Protein 1VYB (pdb70)

B-factor: mean 37.62, std 6.76, range [19.32, 94.1]

InterPro domains:
  IPR000477 Reverse transcriptase domain [PF00078] (517-773)
  IPR000477 Reverse transcriptase domain [PS50878] (498-773)
  IPR005135 Endonuclease/exonuclease/phosphatase [PF03372] (11-230)
  IPR036691 Endonuclease/exonuclease/phosphatase superfamily [G3DSA:3.60.10.10] (1-238)
  IPR036691 Endonuclease/exonuclease/phosphatase superfamily [SSF56219] (5-237)
  IPR043502 DNA/RNA polymerase superfamily [SSF56672] (358-746)

CATH classification: 3.60.10.10

Secondary structure (DSSP, 8-state):
-----EEEEEEE-S---SHHHHHHHHHHHHHH--SEEEEE-----TTSGGG---TT--EEEEE--SSSS--EEEEE-TT---EEEEEEE-TTSSEEEEEEEETTEEEEEEEEE--SSSHHHHHHHHHHHTTTT--TTEEEEEE-SS-SSGGGBTT-PPPPHHHHHHHHHHHHTTEEEHHHHH-TT----SEEETTTTEEE--EEEEEEGGGGGGEEEEEEE--SSSSS-EEEEEE-/--EEEEEEE-----SHHHHHHHHHHHHHH--SEEEEE-----TT-GGG--BTTB-EEEEE--SSSS--EEEEE-TT--EEEEEEEE-TTSSEEEEEEEETTEEEEEEEEE--SSSHHHHHHHHHHHTTTT--TTEEEEEE-SS-SSGGGBTT-PPPPHHHHHHHHHHHHTTEEEHHHHH-TT----SEEETTTTEEE--EEEEEEGGGGGGEEEEEEE--SS-SB-EEEEEE-

GO terms:
  GO:0003964 RNA-directed DNA polymerase activity (F, IDA)
  GO:0009036 type II site-specific deoxyribonuclease activity (F, IDA)
  GO:0032197 retrotransposition (P, IDA)
  GO:0090304 nucleic acid metabolic process (P, IDA)
  GO:0032197 retrotransposition (P, IMP)

Organism: Homo sapiens (NCBI:txid9606)

Foldseek 3Di:
DDDDWFKEKEEAQQEDPDPVLLVVVLVVCVVVVGQKYKYKQNLAAPVGPVSRDHPQFHDKDKAHEHGSTIIIMMTGGPPWDWDWDDWDHDRHNFKIWTWGDTPPHTAIEIHGDADLPPLLVVVLVVCVVCVVPAALRYKYWYQSNAALALLQKPVSDGGDPSSVVSVVSCVVSQKDFLVCVVPVPDNDFWAADPVVRMGGHRTTIMHHPSQNVQFDDKDWADDDRHRTIMMMTIGD/DKFKEKEEALQEDPDPVLLVVVLVVCVVVVGQKYKYWQNLAAPVGPVVRDRPQFHDKAKAHEHGSTIIMIMTGGPVWDFAWDDWDHDNHRFKIWTWGDTPPHTAIEIEGDADLPPQLVVVLVVCVVCVVVADQRYKYWYQSNAALALLQKPVSDGGDPSSVVSVVSCVVSQKDFLVCVVPVPDNDFWAADPVVGITGHRTTIMHHNNQNVFFDDKDWADDPRHRTTMIMTMGD

Sequence (469 aa):
GSNSHITILTLNINGLNSAIKRHRLASWIKSQDPSVCCIQETHLTCRDTHRLKIKGWRKIYQANGKQKKAGVAILVSDKTDFKPTKIKRDKEGHYIMVKGSIQQEELTILNIYAPNTGAPRFIKQVLSDLQRDLDSHTLIMGDFNTPLSTLDRSTRQKVNKDTQELNSALHQADLIDIYRTLHPKSTEYTFFSAPHHTYSKIDHIVGSKALLSKCKRTEIITNYLSDHSAIKLELRSHITILTLNINGLNSAIKRHRLASWIKSQDPSVCCIQETHLTCRDTHRLKIKGWRKIYQANGKQKKAGVAILVSDKTDFKPTKIKRDKEGHYIMVKGSIQQEELTILNIYAPNTGAPRFIKQVLSDLQRDLDSHTLIMGDFNTPLSTLDRSTRQKVNKDTQELNSALHQADLIDIYRTLHPKSTEYTFFSAPHHTYSKIDHIVGSKALLSKCKRTEIITNYLSDHSAIKLELR

Nearest PDB structures (foldseek):
  7n8k-assembly2_B  TM=1.002E+00  e=7.080E-49  Homo sapiens
  7n94-assembly2_B  TM=9.980E-01  e=3.852E-49  Homo sapiens
  2v0s-assembly1_A  TM=9.994E-01  e=2.732E-47  Homo sapiens
  2v0r-assembly2_B  TM=9.897E-01  e=7.315E-46  Homo sapiens
  8uw3-assembly1_A  TM=9.823E-01  e=1.330E-46  Homo sapiens

Solvent-accessible surface area: 22922 Å² total; per-residue (Å²): 114,133,93,77,54,18,26,0,0,3,2,0,0,66,10,0,55,65,69,90,34,45,122,129,0,10,49,36,0,92,97,45,57,0,17,0,0,0,0,0,29,0,39,0,14,64,222,26,9,104,130,3,142,7,171,34,12,137,80,32,17,30,2,17,10,138,104,133,126,5,0,0,0,0,0,2,5,85,168,17,86,2,81,7,56,40,2,83,72,22,152,132,0,29,36,0,0,1,35,7,31,15,105,178,102,106,9,2,2,0,0,0,17,0,36,121,119,42,2,14,144,54,1,81,103,6,13,68,91,9,135,223,13,19,54,57,65,0,0,1,0,0,2,1,32,7,15,10,37,61,58,2,61,65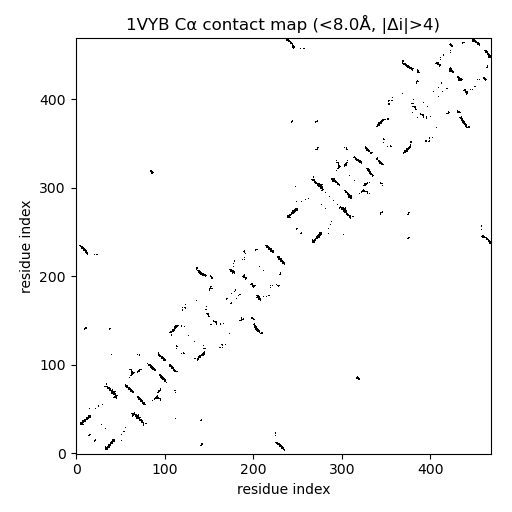,75,190,111,162,17,93,160,45,2,85,84,0,48,71,25,9,131,166,41,79,6,30,22,0,3,33,63,50,67,65,170,14,106,79,103,3,52,79,29,73,117,146,124,35,67,17,2,16,4,0,0,0,0,2,102,63,9,55,92,75,10,97,146,9,84,30,29,112,32,234,24,22,79,13,13,0,0,47,0,41,8,117,101,100,20,24,0,0,2,2,0,0,62,10,0,56,55,47,118,31,44,114,96,0,25,72,35,0,147,95,46,61,0,15,0,0,0,0,0,28,0,36,0,17,57,198,28,20,117,125,7,169,7,190,28,11,144,110,37,21,26,2,15,10,182,108,131,119,4,0,0,0,0,0,2,6,89,172,21,50,7,82,15,58,47,3,64,68,19,187,123,0,34,31,0,1,0,40,5,26,10,122,174,73,100,3,0,0,1,0,1,22,0,36,124,115,22,2,15,136,55,2,75,95,6,12,52,92,5,126,228,15,28,44,70,39,0,0,2,0,0,2,1,34,5,16,10,35,58,39,2,52,67,78,144,98,146,14,87,142,56,0,51,100,0,30,61,19,4,110,155,43,88,2,24,23,0,4,33,57,48,66,83,179,15,82,77,105,2,48,72,34,54,123,154,129,43,80,14,1,13,4,0,0,0,0,2,114,69,4,72,98,42,13,84,161,10,88,29,29,112,31,214,16,24,76,12,14,0,0,46,0,35,3,159

Radius of gyration: 25.35 Å; Cα contacts (8 Å, |Δi|>4): 1118; chains: 2; bounding box: 52×77×52 Å

Structure (mmCIF, N/CA/C/O backbone):
data_1VYB
#
_entry.id   1VYB
#
_cell.length_a   91.044
_cell.length_b   126.477
_cell.length_c   43.004
_cell.angle_alpha   90.00
_cell.angle_beta   90.00
_cell.angle_gamma   90.00
#
_symmetry.space_group_name_H-M   'P 21 21 2'
#
loop_
_entity.id
_entity.type
_entity.pdbx_description
1 polymer 'ORF2 CONTAINS A REVERSE TRANSCRIPTASE DOMAIN'
2 non-polymer 'SULFATE ION'
3 non-polymer 'SULFITE ION'
4 non-polymer GLYCEROL
5 water water
#
loop_
_atom_site.group_PDB
_atom_site.id
_atom_site.type_symbol
_atom_site.label_atom_id
_atom_site.label_alt_id
_atom_site.label_comp_id
_atom_site.label_asym_id
_atom_site.label_entity_id
_atom_site.label_seq_id
_atom_site.pdbx_PDB_ins_code
_atom_site.Cartn_x
_atom_site.Cartn_y
_atom_site.Cartn_z
_atom_site.occupancy
_atom_site.B_iso_or_equiv
_atom_site.auth_seq_id
_atom_site.auth_comp_id
_atom_site.auth_asym_id
_atom_site.auth_atom_id
_atom_site.pdbx_PDB_model_num
ATOM 1 N N . GLY A 1 3 ? -20.226 175.762 34.800 1.00 37.10 3 GLY A N 1
ATOM 2 C CA . GLY A 1 3 ? -19.801 176.684 35.915 1.00 36.30 3 GLY A CA 1
ATOM 3 C C . GLY A 1 3 ? -19.486 178.105 35.465 1.00 35.57 3 GLY A C 1
ATOM 4 O O . GLY A 1 3 ? -19.080 178.314 34.340 1.00 36.03 3 GLY A O 1
ATOM 5 N N . SER A 1 4 ? -19.634 179.081 36.368 1.00 35.23 4 SER A N 1
ATOM 6 C CA . SER A 1 4 ? -19.370 180.498 36.019 1.00 34.31 4 SER A CA 1
ATOM 7 C C . SER A 1 4 ? -17.964 180.680 35.410 1.00 33.82 4 SER A C 1
ATOM 8 O O . SER A 1 4 ? -16.977 180.140 35.918 1.00 32.31 4 SER A O 1
ATOM 11 N N . ASN A 1 5 ? -17.900 181.400 34.294 1.00 33.88 5 ASN A N 1
ATOM 12 C CA . ASN A 1 5 ? -16.631 181.649 33.596 1.00 34.61 5 ASN A CA 1
ATOM 13 C C . ASN A 1 5 ? -16.647 182.940 32.765 1.00 34.57 5 ASN A C 1
ATOM 14 O O . ASN A 1 5 ? -17.685 183.598 32.641 1.00 34.39 5 ASN A O 1
ATOM 19 N N . SER A 1 6 ? -15.491 183.282 32.190 1.00 35.49 6 SER A N 1
ATOM 20 C CA . SER A 1 6 ? -15.329 184.534 31.419 1.00 35.42 6 SER A CA 1
ATOM 21 C C . SER A 1 6 ? -15.205 184.322 29.908 1.00 36.16 6 SER A C 1
ATOM 22 O O . SER A 1 6 ? -14.662 185.159 29.202 1.00 37.00 6 SER A O 1
ATOM 25 N N . HIS A 1 7 ? -15.736 183.222 29.400 1.00 35.57 7 HIS A N 1
ATOM 26 C CA . HIS A 1 7 ? -15.757 182.993 27.966 1.00 35.96 7 HIS A CA 1
ATOM 27 C C . HIS A 1 7 ? -16.668 184.055 27.306 1.00 35.69 7 HIS A C 1
ATOM 28 O O . HIS A 1 7 ? -17.556 184.619 27.966 1.00 36.13 7 HIS A O 1
ATOM 35 N N . ILE A 1 8 ? -16.390 184.361 26.056 1.00 35.85 8 ILE A N 1
ATOM 36 C CA . ILE A 1 8 ? -17.392 185.022 25.196 1.00 35.59 8 ILE A CA 1
ATOM 37 C C . ILE A 1 8 ? -17.954 184.096 24.138 1.00 35.20 8 ILE A C 1
ATOM 38 O O . ILE A 1 8 ? -17.325 183.131 23.724 1.00 34.16 8 ILE A O 1
ATOM 43 N N . THR A 1 9 ? -19.160 184.416 23.675 1.00 35.37 9 THR A N 1
ATOM 44 C CA . THR A 1 9 ? -19.741 183.688 22.556 1.00 36.01 9 THR A CA 1
ATOM 45 C C . THR A 1 9 ? -19.979 184.658 21.416 1.00 35.85 9 THR A C 1
ATOM 46 O O . THR A 1 9 ? -20.528 185.759 21.609 1.00 36.25 9 THR A O 1
ATOM 50 N N . ILE A 1 10 ? -19.542 184.226 20.247 1.00 35.76 10 ILE A N 1
ATOM 51 C CA . ILE A 1 10 ? -19.730 184.953 19.003 1.00 35.87 10 ILE A CA 1
ATOM 52 C C . ILE A 1 10 ? -20.623 184.110 18.090 1.00 35.92 10 ILE A C 1
ATOM 53 O O . ILE A 1 10 ? -20.324 182.943 17.825 1.00 35.22 10 ILE A O 1
ATOM 58 N N . LEU A 1 11 ? -21.696 184.725 17.597 1.00 35.79 11 LEU A N 1
ATOM 59 C CA . LEU A 1 11 ? -22.656 184.061 16.763 1.00 36.31 11 LEU A CA 1
ATOM 60 C C . LEU A 1 11 ? -22.687 184.763 15.394 1.00 37.19 11 LEU A C 1
ATOM 61 O O . LEU A 1 11 ? -22.455 185.967 15.281 1.00 36.91 11 LEU A O 1
ATOM 66 N N . THR A 1 12 ? -22.854 183.984 14.320 1.00 37.21 12 THR A N 1
ATOM 67 C CA . THR A 1 12 ? -23.057 184.505 12.967 1.00 36.50 12 THR A CA 1
ATOM 68 C C . THR A 1 12 ? -24.318 183.916 12.290 1.00 35.69 12 THR A C 1
ATOM 69 O O . THR A 1 12 ? -24.569 182.723 12.368 1.00 33.79 12 THR A O 1
ATOM 73 N N . LEU A 1 13 ? -25.142 184.784 11.686 1.00 33.95 13 LEU A N 1
ATOM 74 C CA . LEU A 1 13 ? -26.379 184.378 11.041 1.00 33.90 13 LEU A CA 1
ATOM 75 C C . LEU A 1 13 ? -26.652 185.294 9.867 1.00 32.48 13 LEU A C 1
ATOM 76 O O . LEU A 1 13 ? -26.683 186.518 10.034 1.00 31.58 13 LEU A O 1
ATOM 81 N N . ASN A 1 14 ? -26.937 184.709 8.708 1.00 33.64 14 ASN A N 1
ATOM 82 C CA . ASN A 1 14 ? -27.525 185.457 7.567 1.00 33.31 14 ASN A CA 1
ATOM 83 C C . ASN A 1 14 ? -29.038 185.464 7.752 1.00 33.74 14 ASN A C 1
ATOM 84 O O . ASN A 1 14 ? -29.610 184.414 7.690 1.00 33.61 14 ASN A O 1
ATOM 89 N N . ILE A 1 15 ? -29.637 186.625 7.987 1.00 33.49 15 ILE A N 1
ATOM 90 C CA . ILE A 1 15 ? -31.020 186.745 8.468 1.00 34.21 15 ILE A CA 1
ATOM 91 C C . ILE A 1 15 ? -32.007 186.868 7.332 1.00 34.40 15 ILE A C 1
ATOM 92 O O . ILE A 1 15 ? -33.237 186.833 7.550 1.00 35.11 15 ILE A O 1
ATOM 97 N N . ASN A 1 16 ? -31.497 187.035 6.126 1.00 34.54 16 ASN A N 1
ATOM 98 C CA . ASN A 1 16 ? -32.385 187.181 4.967 1.00 35.35 16 ASN A CA 1
ATOM 99 C C . ASN A 1 16 ? -33.484 188.282 5.082 1.00 35.56 16 ASN A C 1
ATOM 100 O O . ASN A 1 16 ? -34.641 188.067 4.709 1.00 34.39 16 ASN A O 1
ATOM 105 N N . GLY A 1 17 ? -33.081 189.461 5.561 1.00 34.55 17 GLY A N 1
ATOM 106 C CA . GLY A 1 17 ? -33.841 190.648 5.514 1.00 36.36 17 GLY A CA 1
ATOM 107 C C . GLY A 1 17 ? -34.518 191.039 6.812 1.00 37.07 17 GLY A C 1
ATOM 108 O O . GLY A 1 17 ? -35.010 190.174 7.547 1.00 37.66 17 GLY A O 1
ATOM 109 N N . LEU A 1 18 ? -34.537 192.343 7.076 1.00 37.16 18 LEU A N 1
ATOM 110 C CA . LEU A 1 18 ? -35.060 192.891 8.339 1.00 37.47 18 LEU A CA 1
ATOM 111 C C . LEU A 1 18 ? -35.914 194.096 8.124 1.00 37.72 18 LEU A C 1
ATOM 112 O O . LEU A 1 18 ? -36.109 194.908 9.041 1.00 38.46 18 LEU A O 1
ATOM 117 N N . ASN A 1 19 ? -36.499 194.207 6.941 1.00 38.32 19 ASN A N 1
ATOM 118 C CA . ASN A 1 19 ? -37.373 195.349 6.661 1.00 38.65 19 ASN A CA 1
ATOM 119 C C . ASN A 1 19 ? -38.752 195.280 7.299 1.00 38.87 19 ASN A C 1
ATOM 120 O O . ASN A 1 19 ? -39.314 196.314 7.621 1.00 40.56 19 ASN A O 1
ATOM 125 N N . SER A 1 20 ? -39.279 194.090 7.535 1.00 39.57 20 SER A N 1
ATOM 126 C CA . SER A 1 20 ? -40.575 194.003 8.231 1.00 40.13 20 SER A CA 1
ATOM 127 C C . SER A 1 20 ? -40.352 193.971 9.745 1.00 40.09 20 SER A C 1
ATOM 128 O O . SER A 1 20 ? -39.479 193.278 10.253 1.00 39.62 20 SER A O 1
ATOM 131 N N . ALA A 1 21 ? -41.176 194.737 10.453 1.00 40.43 21 ALA A N 1
ATOM 132 C CA . ALA A 1 21 ? -41.061 194.918 11.905 1.00 39.96 21 ALA A CA 1
ATOM 133 C C . ALA A 1 21 ? -41.050 193.582 12.654 1.00 39.77 21 ALA A C 1
ATOM 134 O O . ALA A 1 21 ? -40.242 193.407 13.604 1.00 37.40 21 ALA A O 1
ATOM 136 N N . ILE A 1 22 ? -41.914 192.651 12.232 1.00 37.68 22 ILE A N 1
ATOM 137 C CA . ILE A 1 22 ? -42.022 191.418 12.985 1.00 38.98 22 ILE A CA 1
ATOM 138 C C . ILE A 1 22 ? -40.729 190.615 12.925 1.00 38.99 22 ILE A C 1
ATOM 139 O O . ILE A 1 22 ? -40.265 190.143 13.963 1.00 39.43 22 ILE A O 1
ATOM 144 N N . LYS A 1 23 ? -40.182 190.491 11.720 1.00 38.17 23 LYS A N 1
ATOM 145 C CA . LYS A 1 23 ? -38.896 189.814 11.501 1.00 38.67 23 LYS A CA 1
ATOM 146 C C . LYS A 1 23 ? -37.863 190.414 12.433 1.00 38.18 23 LYS A C 1
ATOM 147 O O . LYS A 1 23 ? -37.037 189.673 12.977 1.00 37.27 23 LYS A O 1
ATOM 153 N N . ARG A 1 24 ? -37.906 191.735 12.666 1.00 38.78 24 ARG A N 1
ATOM 154 C CA . ARG A 1 24 ? -36.966 192.359 13.652 1.00 39.89 24 ARG A CA 1
ATOM 155 C C . ARG A 1 24 ? -37.216 191.899 15.124 1.00 39.63 24 ARG A C 1
ATOM 156 O O . ARG A 1 24 ? -36.275 191.649 15.880 1.00 40.34 24 ARG A O 1
ATOM 164 N N . HIS A 1 25 ? -38.463 191.746 15.500 1.00 39.88 25 HIS A N 1
ATOM 165 C CA . HIS A 1 25 ? -38.830 191.276 16.849 1.00 38.77 25 HIS A CA 1
ATOM 166 C C . HIS A 1 25 ? -38.501 189.794 17.024 1.00 37.54 25 HIS A C 1
ATOM 167 O O . HIS A 1 25 ? -37.993 189.427 18.072 1.00 36.50 25 HIS A O 1
ATOM 174 N N . ARG A 1 26 ? -38.805 188.971 16.007 1.00 35.28 26 ARG A N 1
ATOM 175 C CA . ARG A 1 26 ? -38.424 187.544 15.972 1.00 34.47 26 ARG A CA 1
ATOM 176 C C . ARG A 1 26 ? -36.897 187.439 16.096 1.00 33.26 26 ARG A C 1
ATOM 177 O O . ARG A 1 26 ? -36.406 186.609 16.822 1.00 33.13 26 ARG A O 1
ATOM 185 N N . LEU A 1 27 ? -36.171 188.318 15.424 1.00 33.82 27 LEU A N 1
ATOM 186 C CA . LEU A 1 27 ? -34.693 188.297 15.556 1.00 34.17 27 LEU A CA 1
ATOM 187 C C . LEU A 1 27 ? -34.300 188.694 16.995 1.00 33.43 27 LEU A C 1
ATOM 188 O O . LEU A 1 27 ? -33.516 188.007 17.632 1.00 34.09 27 LEU A O 1
ATOM 193 N N . ALA A 1 28 ? -34.886 189.780 17.508 1.00 34.62 28 ALA A N 1
ATOM 194 C CA . ALA A 1 28 ? -34.612 190.210 18.888 1.00 34.30 28 ALA A CA 1
ATOM 195 C C . ALA A 1 28 ? -34.895 189.084 19.892 1.00 34.32 28 ALA A C 1
ATOM 196 O O . ALA A 1 28 ? -34.085 188.854 20.802 1.00 34.92 28 ALA A O 1
ATOM 198 N N . SER A 1 29 ? -36.014 188.377 19.717 1.00 34.03 29 SER A N 1
ATOM 199 C CA . SER A 1 29 ? -36.346 187.236 20.565 1.00 33.62 29 SER A CA 1
ATOM 200 C C . SER A 1 29 ? -35.298 186.143 20.487 1.00 33.50 29 SER A C 1
ATOM 201 O O . SER A 1 29 ? -34.913 185.563 21.511 1.00 33.33 29 SER A O 1
ATOM 204 N N . TRP A 1 30 ? -34.868 185.836 19.270 1.00 32.62 30 TRP A N 1
ATOM 205 C CA . TRP A 1 30 ? -33.881 184.762 19.072 1.00 33.73 30 TRP A CA 1
ATOM 206 C C . TRP A 1 30 ? -32.513 185.148 19.641 1.00 34.19 30 TRP A C 1
ATOM 207 O O . TRP A 1 30 ? -31.817 184.331 20.257 1.00 33.58 30 TRP A O 1
ATOM 218 N N . ILE A 1 31 ? -32.118 186.398 19.434 1.00 34.14 31 ILE A N 1
ATOM 219 C CA . ILE A 1 31 ? -30.864 186.866 20.050 1.00 36.14 31 ILE A CA 1
ATOM 220 C C . ILE A 1 31 ? -30.885 186.845 21.559 1.00 36.81 31 ILE A C 1
ATOM 221 O O . ILE A 1 31 ? -29.891 186.377 22.177 1.00 38.22 31 ILE A O 1
ATOM 226 N N . LYS A 1 32 ? -31.991 187.334 22.134 1.00 38.19 32 LYS A N 1
ATOM 227 C CA . LYS A 1 32 ? -32.226 187.301 23.583 1.00 39.20 32 LYS A CA 1
ATOM 228 C C . LYS A 1 32 ? -32.058 185.863 24.112 1.00 39.30 32 LYS A C 1
ATOM 229 O O . LYS A 1 32 ? -31.410 185.646 25.110 1.00 38.89 32 LYS A O 1
ATOM 235 N N . SER A 1 33 ? -32.626 184.887 23.423 1.00 39.86 33 SER A N 1
ATOM 236 C CA . SER A 1 33 ? -32.551 183.509 23.870 1.00 40.16 33 SER A CA 1
ATOM 237 C C . SER A 1 33 ? -31.161 182.891 23.707 1.00 40.35 33 SER A C 1
ATOM 238 O O . SER A 1 33 ? -30.724 182.139 24.586 1.00 40.37 33 SER A O 1
ATOM 241 N N . GLN A 1 34 ? -30.449 183.240 22.628 1.00 39.69 34 GLN A N 1
ATOM 242 C CA . GLN A 1 34 ? -29.079 182.739 22.411 1.00 40.21 34 GLN A CA 1
ATOM 243 C C . GLN A 1 34 ? -28.072 183.418 23.314 1.00 40.45 34 GLN A C 1
ATOM 244 O O . GLN A 1 34 ? -27.049 182.835 23.655 1.00 40.61 34 GLN A O 1
ATOM 250 N N . ASP A 1 35 ? -28.367 184.666 23.652 1.00 40.71 35 ASP A N 1
ATOM 251 C CA . ASP A 1 35 ? -27.521 185.511 24.487 1.00 40.08 35 ASP A CA 1
ATOM 252 C C . ASP A 1 35 ? -26.037 185.553 24.110 1.00 39.49 35 ASP A C 1
ATOM 253 O O . ASP A 1 35 ? -25.176 185.263 24.940 1.00 41.13 35 ASP A O 1
ATOM 258 N N . PRO A 1 36 ? -25.734 185.939 22.885 1.00 38.33 36 PRO A N 1
ATOM 259 C CA . PRO A 1 36 ? -24.338 186.035 22.431 1.00 37.78 36 PRO A CA 1
ATOM 260 C C . PRO A 1 36 ? -23.664 187.303 22.964 1.00 37.87 36 PRO A C 1
ATOM 261 O O . PRO A 1 36 ? -24.326 188.344 23.104 1.00 38.69 36 PRO A O 1
ATOM 265 N N . SER A 1 37 ? -22.387 187.212 23.304 1.00 36.68 37 SER A N 1
ATOM 266 C CA . SER A 1 37 ? -21.608 188.403 23.593 1.00 34.88 37 SER A CA 1
ATOM 267 C C . SER A 1 37 ? -21.584 189.330 22.378 1.00 34.51 37 SER A C 1
ATOM 268 O O . SER A 1 37 ? -21.812 190.537 22.514 1.00 34.48 37 SER A O 1
ATOM 271 N N . VAL A 1 38 ? -21.315 188.736 21.207 1.00 34.48 38 VAL A N 1
ATOM 272 C CA . VAL A 1 38 ? -21.194 189.418 19.920 1.00 34.31 38 VAL A CA 1
ATOM 273 C C . VAL A 1 38 ? -21.990 188.637 18.852 1.00 35.40 38 VAL A C 1
ATOM 274 O O . VAL A 1 38 ? -21.839 187.412 18.692 1.00 34.48 38 VAL A O 1
ATOM 278 N N . CYS A 1 39 ? -22.776 189.369 18.072 1.00 35.90 39 CYS A N 1
ATOM 279 C CA . CYS A 1 39 ? -23.598 188.763 17.042 1.00 35.46 39 CYS A CA 1
ATOM 280 C C . CYS A 1 39 ? -23.292 189.418 15.676 1.00 35.12 39 CYS A C 1
ATOM 281 O O . CYS A 1 39 ? -23.324 190.645 15.595 1.00 34.93 39 CYS A O 1
ATOM 284 N N . CYS A 1 40 ? -22.925 188.618 14.657 1.00 33.55 40 CYS A N 1
ATOM 285 C CA . CYS A 1 40 ? -22.593 189.085 13.310 1.00 33.31 40 CYS A CA 1
ATOM 286 C C . CYS A 1 40 ? -23.765 188.666 12.454 1.00 33.83 40 CYS A C 1
ATOM 287 O O . CYS A 1 40 ? -24.010 187.485 12.303 1.00 35.24 40 CYS A O 1
ATOM 290 N N . ILE A 1 41 ? -24.470 189.627 11.929 1.00 33.28 41 ILE A N 1
ATOM 291 C CA . ILE A 1 41 ? -25.619 189.364 11.063 1.00 32.55 41 ILE A CA 1
ATOM 292 C C . ILE A 1 41 ? -25.349 189.775 9.628 1.00 31.76 41 ILE A C 1
ATOM 293 O O . ILE A 1 41 ? -24.772 190.849 9.372 1.00 31.60 41 ILE A O 1
ATOM 298 N N . GLN A 1 42 ? -25.788 188.952 8.654 1.00 32.03 42 GLN A N 1
ATOM 299 C CA . GLN A 1 42 ? -25.630 189.307 7.262 1.00 33.25 42 GLN A CA 1
ATOM 300 C C . GLN A 1 42 ? -26.981 189.441 6.570 1.00 32.31 42 GLN A C 1
ATOM 301 O O . GLN A 1 42 ? -27.940 188.817 7.025 1.00 32.18 42 GLN A O 1
ATOM 307 N N . GLU A 1 43 ? -27.009 190.207 5.480 1.00 30.94 43 GLU A N 1
ATOM 308 C CA . GLU A 1 43 ? -28.243 190.430 4.660 1.00 32.76 43 GLU A CA 1
ATOM 309 C C . GLU A 1 43 ? -29.354 191.027 5.493 1.00 31.43 43 GLU A C 1
ATOM 310 O O . GLU A 1 43 ? -30.542 190.604 5.486 1.00 29.92 43 GLU A O 1
ATOM 316 N N . THR A 1 44 ? -29.020 192.102 6.173 1.00 30.79 44 THR A N 1
ATOM 317 C CA . THR A 1 44 ? -30.099 192.867 6.793 1.00 30.51 44 THR A CA 1
ATOM 318 C C . THR A 1 44 ? -31.019 193.524 5.758 1.00 30.54 44 THR A C 1
ATOM 319 O O . THR A 1 44 ? -32.156 193.839 6.088 1.00 31.56 44 THR A O 1
ATOM 323 N N . HIS A 1 45 ? -30.498 193.818 4.552 1.00 29.93 45 HIS A N 1
ATOM 324 C CA . HIS A 1 45 ? -31.208 194.543 3.487 1.00 31.86 45 HIS A CA 1
ATOM 325 C C . HIS A 1 45 ? -31.715 195.925 3.895 1.00 32.05 45 HIS A C 1
ATOM 326 O O . HIS A 1 45 ? -32.608 196.488 3.237 1.00 31.34 45 HIS A O 1
ATOM 333 N N . LEU A 1 46 ? -31.089 196.501 4.925 1.00 33.22 46 LEU A N 1
ATOM 334 C CA . LEU A 1 46 ? -31.405 197.841 5.345 1.00 33.64 46 LEU A CA 1
ATOM 335 C C . LEU A 1 46 ? -30.525 198.810 4.561 1.00 34.41 46 LEU A C 1
ATOM 336 O O . LEU A 1 46 ? -29.316 198.568 4.365 1.00 34.81 46 LEU A O 1
ATOM 341 N N . THR A 1 47 ? -31.127 199.899 4.113 1.00 35.22 47 THR A N 1
ATOM 342 C CA . THR A 1 47 ? -30.355 200.943 3.454 1.00 35.91 47 THR A CA 1
ATOM 343 C C . THR A 1 47 ? -29.626 201.775 4.496 1.00 36.85 47 THR A C 1
ATOM 344 O O . THR A 1 47 ? -29.930 201.742 5.694 1.00 35.67 47 THR A O 1
ATOM 348 N N . CYS A 1 48 ? -28.679 202.565 4.014 1.00 38.68 48 CYS A N 1
ATOM 349 C CA . CYS A 1 48 ? -27.954 203.463 4.900 1.00 41.31 48 CYS A CA 1
ATOM 350 C C . CYS A 1 48 ? -28.874 204.523 5.528 1.00 42.14 48 CYS A C 1
ATOM 351 O O . CYS A 1 48 ? -28.531 205.083 6.560 1.00 43.56 48 CYS A O 1
ATOM 354 N N . ARG A 1 49 ? -30.044 204.764 4.930 1.00 42.62 49 ARG A N 1
ATOM 355 C CA . ARG A 1 49 ? -31.079 205.628 5.520 1.00 43.99 49 ARG A CA 1
ATOM 356 C C . ARG A 1 49 ? -31.897 205.003 6.648 1.00 43.96 49 ARG A C 1
ATOM 357 O O . ARG A 1 49 ? -32.524 205.739 7.425 1.00 43.89 49 ARG A O 1
ATOM 365 N N . ASP A 1 50 ? -31.933 203.667 6.692 1.00 43.84 50 ASP A N 1
ATOM 366 C CA . ASP A 1 50 ? -32.846 202.892 7.551 1.00 44.56 50 ASP A CA 1
ATOM 367 C C . ASP A 1 50 ? -32.143 202.091 8.632 1.00 44.86 50 ASP A C 1
ATOM 368 O O . ASP A 1 50 ? -32.735 201.187 9.217 1.00 45.53 50 ASP A O 1
ATOM 373 N N . THR A 1 51 ? -30.893 202.421 8.915 1.00 45.01 51 THR A N 1
ATOM 374 C CA . THR A 1 51 ? -30.132 201.625 9.857 1.00 45.91 51 THR A CA 1
ATOM 375 C C . THR A 1 51 ? -30.690 201.742 11.274 1.00 46.39 51 THR A C 1
ATOM 376 O O . THR A 1 51 ? -30.589 200.789 12.046 1.00 46.10 51 THR A O 1
ATOM 380 N N . HIS A 1 52 ? -31.315 202.879 11.602 1.00 47.00 52 HIS A N 1
ATOM 381 C CA . HIS A 1 52 ? -31.811 203.081 12.951 1.00 47.27 52 HIS A CA 1
ATOM 382 C C . HIS A 1 52 ? -33.007 202.219 13.269 1.00 47.07 52 HIS A C 1
ATOM 383 O O . HIS A 1 52 ? -33.400 202.143 14.414 1.00 46.56 52 HIS A O 1
ATOM 390 N N . ARG A 1 53 ? -33.566 201.545 12.266 1.00 46.85 53 ARG A N 1
ATOM 391 C CA . ARG A 1 53 ? -34.643 200.572 12.500 1.00 47.16 53 ARG A CA 1
ATOM 392 C C . ARG A 1 53 ? -34.167 199.365 13.314 1.00 45.89 53 ARG A C 1
ATOM 393 O O . ARG A 1 53 ? -34.958 198.754 14.026 1.00 45.26 53 ARG A O 1
ATOM 401 N N . LEU A 1 54 ? -32.876 199.043 13.215 1.00 45.26 54 LEU A N 1
ATOM 402 C CA . LEU A 1 54 ? -32.318 197.892 13.916 1.00 45.00 54 LEU A CA 1
ATOM 403 C C . LEU A 1 54 ? -31.985 198.291 15.348 1.00 44.21 54 LEU A C 1
ATOM 404 O O . LEU A 1 54 ? -30.960 198.927 15.602 1.00 43.94 54 LEU A O 1
ATOM 409 N N . LYS A 1 55 ? -32.864 197.925 16.274 1.00 43.21 55 LYS A N 1
ATOM 410 C CA . LYS A 1 55 ? -32.640 198.183 17.687 1.00 43.27 55 LYS A CA 1
ATOM 411 C C . LYS A 1 55 ? -33.083 196.938 18.419 1.00 43.05 55 LYS A C 1
ATOM 412 O O . LYS A 1 55 ? -34.192 196.460 18.185 1.00 43.14 55 LYS A O 1
ATOM 418 N N . ILE A 1 56 ? -32.212 196.402 19.272 1.00 42.39 56 ILE A N 1
ATOM 419 C CA . ILE A 1 56 ? -32.466 195.147 19.974 1.00 41.68 56 ILE A CA 1
ATOM 420 C C . ILE A 1 56 ? -32.145 195.342 21.444 1.00 40.88 56 ILE A C 1
ATOM 421 O O . ILE A 1 56 ? -31.005 195.626 21.808 1.00 39.59 56 ILE A O 1
ATOM 426 N N . LYS A 1 57 ? -33.166 195.192 22.284 1.00 39.90 57 LYS A N 1
ATOM 427 C CA . LYS A 1 57 ? -33.021 195.417 23.715 1.00 39.59 57 LYS A CA 1
ATOM 428 C C . LYS A 1 57 ? -31.960 194.453 24.242 1.00 38.20 57 LYS A C 1
ATOM 429 O O . LYS A 1 57 ? -32.020 193.261 23.958 1.00 37.92 57 LYS A O 1
ATOM 435 N N . GLY A 1 58 ? -30.978 194.987 24.970 1.00 36.88 58 GLY A N 1
ATOM 436 C CA . GLY A 1 58 ? -29.881 194.181 25.504 1.00 36.20 58 GLY A CA 1
ATOM 437 C C . GLY A 1 58 ? -28.637 194.259 24.643 1.00 35.54 58 GLY A C 1
ATOM 438 O O . GLY A 1 58 ? -27.591 193.758 25.023 1.00 34.40 58 GLY A O 1
ATOM 439 N N . TRP A 1 59 ? -28.770 194.879 23.473 1.00 35.31 59 TRP A N 1
ATOM 440 C CA . TRP A 1 59 ? -27.704 194.914 22.436 1.00 34.95 59 TRP A CA 1
ATOM 441 C C . TRP A 1 59 ? -27.616 196.325 21.858 1.00 34.57 59 TRP A C 1
ATOM 442 O O . TRP A 1 59 ? -27.793 196.536 20.682 1.00 35.24 59 TRP A O 1
ATOM 453 N N . ARG A 1 60 ? -27.329 197.289 22.708 1.00 34.93 60 ARG A N 1
ATOM 454 C CA . ARG A 1 60 ? -27.474 198.668 22.300 1.00 36.10 60 ARG A CA 1
ATOM 455 C C . ARG A 1 60 ? -26.327 199.096 21.349 1.00 35.84 60 ARG A C 1
ATOM 456 O O . ARG A 1 60 ? -26.564 199.847 20.405 1.00 35.42 60 ARG A O 1
ATOM 464 N N . LYS A 1 61 ? -25.113 198.565 21.551 1.00 35.22 61 LYS A N 1
ATOM 465 C CA . LYS A 1 61 ? -23.989 198.870 20.663 1.00 35.60 61 LYS A CA 1
ATOM 466 C C . LYS A 1 61 ? -24.101 198.058 19.385 1.00 34.83 61 LYS A C 1
ATOM 467 O O . LYS A 1 61 ? -23.992 196.818 19.392 1.00 33.52 61 LYS A O 1
ATOM 473 N N . ILE A 1 62 ? -24.327 198.759 18.279 1.00 33.91 62 ILE A N 1
ATOM 474 C CA . ILE A 1 62 ? -24.480 198.103 16.972 1.00 33.57 62 ILE A CA 1
ATOM 475 C C . ILE A 1 62 ? -23.670 198.914 15.945 1.00 32.01 62 ILE A C 1
ATOM 476 O O . ILE A 1 62 ? -23.646 200.140 15.995 1.00 31.42 62 ILE A O 1
ATOM 481 N N . TYR A 1 63 ? -22.947 198.212 15.099 1.00 31.17 63 TYR A N 1
ATOM 482 C CA . TYR A 1 63 ? -22.122 198.795 14.034 1.00 32.04 63 TYR A CA 1
ATOM 483 C C . TYR A 1 63 ? -22.622 198.164 12.733 1.00 32.10 63 TYR A C 1
ATOM 484 O O . TYR A 1 63 ? -22.653 196.933 12.619 1.00 32.71 63 TYR A O 1
ATOM 493 N N . GLN A 1 64 ? -22.977 199.000 11.752 1.00 31.65 64 GLN A N 1
ATOM 494 C CA . GLN A 1 64 ? -23.555 198.512 10.510 1.00 31.46 64 GLN A CA 1
ATOM 495 C C . GLN A 1 64 ? -22.809 199.100 9.296 1.00 30.96 64 GLN A C 1
ATOM 496 O O . GLN A 1 64 ? -22.318 200.219 9.318 1.00 30.16 64 GLN A O 1
ATOM 502 N N . ALA A 1 65 ? -22.790 198.328 8.225 1.00 31.85 65 ALA A N 1
ATOM 503 C CA . ALA A 1 65 ? -22.362 198.789 6.908 1.00 31.59 65 ALA A CA 1
ATOM 504 C C . ALA A 1 65 ? -23.491 198.456 5.934 1.00 31.26 65 ALA A C 1
ATOM 505 O O . ALA A 1 65 ? -23.836 197.298 5.789 1.00 30.04 65 ALA A O 1
ATOM 507 N N . ASN A 1 66 ? -23.954 199.470 5.223 1.00 32.32 66 ASN A N 1
ATOM 508 C CA . ASN A 1 66 ? -25.121 199.383 4.348 1.00 33.40 66 ASN A CA 1
ATOM 509 C C . ASN A 1 66 ? -24.896 200.128 3.060 1.00 33.20 66 ASN A C 1
ATOM 510 O O . ASN A 1 66 ? -24.262 201.199 3.050 1.00 32.43 66 ASN A O 1
ATOM 515 N N . GLY A 1 67 ? -25.436 199.591 1.975 1.00 33.71 67 GLY A N 1
ATOM 516 C CA . GLY A 1 67 ? -25.573 200.367 0.728 1.00 34.15 67 GLY A CA 1
ATOM 517 C C . GLY A 1 67 ? -26.825 201.220 0.677 1.00 35.24 67 GLY A C 1
ATOM 518 O O . GLY A 1 67 ? -27.489 201.390 1.693 1.00 35.35 67 GLY A O 1
ATOM 519 N N . LYS A 1 68 ? -27.116 201.770 -0.517 1.00 35.39 68 LYS A N 1
ATOM 520 C CA . LYS A 1 68 ? -28.299 202.598 -0.789 1.00 36.84 68 LYS A CA 1
ATOM 521 C C . LYS A 1 68 ? -29.588 201.823 -1.150 1.00 36.03 68 LYS A C 1
ATOM 522 O O . LYS A 1 68 ? -30.665 202.423 -1.249 1.00 36.24 68 LYS A O 1
ATOM 528 N N . GLN A 1 69 ? -29.465 200.511 -1.323 1.00 36.43 69 GLN A N 1
ATOM 529 C CA . GLN A 1 69 ? -30.575 199.654 -1.718 1.00 37.64 69 GLN A CA 1
ATOM 530 C C . GLN A 1 69 ? -30.885 198.585 -0.667 1.00 36.55 69 GLN A C 1
ATOM 531 O O . GLN A 1 69 ? -30.072 198.307 0.203 1.00 36.80 69 GLN A O 1
ATOM 537 N N . LYS A 1 70 ? -32.074 197.988 -0.774 1.00 36.08 70 LYS A N 1
ATOM 538 C CA . LYS A 1 70 ? -32.570 196.944 0.153 1.00 35.69 70 LYS A CA 1
ATOM 539 C C . LYS A 1 70 ? -31.985 195.588 -0.237 1.00 36.44 70 LYS A C 1
ATOM 540 O O . LYS A 1 70 ? -32.692 194.652 -0.613 1.00 36.14 70 LYS A O 1
ATOM 546 N N . LYS A 1 71 ? -30.686 195.485 0.006 1.00 36.22 71 LYS A N 1
ATOM 547 C CA . LYS A 1 71 ? -29.728 194.599 -0.665 1.00 36.06 71 LYS A CA 1
ATOM 548 C C . LYS A 1 71 ? -28.553 194.524 0.310 1.00 34.77 71 LYS A C 1
ATOM 549 O O . LYS A 1 71 ? -28.242 195.559 0.901 1.00 33.48 71 LYS A O 1
ATOM 555 N N . ALA A 1 72 ? -27.886 193.364 0.435 1.00 32.62 72 ALA A N 1
ATOM 556 C CA . ALA A 1 72 ? -26.734 193.183 1.356 1.00 33.96 72 ALA A CA 1
ATOM 557 C C . ALA A 1 72 ? -27.056 193.769 2.764 1.00 33.68 72 ALA A C 1
ATOM 558 O O . ALA A 1 72 ? -28.222 193.632 3.247 1.00 33.76 72 ALA A O 1
ATOM 560 N N . GLY A 1 73 ? -26.087 194.414 3.433 1.00 32.90 73 GLY A N 1
ATOM 561 C CA . GLY A 1 73 ? -26.368 194.993 4.755 1.00 32.38 73 GLY A CA 1
ATOM 562 C C . GLY A 1 73 ? -25.827 194.001 5.773 1.00 33.52 73 GLY A C 1
ATOM 563 O O . GLY A 1 73 ? -26.260 192.803 5.831 1.00 31.62 73 GLY A O 1
ATOM 564 N N . VAL A 1 74 ? -24.860 194.491 6.563 1.00 31.00 74 VAL A N 1
ATOM 565 C CA . VAL A 1 74 ? -24.259 193.707 7.616 1.00 31.74 74 VAL A CA 1
ATOM 566 C C . VAL A 1 74 ? -24.217 194.488 8.908 1.00 30.85 74 VAL A C 1
ATOM 567 O O . VAL A 1 74 ? -24.230 195.702 8.882 1.00 30.98 74 VAL A O 1
ATOM 571 N N . ALA A 1 75 ? -24.185 193.768 10.034 1.00 30.86 75 ALA A N 1
ATOM 572 C CA . ALA A 1 75 ? -24.250 194.389 11.368 1.00 30.26 75 ALA A CA 1
ATOM 573 C C . ALA A 1 75 ? -23.500 193.531 12.362 1.00 30.64 75 ALA A C 1
ATOM 574 O O . ALA A 1 75 ? -23.517 192.315 12.253 1.00 30.09 75 ALA A O 1
ATOM 576 N N . ILE A 1 76 ? -22.818 194.185 13.311 1.00 30.46 76 ILE A N 1
ATOM 577 C CA . ILE A 1 76 ? -22.175 193.533 14.445 1.00 30.94 76 ILE A CA 1
ATOM 578 C C . ILE A 1 76 ? -22.791 194.166 15.701 1.00 30.96 76 ILE A C 1
ATOM 579 O O . ILE A 1 76 ? -22.766 195.407 15.895 1.00 31.07 76 ILE A O 1
ATOM 584 N N . LEU A 1 77 ? -23.447 193.330 16.481 1.00 32.40 77 LEU A N 1
ATOM 585 C CA . LEU A 1 77 ? -24.105 193.727 17.715 1.00 32.47 77 LEU A CA 1
ATOM 586 C C . LEU A 1 77 ? -23.319 193.187 18.916 1.00 32.57 77 LEU A C 1
ATOM 587 O O . LEU A 1 77 ? -22.917 192.049 18.903 1.00 32.91 77 LEU A O 1
ATOM 592 N N . VAL A 1 78 ? -23.087 194.033 19.906 1.00 32.62 78 VAL A N 1
ATOM 593 C CA . VAL A 1 78 ? -22.386 193.647 21.114 1.00 32.84 78 VAL A CA 1
ATOM 594 C C . VAL A 1 78 ? -23.338 193.787 22.310 1.00 33.43 78 VAL A C 1
ATOM 595 O O . VAL A 1 78 ? -24.071 194.781 22.460 1.00 33.26 78 VAL A O 1
ATOM 599 N N . SER A 1 79 ? -23.335 192.768 23.152 1.00 32.97 79 SER A N 1
ATOM 600 C CA . SER A 1 79 ? -24.260 192.719 24.257 1.00 33.36 79 SER A CA 1
ATOM 601 C C . SER A 1 79 ? -23.932 193.804 25.301 1.00 32.98 79 SER A C 1
ATOM 602 O O . SER A 1 79 ? -22.777 194.169 25.478 1.00 30.43 79 SER A O 1
ATOM 605 N N . ASP A 1 80 ? -24.943 194.329 25.985 1.00 33.32 80 ASP A N 1
ATOM 606 C CA . ASP A 1 80 ? -24.721 195.343 27.025 1.00 34.12 80 ASP A CA 1
ATOM 607 C C . ASP A 1 80 ? -23.852 194.809 28.170 1.00 35.46 80 ASP A C 1
ATOM 608 O O . ASP A 1 80 ? -23.217 195.581 28.895 1.00 35.89 80 ASP A O 1
ATOM 613 N N . LYS A 1 81 ? -23.830 193.491 28.334 1.00 36.73 81 LYS A N 1
ATOM 614 C CA . LYS A 1 81 ? -23.023 192.798 29.359 1.00 38.56 81 LYS A CA 1
ATOM 615 C C . LYS A 1 81 ? -21.551 192.589 28.932 1.00 39.73 81 LYS A C 1
ATOM 616 O O . LYS A 1 81 ? -20.758 192.026 29.692 1.00 40.11 81 LYS A O 1
ATOM 622 N N . THR A 1 82 ? -21.213 193.032 27.727 1.00 40.03 82 THR A N 1
ATOM 623 C CA . THR A 1 82 ? -19.877 192.923 27.164 1.00 41.36 82 THR A CA 1
ATOM 624 C C . THR A 1 82 ? -19.270 194.317 26.951 1.00 42.78 82 THR A C 1
ATOM 625 O O . THR A 1 82 ? -19.860 195.162 26.264 1.00 43.61 82 THR A O 1
ATOM 629 N N . ASP A 1 83 ? -18.086 194.542 27.512 1.00 43.83 83 ASP A N 1
ATOM 630 C CA . ASP A 1 83 ? -17.393 195.826 27.356 1.00 43.89 83 ASP A CA 1
ATOM 631 C C . ASP A 1 83 ? -16.369 195.766 26.237 1.00 44.30 83 ASP A C 1
ATOM 632 O O . ASP A 1 83 ? -15.190 195.598 26.493 1.00 45.86 83 ASP A O 1
ATOM 637 N N . PHE A 1 84 ? -16.818 195.931 25.003 1.00 44.73 84 PHE A N 1
ATOM 638 C CA . PHE A 1 84 ? -15.921 195.929 23.848 1.00 43.97 84 PHE A CA 1
ATOM 639 C C . PHE A 1 84 ? -15.553 197.365 23.468 1.00 43.39 84 PHE A C 1
ATOM 640 O O . PHE A 1 84 ? -16.310 198.044 22.768 1.00 45.06 84 PHE A O 1
ATOM 648 N N . LYS A 1 85 ? -14.410 197.840 23.927 1.00 39.79 85 LYS A N 1
ATOM 649 C CA . LYS A 1 85 ? -13.975 199.179 23.574 1.00 38.64 85 LYS A CA 1
ATOM 650 C C . LYS A 1 85 ? -13.350 199.179 22.169 1.00 36.81 85 LYS A C 1
ATOM 651 O O . LYS A 1 85 ? -12.253 198.632 21.994 1.00 34.31 85 LYS A O 1
ATOM 657 N N . PRO A 1 86 ? -14.012 199.799 21.172 1.00 35.80 86 PRO A N 1
ATOM 658 C CA . PRO A 1 86 ? -13.508 199.784 19.833 1.00 33.91 86 PRO A CA 1
ATOM 659 C C . PRO A 1 86 ? -12.375 200.791 19.672 1.00 31.76 86 PRO A C 1
ATOM 660 O O . PRO A 1 86 ? -12.312 201.808 20.390 1.00 29.20 86 PRO A O 1
ATOM 664 N N . THR A 1 87 ? -11.459 200.465 18.772 1.00 29.85 87 THR A N 1
ATOM 665 C CA . THR A 1 87 ? -10.459 201.372 18.309 1.00 31.67 87 THR A CA 1
ATOM 666 C C . THR A 1 87 ? -10.578 201.677 16.829 1.00 31.10 87 THR A C 1
ATOM 667 O O . THR A 1 87 ? -10.074 202.699 16.387 1.00 30.71 87 THR A O 1
ATOM 671 N N . LYS A 1 88 ? -11.174 200.771 16.069 1.00 32.71 88 LYS A N 1
ATOM 672 C CA . LYS A 1 88 ? -11.338 200.971 14.627 1.00 32.79 88 LYS A CA 1
ATOM 673 C C . LYS A 1 88 ? -12.586 200.244 14.099 1.00 32.74 88 LYS A C 1
ATOM 674 O O . LYS A 1 88 ? -12.818 199.093 14.443 1.00 33.22 88 LYS A O 1
ATOM 680 N N . ILE A 1 89 ? -13.378 200.929 13.278 1.00 32.57 89 ILE A N 1
ATOM 681 C CA . ILE A 1 89 ? -14.541 200.363 12.577 1.00 33.01 89 ILE A CA 1
ATOM 682 C C . ILE A 1 89 ? -14.405 200.742 11.119 1.00 33.51 89 ILE A C 1
ATOM 683 O O . ILE A 1 89 ? -14.312 201.947 10.793 1.00 33.47 89 ILE A O 1
ATOM 688 N N . LYS A 1 90 ? -14.331 199.722 10.258 1.00 32.43 90 LYS A N 1
ATOM 689 C CA . LYS A 1 90 ? -14.198 199.919 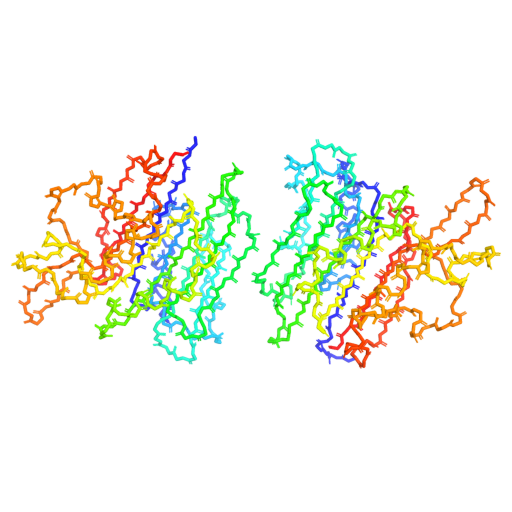8.814 1.00 33.93 90 LYS A CA 1
ATOM 690 C C . LYS A 1 90 ? -15.421 199.309 8.148 1.00 32.30 90 LYS A C 1
ATOM 691 O O . LYS A 1 90 ? -15.637 198.112 8.250 1.00 32.77 90 LYS A O 1
ATOM 697 N N . ARG A 1 91 ? -16.246 200.171 7.562 1.00 32.07 91 ARG A N 1
ATOM 698 C CA . ARG A 1 91 ? -17.488 199.756 6.881 1.00 33.15 91 ARG A CA 1
ATOM 699 C C . ARG A 1 91 ? -17.335 199.746 5.376 1.00 32.75 91 ARG A C 1
ATOM 700 O O . ARG A 1 91 ? -16.877 200.712 4.801 1.00 33.26 91 ARG A O 1
ATOM 708 N N . ASP A 1 92 ? -17.755 198.672 4.729 1.00 31.96 92 ASP A N 1
ATOM 709 C CA . ASP A 1 92 ? -17.822 198.662 3.275 1.00 33.40 92 ASP A CA 1
ATOM 710 C C . ASP A 1 92 ? -18.886 199.652 2.819 1.00 33.55 92 ASP A C 1
ATOM 711 O O . ASP A 1 92 ? -20.017 199.617 3.287 1.00 33.95 92 ASP A O 1
ATOM 716 N N . LYS A 1 93 ? -18.524 200.532 1.899 1.00 34.08 93 LYS A N 1
ATOM 717 C CA . LYS A 1 93 ? -19.495 201.424 1.306 1.00 35.28 93 LYS A CA 1
ATOM 718 C C . LYS A 1 93 ? -20.638 200.682 0.580 1.00 35.28 93 LYS A C 1
ATOM 719 O O . LYS A 1 93 ? -21.732 201.232 0.468 1.00 35.32 93 LYS A O 1
ATOM 725 N N . GLU A 1 94 ? -20.395 199.459 0.110 1.00 34.73 94 GLU A N 1
ATOM 726 C CA . GLU A 1 94 ? -21.451 198.685 -0.607 1.00 36.08 94 GLU A CA 1
ATOM 727 C C . GLU A 1 94 ? -22.218 197.732 0.310 1.00 34.28 94 GLU A C 1
ATOM 728 O O . GLU A 1 94 ? -23.096 196.985 -0.141 1.00 34.16 94 GLU A O 1
ATOM 734 N N . GLY A 1 95 ? -21.894 197.734 1.596 1.00 32.94 95 GLY A N 1
ATOM 735 C CA . GLY A 1 95 ? -22.645 196.929 2.604 1.00 33.23 95 GLY A CA 1
ATOM 736 C C . GLY A 1 95 ? -22.398 195.435 2.633 1.00 32.57 95 GLY A C 1
ATOM 737 O O . GLY A 1 95 ? -23.206 194.677 3.144 1.00 34.04 95 GLY A O 1
ATOM 738 N N . HIS A 1 96 ? -21.218 194.993 2.181 1.00 31.78 96 HIS A N 1
ATOM 739 C CA . HIS A 1 96 ? -20.848 193.590 2.181 1.00 32.26 96 HIS A CA 1
ATOM 740 C C . HIS A 1 96 ? -19.900 193.130 3.292 1.00 32.63 96 HIS A C 1
ATOM 741 O O . HIS A 1 96 ? -19.700 191.921 3.456 1.00 32.35 96 HIS A O 1
ATOM 748 N N . TYR A 1 97 ? -19.271 194.075 4.013 1.00 32.59 97 TYR A N 1
ATOM 749 C CA . TYR A 1 97 ? -18.496 193.702 5.166 1.00 32.49 97 TYR A CA 1
ATOM 750 C C . TYR A 1 97 ? -18.361 194.838 6.135 1.00 31.41 97 TYR A C 1
ATOM 751 O O . TYR A 1 97 ? -18.543 195.997 5.793 1.00 30.57 97 TYR A O 1
ATOM 760 N N . ILE A 1 98 ? -18.055 194.487 7.373 1.00 30.64 98 ILE A N 1
ATOM 761 C CA . ILE A 1 98 ? -17.660 195.460 8.395 1.00 31.11 98 ILE A CA 1
ATOM 762 C C . ILE A 1 98 ? -16.628 194.788 9.308 1.00 30.77 98 ILE A C 1
ATOM 763 O O . ILE A 1 98 ? -16.802 193.641 9.716 1.00 30.56 98 ILE A O 1
ATOM 768 N N . MET A 1 99 ? -15.598 195.538 9.661 1.00 31.45 99 MET A N 1
ATOM 769 C CA . MET A 1 99 ? -14.589 195.104 10.613 1.00 31.96 99 MET A CA 1
ATOM 770 C C . MET A 1 99 ? -14.646 195.988 11.833 1.00 31.13 99 MET A C 1
ATOM 771 O O . MET A 1 99 ? -14.644 197.212 11.722 1.00 31.36 99 MET A O 1
ATOM 776 N N . VAL A 1 100 ? -14.728 195.391 13.008 1.00 32.21 100 VAL A N 1
ATOM 777 C CA . VAL A 1 100 ? -14.462 196.165 14.196 1.00 33.59 100 VAL A CA 1
ATOM 778 C C . VAL A 1 100 ? -13.325 195.579 15.031 1.00 32.57 100 VAL A C 1
ATOM 779 O O . VAL A 1 100 ? -13.241 194.372 15.200 1.00 31.28 100 VAL A O 1
ATOM 783 N N . LYS A 1 101 ? -12.436 196.461 15.465 1.00 32.22 101 LYS A N 1
ATOM 784 C CA . LYS A 1 101 ? -11.255 196.112 16.225 1.00 34.22 101 LYS A CA 1
ATOM 785 C C . LYS A 1 101 ? -11.377 196.810 17.538 1.00 33.40 101 LYS A C 1
ATOM 786 O O . LYS A 1 101 ? -11.877 197.942 17.594 1.00 31.92 101 LYS A O 1
ATOM 792 N N . GLY A 1 102 ? -10.920 196.149 18.604 1.00 33.81 102 GLY A N 1
ATOM 793 C CA . GLY A 1 102 ? -10.976 196.726 19.924 1.00 34.62 102 GLY A CA 1
ATOM 794 C C . GLY A 1 102 ? -10.491 195.701 20.935 1.00 35.78 102 GLY A C 1
ATOM 795 O O . GLY A 1 102 ? -9.738 194.787 20.598 1.00 35.39 102 GLY A O 1
ATOM 796 N N . SER A 1 103 ? -10.938 195.837 22.167 1.00 36.76 103 SER A N 1
ATOM 797 C CA . SER A 1 103 ? -10.535 194.872 23.191 1.00 38.21 103 SER A CA 1
ATOM 798 C C . SER A 1 103 ? -11.685 194.652 24.154 1.00 39.78 103 SER A C 1
ATOM 799 O O . SER A 1 103 ? -12.500 195.549 24.359 1.00 39.31 103 SER A O 1
ATOM 802 N N . ILE A 1 104 ? -11.763 193.423 24.663 1.00 41.90 104 ILE A N 1
ATOM 803 C CA . ILE A 1 104 ? -12.585 193.050 25.816 1.00 43.63 104 ILE A CA 1
ATOM 804 C C . ILE A 1 104 ? -11.631 192.473 26.827 1.00 44.78 104 ILE A C 1
ATOM 805 O O . ILE A 1 104 ? -10.906 191.539 26.511 1.00 45.36 104 ILE A O 1
ATOM 810 N N . GLN A 1 105 ? -11.633 193.015 28.028 1.00 45.98 105 GLN A N 1
ATOM 811 C CA . GLN A 1 105 ? -10.892 192.425 29.159 1.00 47.10 105 GLN A CA 1
ATOM 812 C C . GLN A 1 105 ? -9.398 192.618 28.951 1.00 47.63 105 GLN A C 1
ATOM 813 O O . GLN A 1 105 ? -8.603 191.727 29.267 1.00 48.90 105 GLN A O 1
ATOM 819 N N . GLN A 1 106 ? -9.024 193.775 28.405 1.00 47.38 106 GLN A N 1
ATOM 820 C CA . GLN A 1 106 ? -7.648 194.034 27.979 1.00 47.07 106 GLN A CA 1
ATOM 821 C C . GLN A 1 106 ? -7.156 193.122 26.842 1.00 46.85 106 GLN A C 1
ATOM 822 O O . GLN A 1 106 ? -6.035 193.303 26.367 1.00 47.61 106 GLN A O 1
ATOM 828 N N . GLU A 1 107 ? -7.980 192.169 26.392 1.00 45.50 107 GLU A N 1
ATOM 829 C CA . GLU A 1 107 ? -7.577 191.223 25.338 1.00 44.72 107 GLU A CA 1
ATOM 830 C C . GLU A 1 107 ? -8.093 191.696 23.988 1.00 42.96 107 GLU A C 1
ATOM 831 O O . GLU A 1 107 ? -9.295 191.932 23.804 1.00 42.86 107 GLU A O 1
ATOM 837 N N . GLU A 1 108 ? -7.178 191.810 23.038 1.00 40.70 108 GLU A N 1
ATOM 838 C CA . GLU A 1 108 ? -7.490 192.423 21.760 1.00 40.02 108 GLU A CA 1
ATOM 839 C C . GLU A 1 108 ? -8.254 191.436 20.913 1.00 37.34 108 GLU A C 1
ATOM 840 O O . GLU A 1 108 ? -8.025 190.231 20.978 1.00 34.39 108 GLU A O 1
ATOM 846 N N . LEU A 1 109 ? -9.167 191.951 20.099 1.00 35.73 109 LEU A N 1
ATOM 847 C CA . LEU A 1 109 ? -9.945 191.121 19.234 1.00 35.75 109 LEU A CA 1
ATOM 848 C C . LEU A 1 109 ? -10.331 191.942 17.994 1.00 34.91 109 LEU A C 1
ATOM 849 O O . LEU A 1 109 ? -10.694 193.119 18.127 1.00 33.26 109 LEU A O 1
ATOM 854 N N . THR A 1 110 ? -10.165 191.317 16.824 1.00 33.60 110 THR A N 1
ATOM 855 C CA . THR A 1 110 ? -10.558 191.865 15.525 1.00 34.06 110 THR A CA 1
ATOM 856 C C . THR A 1 110 ? -11.620 190.956 14.965 1.00 34.31 110 THR A C 1
ATOM 857 O O . THR A 1 110 ? -11.413 189.730 14.825 1.00 34.96 110 THR A O 1
ATOM 861 N N . ILE A 1 111 ? -12.779 191.550 14.700 1.00 33.59 111 ILE A N 1
ATOM 862 C CA . ILE A 1 111 ? -13.909 190.817 14.095 1.00 33.65 111 ILE A CA 1
ATOM 863 C C . ILE A 1 111 ? -14.257 191.381 12.727 1.00 33.23 111 ILE A C 1
ATOM 864 O O . ILE A 1 111 ? -14.573 192.560 12.604 1.00 32.82 111 ILE A O 1
ATOM 869 N N . LEU A 1 112 ? -14.213 190.518 11.713 1.00 32.98 112 LEU A N 1
ATOM 870 C CA . LEU A 1 112 ? -14.633 190.852 10.367 1.00 32.76 112 LEU A CA 1
ATOM 871 C C . LEU A 1 112 ? -15.843 190.022 10.004 1.00 33.55 112 LEU A C 1
ATOM 872 O O . LEU A 1 112 ? -15.776 188.807 9.981 1.00 32.78 112 LEU A O 1
ATOM 877 N N . ASN A 1 113 ? -16.925 190.730 9.741 1.00 32.28 113 ASN A N 1
ATOM 878 C CA . ASN A 1 113 ? -18.239 190.179 9.350 1.00 33.39 113 ASN A CA 1
ATOM 879 C C . ASN A 1 113 ? -18.386 190.380 7.861 1.00 34.15 113 ASN A C 1
ATOM 880 O O . ASN A 1 113 ? -18.344 191.520 7.411 1.00 33.47 113 ASN A O 1
ATOM 885 N N . ILE A 1 114 ? -18.508 189.285 7.089 1.00 34.28 114 ILE A N 1
ATOM 886 C CA . ILE A 1 114 ? -18.597 189.353 5.638 1.00 35.10 114 ILE A CA 1
ATOM 887 C C . ILE A 1 114 ? -19.812 188.630 5.041 1.00 34.51 114 ILE A C 1
ATOM 888 O O . ILE A 1 114 ? -20.206 187.572 5.512 1.00 36.70 114 ILE A O 1
ATOM 893 N N . TYR A 1 115 ? -20.376 189.280 4.057 1.00 33.06 115 TYR A N 1
ATOM 894 C CA . TYR A 1 115 ? -21.460 188.772 3.208 1.00 33.69 115 TYR A CA 1
ATOM 895 C C . TYR A 1 115 ? -20.891 188.855 1.756 1.00 34.34 115 TYR A C 1
ATOM 896 O O . TYR A 1 115 ? -20.876 189.918 1.159 1.00 33.44 115 TYR A O 1
ATOM 905 N N . ALA A 1 116 ? -20.417 187.737 1.216 1.00 34.79 116 ALA A N 1
ATOM 906 C CA . ALA A 1 116 ? -19.888 187.685 -0.126 1.00 34.39 116 ALA A CA 1
ATOM 907 C C . ALA A 1 116 ? -21.058 187.568 -1.108 1.00 35.06 116 ALA A C 1
ATOM 908 O O . ALA A 1 116 ? -22.054 186.858 -0.785 1.00 34.70 116 ALA A O 1
ATOM 910 N N . PRO A 1 117 ? -20.914 188.158 -2.307 1.00 35.30 117 PRO A N 1
ATOM 911 C CA . PRO A 1 117 ? -21.944 188.083 -3.315 1.00 35.72 117 PRO A CA 1
ATOM 912 C C . PRO A 1 117 ? -22.109 186.660 -3.795 1.00 36.35 117 PRO A C 1
ATOM 913 O O . PRO A 1 117 ? -21.203 185.855 -3.657 1.00 35.94 117 PRO A O 1
ATOM 917 N N . ASN A 1 118 ? -23.264 186.361 -4.372 1.00 37.35 118 ASN A N 1
ATOM 918 C CA . ASN A 1 118 ? -23.511 185.021 -4.884 1.00 38.42 118 ASN A CA 1
ATOM 919 C C . ASN A 1 118 ?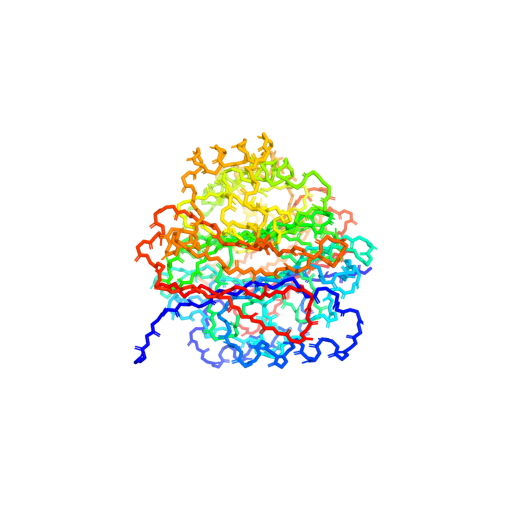 -22.549 184.683 -5.997 1.00 38.63 118 ASN A C 1
ATOM 920 O O . ASN A 1 118 ? -22.179 183.535 -6.143 1.00 41.45 118 ASN A O 1
ATOM 925 N N . THR A 1 119 ? -22.200 185.662 -6.820 1.00 38.05 119 THR A N 1
ATOM 926 C CA . THR A 1 119 ? -21.282 185.482 -7.933 1.00 37.22 119 THR A CA 1
ATOM 927 C C . THR A 1 119 ? -19.898 185.950 -7.563 1.00 36.53 119 THR A C 1
ATOM 928 O O . THR A 1 119 ? -19.756 187.044 -7.069 1.00 36.68 119 THR A O 1
ATOM 932 N N . GLY A 1 120 ? -18.877 185.169 -7.894 1.00 35.46 120 GLY A N 1
ATOM 933 C CA . GLY A 1 120 ? -17.493 185.583 -7.674 1.00 34.79 120 GLY A CA 1
ATOM 934 C C . GLY A 1 120 ? -17.098 185.631 -6.217 1.00 33.85 120 GLY A C 1
ATOM 935 O O . GLY A 1 120 ? -16.211 186.399 -5.854 1.00 33.20 120 GLY A O 1
ATOM 936 N N . ALA A 1 121 ? -17.714 184.800 -5.373 1.00 32.64 121 ALA A N 1
ATOM 937 C CA . ALA A 1 121 ? -17.515 184.929 -3.927 1.00 33.22 121 ALA A CA 1
ATOM 938 C C . ALA A 1 121 ? -16.073 184.679 -3.490 1.00 33.67 121 ALA A C 1
ATOM 939 O O . ALA A 1 121 ? -15.513 185.476 -2.701 1.00 32.41 121 ALA A O 1
ATOM 941 N N . PRO A 1 122 ? -15.449 183.584 -3.928 1.00 34.58 122 PRO A N 1
ATOM 942 C CA . PRO A 1 122 ? -14.112 183.309 -3.398 1.00 35.00 122 PRO A CA 1
ATOM 943 C C . PRO A 1 122 ? -13.127 184.424 -3.794 1.00 35.04 122 PRO A C 1
ATOM 944 O O . PRO A 1 122 ? -12.297 184.837 -2.942 1.00 34.07 122 PRO A O 1
ATOM 948 N N . ARG A 1 123 ? -13.261 184.977 -5.007 1.00 34.73 123 ARG A N 1
ATOM 949 C CA . ARG A 1 123 ? -12.369 186.077 -5.431 1.00 35.26 123 ARG A CA 1
ATOM 950 C C . ARG A 1 123 ? -12.639 187.364 -4.599 1.00 33.95 123 ARG A C 1
ATOM 951 O O . ARG A 1 123 ? -11.722 188.102 -4.183 1.00 32.23 123 ARG A O 1
ATOM 959 N N . PHE A 1 124 ? -13.901 187.595 -4.316 1.00 33.55 124 PHE A N 1
ATOM 960 C CA . PHE A 1 124 ? -14.309 188.720 -3.479 1.00 34.01 124 PHE A CA 1
ATOM 961 C C . PHE A 1 124 ? -13.679 188.674 -2.089 1.00 32.17 124 PHE A C 1
ATOM 962 O O . PHE A 1 124 ? -13.097 189.678 -1.602 1.00 32.43 124 PHE A O 1
ATOM 970 N N . ILE A 1 125 ? -13.804 187.533 -1.444 1.00 32.96 125 ILE A N 1
ATOM 971 C CA . ILE A 1 125 ? -13.261 187.353 -0.099 1.00 33.60 125 ILE A CA 1
ATOM 972 C C . ILE A 1 125 ? -11.736 187.538 -0.093 1.00 33.12 125 ILE A C 1
ATOM 973 O O . ILE A 1 125 ? -11.212 188.227 0.802 1.00 33.72 125 ILE A O 1
ATOM 978 N N . LYS A 1 126 ? -11.030 186.969 -1.077 1.00 33.19 126 LYS A N 1
ATOM 979 C CA . LYS A 1 126 ? -9.571 187.146 -1.155 1.00 33.66 126 LYS A CA 1
ATOM 980 C C . LYS A 1 126 ? -9.207 188.605 -1.262 1.00 32.22 126 LYS A C 1
ATOM 981 O O . LYS A 1 126 ? -8.214 189.071 -0.640 1.00 32.76 126 LYS A O 1
ATOM 987 N N . GLN A 1 127 ? -10.002 189.358 -2.033 1.00 32.97 127 GLN A N 1
ATOM 988 C CA . GLN A 1 127 ? -9.728 190.773 -2.240 1.00 33.74 127 GLN A CA 1
ATOM 989 C C . GLN A 1 127 ? -9.930 191.558 -0.942 1.00 32.77 127 GLN A C 1
ATOM 990 O O . GLN A 1 127 ? -9.146 192.442 -0.658 1.00 32.44 127 GLN A O 1
ATOM 996 N N . VAL A 1 128 ? -10.969 191.220 -0.173 1.00 33.55 128 VAL A N 1
ATOM 997 C CA . VAL A 1 128 ? -11.250 191.878 1.109 1.00 34.74 128 VAL A CA 1
ATOM 998 C C . VAL A 1 128 ? -10.080 191.635 2.088 1.00 34.62 128 VAL A C 1
ATOM 999 O O . VAL A 1 128 ? -9.559 192.577 2.739 1.00 34.51 128 VAL A O 1
ATOM 1003 N N . LEU A 1 129 ? -9.627 190.386 2.157 1.00 34.66 129 LEU A N 1
ATOM 1004 C CA . LEU A 1 129 ? -8.457 190.030 2.976 1.00 35.13 129 LEU A CA 1
ATOM 1005 C C . LEU A 1 129 ? -7.235 190.879 2.621 1.00 34.19 129 LEU A C 1
ATOM 1006 O O . LEU A 1 129 ? -6.504 191.305 3.511 1.00 34.23 129 LEU A O 1
ATOM 1011 N N . SER A 1 130 ? -6.967 191.059 1.331 1.00 34.03 130 SER A N 1
ATOM 1012 C CA . SER A 1 130 ? -5.827 191.851 0.910 1.00 33.85 130 SER A CA 1
ATOM 1013 C C . SER A 1 130 ? -5.983 193.322 1.281 1.00 32.46 130 SER A C 1
ATOM 1014 O O . SER A 1 130 ? -5.079 193.952 1.821 1.00 29.24 130 SER A O 1
ATOM 1017 N N . ASP A 1 131 ? -7.169 193.870 1.005 1.00 32.79 131 ASP A N 1
ATOM 1018 C CA . ASP A 1 131 ? -7.475 195.241 1.366 1.00 33.13 131 ASP A CA 1
ATOM 1019 C C . ASP A 1 131 ? -7.309 195.497 2.862 1.00 32.45 131 ASP A C 1
ATOM 1020 O O . ASP A 1 131 ? -6.828 196.559 3.259 1.00 32.28 131 ASP A O 1
ATOM 1025 N N . LEU A 1 132 ? -7.717 194.528 3.676 1.00 31.85 132 LEU A N 1
ATOM 1026 C CA . LEU A 1 132 ? -7.638 194.640 5.118 1.00 32.22 132 LEU A CA 1
ATOM 1027 C C . LEU A 1 132 ? -6.387 193.975 5.709 1.00 31.82 132 LEU A C 1
ATOM 1028 O O . LEU A 1 132 ? -6.331 193.766 6.904 1.00 32.32 132 LEU A O 1
ATOM 1033 N N . GLN A 1 133 ? -5.331 193.735 4.912 1.00 32.03 133 GLN A N 1
ATOM 1034 C CA . GLN A 1 133 ? -4.214 192.876 5.376 1.00 31.90 133 GLN A CA 1
ATOM 1035 C C . GLN A 1 133 ? -3.517 193.500 6.602 1.00 32.05 133 GLN A C 1
ATOM 1036 O O . GLN A 1 133 ? -3.120 192.798 7.569 1.00 32.41 133 GLN A O 1
ATOM 1042 N N . ARG A 1 134 ? -3.358 194.807 6.576 1.00 31.97 134 ARG A N 1
ATOM 1043 C CA . ARG A 1 134 ? -2.675 195.439 7.682 1.00 34.29 134 ARG A CA 1
ATOM 1044 C C . ARG A 1 134 ? -3.469 195.376 8.985 1.00 34.13 134 ARG A C 1
ATOM 1045 O O . ARG A 1 134 ? -2.877 195.500 10.042 1.00 33.43 134 ARG A O 1
ATOM 1053 N N . ASP A 1 135 ? -4.796 195.190 8.916 1.00 33.54 135 ASP A N 1
ATOM 1054 C CA . ASP A 1 135 ? -5.612 195.167 10.122 1.00 35.40 135 ASP A CA 1
ATOM 1055 C C . ASP A 1 135 ? -5.865 193.777 10.654 1.00 35.87 135 ASP A C 1
ATOM 1056 O O . ASP A 1 135 ? -6.218 193.642 11.825 1.00 36.95 135 ASP A O 1
ATOM 1061 N N . LEU A 1 136 ? -5.739 192.756 9.810 1.00 36.79 136 LEU A N 1
ATOM 1062 C CA . LEU A 1 136 ? -6.026 191.368 10.191 1.00 37.07 136 LEU A CA 1
ATOM 1063 C C . LEU A 1 136 ? -4.804 190.705 10.817 1.00 38.95 136 LEU A C 1
ATOM 1064 O O . LEU A 1 136 ? -3.988 190.088 10.110 1.00 41.34 136 LEU A O 1
ATOM 1069 N N . ASP A 1 137 ? -4.747 190.786 12.146 1.00 36.94 137 ASP A N 1
ATOM 1070 C CA . ASP A 1 137 ? -3.610 190.372 13.002 1.00 36.09 137 ASP A CA 1
ATOM 1071 C C . ASP A 1 137 ? -3.800 188.963 13.615 1.00 34.84 137 ASP A C 1
ATOM 1072 O O . ASP A 1 137 ? -4.627 188.187 13.119 1.00 32.24 137 ASP A O 1
ATOM 1077 N N . SER A 1 138 ? -3.061 188.628 14.677 1.00 32.97 138 SER A N 1
ATOM 1078 C CA . SER A 1 138 ? -3.144 187.270 15.256 1.00 33.72 138 SER A CA 1
ATOM 1079 C C . SER A 1 138 ? -4.327 187.086 16.217 1.00 33.23 138 SER A C 1
ATOM 1080 O O . SER A 1 138 ? -4.450 186.040 16.869 1.00 32.23 138 SER A O 1
ATOM 1083 N N . HIS A 1 139 ? -5.160 188.123 16.312 1.00 32.26 139 HIS A N 1
ATOM 1084 C CA . HIS A 1 139 ? -6.350 188.107 17.151 1.00 33.48 139 HIS A CA 1
ATOM 1085 C C . HIS A 1 139 ? -7.643 188.212 16.337 1.00 33.42 139 HIS A C 1
ATOM 1086 O O . HIS A 1 139 ? -8.588 188.846 16.775 1.00 32.67 139 HIS A O 1
ATOM 1093 N N . THR A 1 140 ? -7.670 187.616 15.146 1.00 33.12 140 THR A N 1
ATOM 1094 C CA . THR A 1 140 ? -8.712 187.833 14.158 1.00 33.45 140 THR A CA 1
ATOM 1095 C C . THR A 1 140 ? -9.763 186.719 14.074 1.00 33.46 140 THR A C 1
ATOM 1096 O O . THR A 1 140 ? -9.453 185.512 14.054 1.00 30.53 140 THR A O 1
ATOM 1100 N N . LEU A 1 141 ? -11.034 187.122 13.991 1.00 33.19 141 LEU A N 1
ATOM 1101 C CA . LEU A 1 141 ? -12.067 186.207 13.597 1.00 34.41 141 LEU A CA 1
ATOM 1102 C C . LEU A 1 141 ? -12.784 186.776 12.374 1.00 35.10 141 LEU A C 1
ATOM 1103 O O . LEU A 1 141 ? -13.118 187.960 12.340 1.00 35.59 141 LEU A O 1
ATOM 1108 N N . ILE A 1 142 ? -13.027 185.927 11.381 1.00 35.12 142 ILE A N 1
ATOM 1109 C CA . ILE A 1 142 ? -13.743 186.305 10.177 1.00 36.38 142 ILE A CA 1
ATOM 1110 C C . ILE A 1 142 ? -14.916 185.385 10.131 1.00 37.80 142 ILE A C 1
ATOM 1111 O O . ILE A 1 142 ? -14.756 184.151 10.148 1.00 37.75 142 ILE A O 1
ATOM 1116 N N . MET A 1 143 ? -16.093 185.976 10.087 1.00 38.97 143 MET A N 1
ATOM 1117 C CA . MET A 1 143 ? -17.260 185.174 10.006 1.00 40.88 143 MET A CA 1
ATOM 1118 C C . MET A 1 143 ? -18.291 185.714 9.080 1.00 37.75 143 MET A C 1
ATOM 1119 O O . MET A 1 143 ? -18.356 186.899 8.802 1.00 36.71 143 MET A O 1
ATOM 1124 N N . GLY A 1 144 ? -19.079 184.818 8.550 1.00 38.36 144 GLY A N 1
ATOM 1125 C CA . GLY A 1 144 ? -20.224 185.239 7.775 1.00 37.50 144 GLY A CA 1
ATOM 1126 C C . GLY A 1 144 ? -20.581 184.231 6.728 1.00 36.28 144 GLY A C 1
ATOM 1127 O O . GLY A 1 144 ? -20.259 183.046 6.856 1.00 35.07 144 GLY A O 1
ATOM 1128 N N . ASP A 1 145 ? -21.222 184.749 5.689 1.00 36.02 145 ASP A N 1
ATOM 1129 C CA . ASP A 1 145 ? -21.788 183.965 4.639 1.00 36.29 145 ASP A CA 1
ATOM 1130 C C . ASP A 1 145 ? -20.847 184.213 3.475 1.00 34.85 145 ASP A C 1
ATOM 1131 O O . ASP A 1 145 ? -20.913 185.250 2.772 1.00 33.23 145 ASP A O 1
ATOM 1136 N N . PHE A 1 146 ? -19.941 183.251 3.338 1.00 34.25 146 PHE A N 1
ATOM 1137 C CA . PHE A 1 146 ? -18.908 183.305 2.275 1.00 34.39 146 PHE A CA 1
ATOM 1138 C C . PHE A 1 146 ? -19.478 182.902 0.928 1.00 33.62 146 PHE A C 1
ATOM 1139 O O . PHE A 1 146 ? -18.841 183.089 -0.093 1.00 33.05 146 PHE A O 1
ATOM 1147 N N . ASN A 1 147 ? -20.679 182.296 0.905 1.00 34.66 147 ASN A N 1
ATOM 1148 C CA . ASN A 1 147 ? -21.286 181.875 -0.347 1.00 35.35 147 ASN A CA 1
ATOM 1149 C C . ASN A 1 147 ? -20.398 180.912 -1.124 1.00 35.74 147 ASN A C 1
ATOM 1150 O O . ASN A 1 147 ? -20.459 180.853 -2.325 1.00 37.36 147 ASN A O 1
ATOM 1155 N N . THR A 1 148 ? -19.551 180.188 -0.390 1.00 36.20 148 THR A N 1
ATOM 1156 C CA . THR A 1 148 ? -18.735 179.148 -0.947 1.00 36.47 148 THR A CA 1
ATOM 1157 C C . THR A 1 148 ? -18.399 178.087 0.115 1.00 36.12 148 THR A C 1
ATOM 1158 O O . THR A 1 148 ? -18.232 178.390 1.275 1.00 35.40 148 THR A O 1
ATOM 1162 N N . PRO A 1 149 ? -18.201 176.855 -0.304 1.00 37.62 149 PRO A N 1
ATOM 1163 C CA . PRO A 1 149 ? -17.571 175.869 0.580 1.00 37.30 149 PRO A CA 1
ATOM 1164 C C . PRO A 1 149 ? -16.078 176.183 0.688 1.00 37.45 149 PRO A C 1
ATOM 1165 O O . PRO A 1 149 ? -15.539 176.923 -0.169 1.00 38.02 149 PRO A O 1
ATOM 1169 N N . LEU A 1 150 ? -15.397 175.680 1.713 1.00 35.25 150 LEU A N 1
ATOM 1170 C CA . LEU A 1 150 ? -13.916 175.779 1.724 1.00 36.15 150 LEU A CA 1
ATOM 1171 C C . LEU A 1 150 ? -13.202 174.450 1.502 1.00 36.05 150 LEU A C 1
ATOM 1172 O O . LEU A 1 150 ? -12.028 174.418 1.131 1.00 36.06 150 LEU A O 1
ATOM 1177 N N . SER A 1 151 ? -13.901 173.350 1.732 1.00 35.63 151 SER A N 1
ATOM 1178 C CA . SER A 1 151 ? -13.355 172.028 1.467 1.00 35.54 151 SER A CA 1
ATOM 1179 C C . SER A 1 151 ? -14.458 171.095 0.917 1.00 35.78 151 SER A C 1
ATOM 1180 O O . SER A 1 151 ? -15.635 171.443 0.976 1.00 34.35 151 SER A O 1
ATOM 1183 N N . THR A 1 152 ? -14.063 169.920 0.452 1.00 34.63 152 THR A N 1
ATOM 1184 C CA . THR A 1 152 ? -15.043 168.957 -0.113 1.00 35.91 152 THR A CA 1
ATOM 1185 C C . THR A 1 152 ? -16.132 168.580 0.872 1.00 35.60 152 THR A C 1
ATOM 1186 O O . THR A 1 152 ? -17.274 168.379 0.464 1.00 35.10 152 THR A O 1
ATOM 1190 N N . LEU A 1 153 ? -15.802 168.493 2.161 1.00 34.59 153 LEU A N 1
ATOM 1191 C CA . LEU A 1 153 ? -16.817 168.086 3.145 1.00 36.01 153 LEU A CA 1
ATOM 1192 C C . LEU A 1 153 ? -17.903 169.122 3.393 1.00 34.72 153 LEU A C 1
ATOM 1193 O O . LEU A 1 153 ? -18.937 168.797 4.003 1.00 34.86 153 LEU A O 1
ATOM 1198 N N . ASP A 1 154 ? -17.688 170.354 2.909 1.00 34.78 154 ASP A N 1
ATOM 1199 C CA . ASP A 1 154 ? -18.699 171.423 2.979 1.00 34.99 154 ASP A CA 1
ATOM 1200 C C . ASP A 1 154 ? -19.846 171.323 1.953 1.00 34.07 154 ASP A C 1
ATOM 1201 O O . ASP A 1 154 ? -20.658 172.224 1.880 1.00 33.59 154 ASP A O 1
ATOM 1206 N N . ARG A 1 155 ? -19.882 170.273 1.153 1.00 33.97 155 ARG A N 1
ATOM 1207 C CA . ARG A 1 155 ? -20.997 170.041 0.228 1.00 34.18 155 ARG A CA 1
ATOM 1208 C C . ARG A 1 155 ? -21.421 168.605 0.203 1.00 32.68 155 ARG A C 1
ATOM 1209 O O . ARG A 1 155 ? -20.586 167.691 0.149 1.00 31.96 155 ARG A O 1
ATOM 1217 N N . SER A 1 156 ? -22.730 168.382 0.164 1.00 31.58 156 SER A N 1
ATOM 1218 C CA . SER A 1 156 ? -23.227 167.024 0.028 1.00 32.05 156 SER A CA 1
ATOM 1219 C C . SER A 1 156 ? -22.797 166.297 -1.254 1.00 31.12 156 SER A C 1
ATOM 1220 O O . SER A 1 156 ? -22.788 165.070 -1.281 1.00 30.33 156 SER A O 1
ATOM 1223 N N . THR A 1 157 ? -22.496 167.042 -2.313 1.00 31.67 157 THR A N 1
ATOM 1224 C CA . THR A 1 157 ? -22.014 166.477 -3.580 1.00 32.78 157 THR A CA 1
ATOM 1225 C C . THR A 1 157 ? -20.602 165.897 -3.500 1.00 32.81 157 THR A C 1
ATOM 1226 O O . THR A 1 157 ? -20.227 165.090 -4.340 1.00 31.27 157 THR A O 1
ATOM 1230 N N . ARG A 1 158 ? -19.857 166.332 -2.494 1.00 33.10 158 ARG A N 1
ATOM 1231 C CA . ARG A 1 158 ? -18.451 165.965 -2.316 1.00 36.85 158 ARG A CA 1
ATOM 1232 C C . ARG A 1 158 ? -17.542 166.414 -3.480 1.00 36.28 158 ARG A C 1
ATOM 1233 O O . ARG A 1 158 ? -16.446 165.898 -3.627 1.00 37.62 158 ARG A O 1
ATOM 1241 N N . GLN A 1 159 ? -18.013 167.367 -4.290 1.00 37.17 159 GLN A N 1
ATOM 1242 C CA . GLN A 1 159 ? -17.276 167.855 -5.446 1.00 38.29 159 GLN A CA 1
ATOM 1243 C C . GLN A 1 159 ? -16.034 168.665 -4.983 1.00 37.82 159 GLN A C 1
ATOM 1244 O O . GLN A 1 159 ? -16.135 169.457 -4.058 1.00 37.51 159 GLN A O 1
ATOM 1250 N N . LYS A 1 160 ? -14.878 168.479 -5.628 1.00 37.94 160 LYS A N 1
ATOM 1251 C CA . LYS A 1 160 ? -13.668 169.214 -5.233 1.00 38.38 160 LYS A CA 1
ATOM 1252 C C . LYS A 1 160 ? -13.907 170.702 -5.385 1.00 37.57 160 LYS A C 1
ATOM 1253 O O . LYS A 1 160 ? -14.712 171.128 -6.225 1.00 36.93 160 LYS A O 1
ATOM 1259 N N . VAL A 1 161 ? -13.234 171.515 -4.567 1.00 36.59 161 VAL A N 1
ATOM 1260 C CA . VAL A 1 161 ? -13.485 172.957 -4.628 1.00 36.18 161 VAL A CA 1
ATOM 1261 C C . VAL A 1 161 ? -12.728 173.549 -5.816 1.00 34.64 161 VAL A C 1
ATOM 1262 O O . VAL A 1 161 ? -11.702 172.985 -6.250 1.00 35.46 161 VAL A O 1
ATOM 1266 N N . ASN A 1 162 ? -13.246 174.642 -6.376 1.00 34.36 162 ASN A N 1
ATOM 1267 C CA . ASN A 1 162 ? -12.718 175.186 -7.647 1.00 34.51 162 ASN A CA 1
ATOM 1268 C C . ASN A 1 162 ? -11.398 175.921 -7.459 1.00 34.31 162 ASN A C 1
ATOM 1269 O O . ASN A 1 162 ? -10.972 176.091 -6.341 1.00 33.17 162 ASN A O 1
ATOM 1274 N N . LYS A 1 163 ? -10.739 176.317 -8.548 1.00 34.42 163 LYS A N 1
ATOM 1275 C CA . LYS A 1 163 ? -9.479 177.076 -8.483 1.00 34.94 163 LYS A CA 1
ATOM 1276 C C . LYS A 1 163 ? -9.524 178.371 -7.665 1.00 34.66 163 LYS A C 1
ATOM 1277 O O . LYS A 1 163 ? -8.596 178.654 -6.923 1.00 33.82 163 LYS A O 1
ATOM 1283 N N . ASP A 1 164 ? -10.595 179.163 -7.789 1.00 34.73 164 ASP A N 1
ATOM 1284 C CA . ASP A 1 164 ? -10.731 180.400 -7.020 1.00 35.94 164 ASP A CA 1
ATOM 1285 C C . ASP A 1 164 ? -10.797 180.056 -5.522 1.00 34.01 164 ASP A C 1
ATOM 1286 O O . ASP A 1 164 ? -10.288 180.803 -4.691 1.00 32.12 164 ASP A O 1
ATOM 1291 N N . THR A 1 165 ? -11.487 178.965 -5.163 1.00 33.38 165 THR A N 1
ATOM 1292 C CA . THR A 1 165 ? -11.538 178.562 -3.750 1.00 33.75 165 THR A CA 1
ATOM 1293 C C . THR A 1 165 ? -10.157 178.095 -3.269 1.00 33.59 165 THR A C 1
ATOM 1294 O O . THR A 1 165 ? -9.735 178.427 -2.160 1.00 33.17 165 THR A O 1
ATOM 1298 N N . GLN A 1 166 ? -9.439 177.359 -4.121 1.00 33.89 166 GLN A N 1
ATOM 1299 C CA . GLN A 1 166 ? -8.059 176.940 -3.815 1.00 34.97 166 GLN A CA 1
ATOM 1300 C C . GLN A 1 166 ? -7.184 178.170 -3.545 1.00 34.43 166 GLN A C 1
ATOM 1301 O O . GLN A 1 166 ? -6.506 178.220 -2.544 1.00 35.77 166 GLN A O 1
ATOM 1307 N N . GLU A 1 167 ? -7.274 179.179 -4.409 1.00 34.14 167 GLU A N 1
ATOM 1308 C CA . GLU A 1 167 ? -6.605 180.481 -4.216 1.00 33.49 167 GLU A CA 1
ATOM 1309 C C . GLU A 1 167 ? -6.987 181.197 -2.921 1.00 32.51 167 GLU A C 1
ATOM 1310 O O . GLU A 1 167 ? -6.141 181.761 -2.214 1.00 30.02 167 GLU A O 1
ATOM 1316 N N . LEU A 1 168 ? -8.266 181.141 -2.570 1.00 31.17 168 LEU A N 1
ATOM 1317 C CA . LEU A 1 168 ? -8.719 181.702 -1.293 1.00 32.19 168 LEU A CA 1
ATOM 1318 C C . LEU A 1 168 ? -8.047 181.002 -0.092 1.00 31.14 168 LEU A C 1
ATOM 1319 O O . LEU A 1 168 ? -7.583 181.639 0.862 1.00 31.58 168 LEU A O 1
ATOM 1324 N N . ASN A 1 169 ? -8.054 179.679 -0.122 1.00 31.34 169 ASN A N 1
ATOM 1325 C CA . ASN A 1 169 ? -7.419 178.924 0.946 1.00 31.40 169 ASN A CA 1
ATOM 1326 C C . ASN A 1 169 ? -5.917 179.230 1.070 1.00 31.84 169 ASN A C 1
ATOM 1327 O O . ASN A 1 169 ? -5.403 179.334 2.170 1.00 32.67 169 ASN A O 1
ATOM 1332 N N . SER A 1 170 ? -5.244 179.362 -0.050 1.00 31.45 170 SER A N 1
ATOM 1333 C CA . SER A 1 170 ? -3.816 179.773 -0.028 1.00 31.75 170 SER A CA 1
ATOM 1334 C C . SER A 1 170 ? -3.628 181.128 0.667 1.00 31.60 170 SER A C 1
ATOM 1335 O O . SER A 1 170 ? -2.668 181.322 1.430 1.00 31.15 170 SER A O 1
ATOM 1338 N N . ALA A 1 171 ? -4.492 182.075 0.330 1.00 30.60 171 ALA A N 1
ATOM 1339 C CA . ALA A 1 171 ? -4.463 183.402 0.916 1.00 31.21 171 ALA A CA 1
ATOM 1340 C C . ALA A 1 171 ? -4.729 183.353 2.422 1.00 30.90 171 ALA A C 1
ATOM 1341 O O . ALA A 1 171 ? -4.069 184.059 3.183 1.00 31.49 171 ALA A O 1
ATOM 1343 N N . LEU A 1 172 ? -5.761 182.620 2.848 1.00 31.93 172 LEU A N 1
ATOM 1344 C CA . LEU A 1 172 ? -5.994 182.382 4.296 1.00 32.26 172 LEU A CA 1
ATOM 1345 C C . LEU A 1 172 ? -4.697 181.874 4.979 1.00 32.79 172 LEU A C 1
ATOM 1346 O O . LEU A 1 172 ? -4.252 182.430 5.968 1.00 31.58 172 LEU A O 1
ATOM 1351 N N . HIS A 1 173 ? -4.032 180.901 4.369 1.00 33.92 173 HIS A N 1
ATOM 1352 C CA . HIS A 1 173 ? -2.856 180.298 4.959 1.00 33.56 173 HIS A CA 1
ATOM 1353 C C . HIS A 1 173 ? -1.692 181.305 5.066 1.00 33.13 173 HIS A C 1
ATOM 1354 O O . HIS A 1 173 ? -0.977 181.326 6.059 1.00 31.45 173 HIS A O 1
ATOM 1361 N N . GLN A 1 174 ? -1.526 182.149 4.046 1.00 33.38 174 GLN A N 1
ATOM 1362 C CA . GLN A 1 174 ? -0.484 183.189 4.015 1.00 32.18 174 GLN A CA 1
ATOM 1363 C C . GLN A 1 174 ? -0.673 184.201 5.166 1.00 32.54 174 GLN A C 1
ATOM 1364 O O . GLN A 1 174 ? 0.318 184.765 5.684 1.00 33.43 174 GLN A O 1
ATOM 1370 N N . ALA A 1 175 ? -1.933 184.436 5.526 1.00 32.66 175 ALA A N 1
ATOM 1371 C CA . ALA A 1 175 ? -2.340 185.324 6.624 1.00 32.29 175 ALA A CA 1
ATOM 1372 C C . ALA A 1 175 ? -2.452 184.610 7.993 1.00 32.80 175 ALA A C 1
ATOM 1373 O O . ALA A 1 175 ? -2.893 185.229 8.954 1.00 32.28 175 ALA A O 1
ATOM 1375 N N . ASP A 1 176 ? -2.017 183.346 8.099 1.00 32.37 176 ASP A N 1
ATOM 1376 C CA . ASP A 1 176 ? -2.073 182.597 9.354 1.00 31.87 176 ASP A CA 1
ATOM 1377 C C . ASP A 1 176 ? -3.491 182.461 9.897 1.00 32.69 176 ASP A C 1
ATOM 1378 O O . ASP A 1 176 ? -3.717 182.534 11.093 1.00 32.63 176 ASP A O 1
ATOM 1383 N N . LEU A 1 177 ? -4.410 182.232 8.968 1.00 30.36 177 LEU A N 1
ATOM 1384 C CA . LEU A 1 177 ? -5.813 182.011 9.279 1.00 31.86 177 LEU A CA 1
ATOM 1385 C C . LEU A 1 177 ? -6.173 180.580 8.959 1.00 33.59 177 LEU A C 1
ATOM 1386 O O . LEU A 1 177 ? -5.642 179.991 7.989 1.00 33.66 177 LEU A O 1
ATOM 1391 N N . ILE A 1 178 ? -7.138 180.027 9.714 1.00 33.65 178 ILE A N 1
ATOM 1392 C CA . ILE A 1 178 ? -7.610 178.652 9.512 1.00 33.69 178 ILE A CA 1
ATOM 1393 C C . ILE A 1 178 ? -9.136 178.602 9.631 1.00 33.89 178 ILE A C 1
ATOM 1394 O O . ILE A 1 178 ? -9.730 179.482 10.258 1.00 32.50 178 ILE A O 1
ATOM 1399 N N . ASP A 1 179 ? -9.750 177.564 9.091 1.00 34.30 179 ASP A N 1
ATOM 1400 C CA . ASP A 1 179 ? -11.189 177.374 9.264 1.00 33.45 179 ASP A CA 1
ATOM 1401 C C . ASP A 1 179 ? -11.354 176.717 10.654 1.00 34.34 179 ASP A C 1
ATOM 1402 O O . ASP A 1 179 ? -10.970 175.558 10.890 1.00 32.90 179 ASP A O 1
ATOM 1407 N N . ILE A 1 180 ? -11.844 177.504 11.620 1.00 35.11 180 ILE A N 1
ATOM 1408 C CA . ILE A 1 180 ? -11.922 177.028 12.988 1.00 34.26 180 ILE A CA 1
ATOM 1409 C C . ILE A 1 180 ? -12.929 175.889 13.071 1.00 33.13 180 ILE A C 1
ATOM 1410 O O . ILE A 1 180 ? -12.690 174.911 13.760 1.00 32.46 180 ILE A O 1
ATOM 1415 N N . TYR A 1 181 ? -14.058 176.000 12.399 1.00 34.20 181 TYR A N 1
ATOM 1416 C CA . TYR A 1 181 ? -15.081 174.931 12.514 1.00 34.02 181 TYR A CA 1
ATOM 1417 C C . TYR A 1 181 ? -14.534 173.573 12.032 1.00 34.71 181 TYR A C 1
ATOM 1418 O O . TYR A 1 181 ? -14.621 172.542 12.737 1.00 34.61 181 TYR A O 1
ATOM 1427 N N . ARG A 1 182 ? -13.950 173.583 10.838 1.00 33.00 182 ARG A N 1
ATOM 1428 C CA . ARG A 1 182 ? -13.337 172.383 10.237 1.00 32.96 182 ARG A CA 1
ATOM 1429 C C . ARG A 1 182 ? -12.145 171.809 11.028 1.00 32.30 182 ARG A C 1
ATOM 1430 O O . ARG A 1 182 ? -11.960 170.588 11.082 1.00 31.59 182 ARG A O 1
ATOM 1438 N N . THR A 1 183 ? -11.382 172.684 11.663 1.00 31.54 183 THR A N 1
ATOM 1439 C CA . THR A 1 183 ? -10.283 172.246 12.525 1.00 30.93 183 THR A CA 1
ATOM 1440 C C . THR A 1 183 ? -10.776 171.495 13.792 1.00 30.82 183 THR A C 1
ATOM 1441 O O . THR A 1 183 ? -10.169 170.522 14.241 1.00 31.41 183 THR A O 1
ATOM 1445 N N . LEU A 1 184 ? -11.838 172.006 14.407 1.00 31.34 184 LEU A N 1
ATOM 1446 C CA . LEU A 1 184 ? -12.452 171.390 15.565 1.00 32.79 184 LEU A CA 1
ATOM 1447 C C . LEU A 1 184 ? -13.273 170.177 15.214 1.00 33.39 184 LEU A C 1
ATOM 1448 O O . LEU A 1 184 ? -13.438 169.286 16.050 1.00 34.03 184 LEU A O 1
ATOM 1453 N N . HIS A 1 185 ? -13.837 170.167 14.008 1.00 33.17 185 HIS A N 1
ATOM 1454 C CA . HIS A 1 185 ? -14.718 169.080 13.527 1.00 33.46 185 HIS A CA 1
ATOM 1455 C C . HIS A 1 185 ? -14.304 168.597 12.132 1.00 33.10 185 HIS A C 1
ATOM 1456 O O . HIS A 1 185 ? -15.030 168.808 11.159 1.00 31.65 185 HIS A O 1
ATOM 1463 N N . PRO A 1 186 ? -13.141 167.976 12.007 1.00 34.22 186 PRO A N 1
ATOM 1464 C CA . PRO A 1 186 ? -12.628 167.623 10.681 1.00 35.11 186 PRO A CA 1
ATOM 1465 C C . PRO A 1 186 ? -13.488 166.703 9.846 1.00 35.89 186 PRO A C 1
ATOM 1466 O O . PRO A 1 186 ? -13.429 166.797 8.625 1.00 38.16 186 PRO A O 1
ATOM 1470 N N . LYS A 1 187 ? -14.288 165.852 10.478 1.00 34.47 187 LYS A N 1
ATOM 1471 C CA . LYS A 1 187 ? -15.109 164.845 9.789 1.00 35.53 187 LYS A CA 1
ATOM 1472 C C . LYS A 1 187 ? -16.609 165.243 9.653 1.00 34.74 187 LYS A C 1
ATOM 1473 O O . LYS A 1 187 ? -17.414 164.480 9.111 1.00 33.91 187 LYS A O 1
ATOM 1479 N N . SER A 1 188 ? -16.916 166.457 10.062 1.00 34.00 188 SER A N 1
ATOM 1480 C CA . SER A 1 188 ? -18.277 167.013 10.034 1.00 34.32 188 SER A CA 1
ATOM 1481 C C . SER A 1 188 ? -18.899 167.026 8.647 1.00 33.90 188 SER A C 1
ATOM 1482 O O . SER A 1 188 ? -18.266 167.424 7.657 1.00 34.96 188 SER A O 1
ATOM 1485 N N . THR A 1 189 ? -20.135 166.569 8.591 1.00 33.24 189 THR A N 1
ATOM 1486 C CA . THR A 1 189 ? -20.968 166.683 7.407 1.00 33.21 189 THR A CA 1
ATOM 1487 C C . THR A 1 189 ? -22.272 167.416 7.701 1.00 33.73 189 THR A C 1
ATOM 1488 O O . THR A 1 189 ? -23.348 167.020 7.230 1.00 33.69 189 THR A O 1
ATOM 1492 N N . GLU A 1 190 ? -22.167 168.475 8.487 1.00 33.41 190 GLU A N 1
ATOM 1493 C CA . GLU A 1 190 ? -23.283 169.355 8.758 1.00 34.58 190 GLU A CA 1
ATOM 1494 C C . GLU A 1 190 ? -23.368 170.404 7.665 1.00 34.81 190 GLU A C 1
ATOM 1495 O O . GLU A 1 190 ? -22.377 170.654 6.921 1.00 35.42 190 GLU A O 1
ATOM 1501 N N . TYR A 1 191 ? -24.483 171.097 7.620 1.00 32.92 191 TYR A N 1
ATOM 1502 C CA . TYR A 1 191 ? -24.670 172.104 6.564 1.00 33.10 191 TYR A CA 1
ATOM 1503 C C . TYR A 1 191 ? -25.368 173.324 7.137 1.00 31.56 191 TYR A 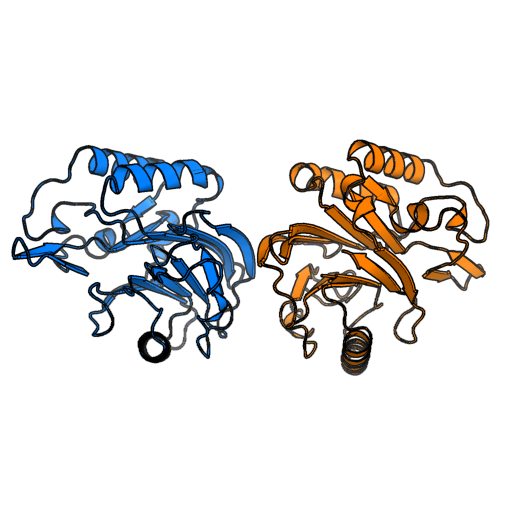C 1
ATOM 1504 O O . TYR A 1 191 ? -25.975 173.225 8.187 1.00 31.42 191 TYR A O 1
ATOM 1513 N N . THR A 1 192 ? -25.301 174.449 6.435 1.00 31.39 192 THR A N 1
ATOM 1514 C CA . THR A 1 192 ? -26.024 175.646 6.826 1.00 33.20 192 THR A CA 1
ATOM 1515 C C . THR A 1 192 ? -27.013 176.143 5.786 1.00 32.83 192 THR A C 1
ATOM 1516 O O . THR A 1 192 ? -27.801 177.037 6.072 1.00 34.15 192 THR A O 1
ATOM 1520 N N . PHE A 1 193 ? -27.055 175.522 4.614 1.00 32.82 193 PHE A N 1
ATOM 1521 C CA . PHE A 1 193 ? -27.884 176.042 3.528 1.00 32.06 193 PHE A CA 1
ATOM 1522 C C . PHE A 1 193 ? -28.345 174.888 2.659 1.00 32.83 193 PHE A C 1
ATOM 1523 O O . PHE A 1 193 ? -27.612 173.965 2.414 1.00 30.61 193 PHE A O 1
ATOM 1531 N N . PHE A 1 194 ? -29.611 174.925 2.241 1.00 32.54 194 PHE A N 1
ATOM 1532 C CA . PHE A 1 194 ? -30.156 173.927 1.316 1.00 33.58 194 PHE A CA 1
ATOM 1533 C C . PHE A 1 194 ? -30.534 174.587 0.013 1.00 34.58 194 PHE A C 1
ATOM 1534 O O . PHE A 1 194 ? -31.272 175.608 -0.002 1.00 34.16 194 PHE A O 1
ATOM 1542 N N . SER A 1 195 ? -30.058 173.993 -1.076 1.00 35.07 195 SER A N 1
ATOM 1543 C CA . SER A 1 195 ? -30.360 174.454 -2.426 1.00 36.17 195 SER A CA 1
ATOM 1544 C C . SER A 1 195 ? -31.442 173.590 -3.069 1.00 36.10 195 SER A C 1
ATOM 1545 O O . SER A 1 195 ? -31.162 172.459 -3.486 1.00 33.84 195 SER A O 1
ATOM 1548 N N . ALA A 1 196 ? -32.682 174.093 -3.149 1.00 36.34 196 ALA A N 1
ATOM 1549 C CA . ALA A 1 196 ? -33.756 173.285 -3.686 1.00 37.20 196 ALA A CA 1
ATOM 1550 C C . ALA A 1 196 ? -33.659 172.919 -5.176 1.00 37.62 196 ALA A C 1
ATOM 1551 O O . ALA A 1 196 ? -34.161 171.840 -5.564 1.00 37.01 196 ALA A O 1
ATOM 1553 N N . PRO A 1 197 ? -33.106 173.801 -6.026 1.00 37.27 197 PRO A N 1
ATOM 1554 C CA . PRO A 1 197 ? -32.933 173.457 -7.446 1.00 37.46 197 PRO A CA 1
ATOM 1555 C C . PRO A 1 197 ? -32.169 172.156 -7.731 1.00 36.37 197 PRO A C 1
ATOM 1556 O O . PRO A 1 197 ? -32.498 171.448 -8.690 1.00 35.47 197 PRO A O 1
ATOM 1560 N N . HIS A 1 198 ? -31.175 171.837 -6.913 1.00 35.99 198 HIS A N 1
ATOM 1561 C CA . HIS A 1 198 ? -30.432 170.600 -7.116 1.00 36.61 198 HIS A CA 1
ATOM 1562 C C . HIS A 1 198 ? -30.649 169.578 -5.996 1.00 36.81 198 HIS A C 1
ATOM 1563 O O . HIS A 1 198 ? -30.102 168.484 -6.055 1.00 36.78 198 HIS A O 1
ATOM 1570 N N . HIS A 1 199 ? -31.473 169.904 -4.998 1.00 37.07 199 HIS A N 1
ATOM 1571 C CA . HIS A 1 199 ? -31.568 169.091 -3.777 1.00 36.68 199 HIS A CA 1
ATOM 1572 C C . HIS A 1 199 ? -30.176 168.795 -3.178 1.00 36.65 199 HIS A C 1
ATOM 1573 O O . HIS A 1 199 ? -29.824 167.645 -2.861 1.00 37.76 199 HIS A O 1
ATOM 1580 N N . THR A 1 200 ? -29.419 169.833 -3.000 1.00 36.02 200 THR A N 1
ATOM 1581 C CA . THR A 1 200 ? -28.116 169.673 -2.364 1.00 36.22 200 THR A CA 1
ATOM 1582 C C . THR A 1 200 ? -27.949 170.541 -1.125 1.00 35.15 200 THR A C 1
ATOM 1583 O O . THR A 1 200 ? -28.675 171.514 -0.911 1.00 36.08 200 THR A O 1
ATOM 1587 N N . TYR A 1 201 ? -26.968 170.183 -0.305 1.00 34.19 201 TYR A N 1
ATOM 1588 C CA . TYR A 1 201 ? -26.771 170.801 0.986 1.00 34.35 201 TYR A CA 1
ATOM 1589 C C . TYR A 1 201 ? -25.338 171.238 1.074 1.00 33.82 201 TYR A C 1
ATOM 1590 O O . TYR A 1 201 ? -24.439 170.556 0.550 1.00 32.97 201 TYR A O 1
ATOM 1599 N N . SER A 1 202 ? -25.149 172.406 1.671 1.00 33.94 202 SER A N 1
ATOM 1600 C CA . SER A 1 202 ? -23.798 172.968 1.827 1.00 33.65 202 SER A CA 1
ATOM 1601 C C . SER A 1 202 ? -23.589 173.816 3.069 1.00 33.62 202 SER A C 1
ATOM 1602 O O . SER A 1 202 ? -24.529 174.407 3.629 1.00 32.56 202 SER A O 1
ATOM 1605 N N . LYS A 1 203 ? -22.304 173.876 3.468 1.00 33.15 203 LYS A N 1
ATOM 1606 C CA . LYS A 1 203 ? -21.858 174.725 4.541 1.00 33.53 203 LYS A CA 1
ATOM 1607 C C . LYS A 1 203 ? -21.148 175.874 3.827 1.00 33.67 203 LYS A C 1
ATOM 1608 O O . LYS A 1 203 ? -19.991 175.736 3.420 1.00 33.05 203 LYS A O 1
ATOM 1614 N N . ILE A 1 204 ? -21.870 176.964 3.668 1.00 34.16 204 ILE A N 1
ATOM 1615 C CA . ILE A 1 204 ? -21.383 178.182 3.047 1.00 34.52 204 ILE A CA 1
ATOM 1616 C C . ILE A 1 204 ? -21.217 179.325 4.058 1.00 34.90 204 ILE A C 1
ATOM 1617 O O . ILE A 1 204 ? -20.700 180.376 3.708 1.00 37.41 204 ILE A O 1
ATOM 1622 N N . ASP A 1 205 ? -21.607 179.087 5.307 1.00 34.56 205 ASP A N 1
ATOM 1623 C CA . ASP A 1 205 ? -21.376 180.009 6.423 1.00 34.07 205 ASP A CA 1
ATOM 1624 C C . ASP A 1 205 ? -20.187 179.484 7.204 1.00 33.44 205 ASP A C 1
ATOM 1625 O O . ASP A 1 205 ? -20.073 178.270 7.381 1.00 33.63 205 ASP A O 1
ATOM 1630 N N . HIS A 1 206 ? -19.296 180.378 7.598 1.00 33.50 206 HIS A N 1
ATOM 1631 C CA . HIS A 1 206 ? -17.986 179.968 8.136 1.00 33.17 206 HIS A CA 1
ATOM 1632 C C . HIS A 1 206 ? -17.567 180.805 9.311 1.00 33.40 206 HIS A C 1
ATOM 1633 O O . HIS A 1 206 ? -17.999 181.931 9.474 1.00 34.04 206 HIS A O 1
ATOM 1640 N N . ILE A 1 207 ? -16.704 180.202 10.119 1.00 33.53 207 ILE A N 1
ATOM 1641 C CA . ILE A 1 207 ? -15.914 180.897 11.080 1.00 35.79 207 ILE A CA 1
ATOM 1642 C C . ILE A 1 207 ? -14.428 180.552 10.847 1.00 34.74 207 ILE A C 1
ATOM 1643 O O . ILE A 1 207 ? -13.963 179.396 11.021 1.00 35.29 207 ILE A O 1
ATOM 1648 N N . VAL A 1 208 ? -13.688 181.585 10.475 1.00 35.30 208 VAL A N 1
ATOM 1649 C CA . VAL A 1 208 ? -12.289 181.507 10.172 1.00 34.64 208 VAL A CA 1
ATOM 1650 C C . VAL A 1 208 ? -11.570 182.387 11.177 1.00 34.77 208 VAL A C 1
ATOM 1651 O O . VAL A 1 208 ? -12.145 183.364 11.601 1.00 37.46 208 VAL A O 1
ATOM 1655 N N . GLY A 1 209 ? -10.366 182.026 11.586 1.00 34.11 209 GLY A N 1
ATOM 1656 C CA . GLY A 1 209 ? -9.596 182.874 12.531 1.00 32.85 209 GLY A CA 1
ATOM 1657 C C . GLY A 1 209 ? -8.120 182.616 12.581 1.00 32.85 209 GLY A C 1
ATOM 1658 O O . GLY A 1 209 ? -7.631 181.622 12.030 1.00 32.10 209 GLY A O 1
ATOM 1659 N N . SER A 1 210 ? -7.440 183.459 13.345 1.00 31.12 210 SER A N 1
ATOM 1660 C CA . SER A 1 210 ? -6.008 183.364 13.514 1.00 31.44 210 SER A CA 1
ATOM 1661 C C . SER A 1 210 ? -5.717 182.021 14.121 1.00 32.06 210 SER A C 1
ATOM 1662 O O . SER A 1 210 ? -6.435 181.581 15.038 1.00 30.88 210 SER A O 1
ATOM 1665 N N . LYS A 1 211 ? -4.675 181.364 13.616 1.00 32.31 211 LYS A N 1
ATOM 1666 C CA . LYS A 1 211 ? -4.221 180.109 14.177 1.00 33.74 211 LYS A CA 1
ATOM 1667 C C . LYS A 1 211 ? -3.818 180.300 15.641 1.00 33.60 211 LYS A C 1
ATOM 1668 O O . LYS A 1 211 ? -4.001 179.383 16.459 1.00 33.79 211 LYS A O 1
ATOM 1674 N N . ALA A 1 212 ? -3.294 181.491 15.970 1.00 33.32 212 ALA A N 1
ATOM 1675 C CA . ALA A 1 212 ? -2.945 181.821 17.346 1.00 34.50 212 ALA A CA 1
ATOM 1676 C C . ALA A 1 212 ? -4.150 181.800 18.310 1.00 34.33 212 ALA A C 1
ATOM 1677 O O . ALA A 1 212 ? -3.946 181.575 19.494 1.00 36.70 212 ALA A O 1
ATOM 1679 N N . LEU A 1 213 ? -5.385 181.962 17.825 1.00 34.21 213 LEU A N 1
ATOM 1680 C CA . LEU A 1 213 ? -6.561 181.827 18.679 1.00 34.85 213 LEU A CA 1
ATOM 1681 C C . LEU A 1 213 ? -7.105 180.416 18.791 1.00 35.22 213 LEU A C 1
ATOM 1682 O O . LEU A 1 213 ? -7.987 180.190 19.603 1.00 35.41 213 LEU A O 1
ATOM 1687 N N . LEU A 1 214 ? -6.551 179.457 18.045 1.00 36.00 214 LEU A N 1
ATOM 1688 C CA . LEU A 1 214 ? -7.010 178.060 18.126 1.00 36.75 214 LEU A CA 1
ATOM 1689 C C . LEU A 1 214 ? -7.163 177.500 19.547 1.00 36.72 214 LEU A C 1
ATOM 1690 O O . LEU A 1 214 ? -8.217 176.981 19.886 1.00 38.18 214 LEU A O 1
ATOM 1695 N N . SER A 1 215 ? -6.132 177.592 20.368 1.00 36.16 215 SER A N 1
ATOM 1696 C CA . SER A 1 215 ? -6.201 177.035 21.703 1.00 36.85 215 SER A CA 1
ATOM 1697 C C . SER A 1 215 ? -7.274 177.677 22.601 1.00 36.80 215 SER A C 1
ATOM 1698 O O . SER A 1 215 ? -7.543 177.125 23.664 1.00 37.16 215 SER A O 1
ATOM 1701 N N . LYS A 1 216 ? -7.801 178.840 22.219 1.00 36.21 216 LYS A N 1
ATOM 1702 C CA . LYS A 1 216 ? -8.921 179.518 22.925 1.00 37.07 216 LYS A CA 1
ATOM 1703 C C . LYS A 1 216 ? -10.306 179.133 22.458 1.00 37.13 216 LYS A C 1
ATOM 1704 O O . LYS A 1 216 ? -11.287 179.552 23.074 1.00 36.41 216 LYS A O 1
ATOM 1710 N N . CYS A 1 217 ? -10.382 178.368 21.374 1.00 35.89 217 CYS A N 1
ATOM 1711 C CA . CYS A 1 217 ? -11.656 177.981 20.784 1.00 37.81 217 CYS A CA 1
ATOM 1712 C C . CYS A 1 217 ? -12.180 176.719 21.481 1.00 38.88 217 CYS A C 1
ATOM 1713 O O . CYS A 1 217 ? -11.776 175.603 21.149 1.00 40.40 217 CYS A O 1
ATOM 1716 N N . LYS A 1 218 ? -13.053 176.923 22.461 1.00 38.45 218 LYS A N 1
ATOM 1717 C CA . LYS A 1 218 ? -13.625 175.857 23.262 1.00 38.36 218 LYS A CA 1
ATOM 1718 C C . LYS A 1 218 ? -14.647 174.987 22.501 1.00 38.68 218 LYS A C 1
ATOM 1719 O O . LYS A 1 218 ? -14.581 173.762 22.550 1.00 38.72 218 LYS A O 1
ATOM 1725 N N . ARG A 1 219 ? -15.620 175.619 21.859 1.00 37.59 219 ARG A N 1
ATOM 1726 C CA . ARG A 1 219 ? -16.730 174.883 21.251 1.00 38.65 219 ARG A CA 1
ATOM 1727 C C . ARG A 1 219 ? -17.291 175.684 20.109 1.00 37.08 219 ARG A C 1
ATOM 1728 O O . ARG A 1 219 ? -17.274 176.897 20.151 1.00 36.56 219 ARG A O 1
ATOM 1736 N N . THR A 1 220 ? -17.778 175.005 19.077 1.00 36.34 220 THR A N 1
ATOM 1737 C CA . THR A 1 220 ? -18.414 175.665 17.961 1.00 36.50 220 THR A CA 1
ATOM 1738 C C . THR A 1 220 ? -19.512 174.746 17.442 1.00 36.80 220 THR A C 1
ATOM 1739 O O . THR A 1 220 ? -19.355 173.529 17.475 1.00 37.57 220 THR A O 1
ATOM 1743 N N . GLU A 1 221 ? -20.661 175.322 17.063 1.00 36.19 221 GLU A N 1
ATOM 1744 C CA . GLU A 1 221 ? -21.845 174.517 16.717 1.00 34.65 221 GLU A CA 1
ATOM 1745 C C . GLU A 1 221 ? -22.714 175.264 15.745 1.00 32.93 221 GLU A C 1
ATOM 1746 O O . GLU A 1 221 ? -22.656 176.467 15.664 1.00 32.02 221 GLU A O 1
ATOM 1752 N N . ILE A 1 222 ? -23.524 174.504 15.021 1.00 31.96 222 ILE A N 1
ATOM 1753 C CA . ILE A 1 222 ? -24.474 175.036 14.055 1.00 32.26 222 ILE A CA 1
ATOM 1754 C C . ILE A 1 222 ? -25.849 174.992 14.698 1.00 30.48 222 ILE A C 1
ATOM 1755 O O . ILE A 1 222 ? -26.185 174.019 15.377 1.00 29.57 222 ILE A O 1
ATOM 1760 N N . ILE A 1 223 ? -26.625 176.067 14.498 1.00 30.88 223 ILE A N 1
ATOM 1761 C CA . ILE A 1 223 ? -27.993 176.231 15.100 1.00 31.09 223 ILE A CA 1
ATOM 1762 C C . ILE A 1 223 ? -29.031 176.455 13.997 1.00 30.84 223 ILE A C 1
ATOM 1763 O O . ILE A 1 223 ? -29.035 177.509 13.308 1.00 31.13 223 ILE A O 1
ATOM 1768 N N . THR A 1 224 ? -29.863 175.456 13.811 1.00 30.27 224 THR A N 1
ATOM 1769 C CA . THR A 1 224 ? -31.008 175.553 12.882 1.00 30.70 224 THR A CA 1
ATOM 1770 C C . THR A 1 224 ? -32.014 176.501 13.504 1.00 30.30 224 THR A C 1
ATOM 1771 O O . THR A 1 224 ? -32.023 176.698 14.723 1.00 30.28 224 THR A O 1
ATOM 1775 N N . ASN A 1 225 ? -32.850 177.098 12.640 1.00 30.52 225 ASN A N 1
ATOM 1776 C CA . ASN A 1 225 ? -33.752 178.149 13.083 1.00 31.60 225 ASN A CA 1
ATOM 1777 C C . ASN A 1 225 ? -34.905 178.346 12.075 1.00 32.41 225 ASN A C 1
ATOM 1778 O O . ASN A 1 225 ? -34.867 177.827 10.956 1.00 31.40 225 ASN A O 1
ATOM 1783 N N . TYR A 1 226 ? -35.936 179.054 12.540 1.00 33.08 226 TYR A N 1
ATOM 1784 C CA . TYR A 1 226 ? -37.109 179.361 11.774 1.00 33.41 226 TYR A CA 1
ATOM 1785 C C . TYR A 1 226 ? -37.050 180.782 11.165 1.00 34.31 226 TYR A C 1
ATOM 1786 O O . TYR A 1 226 ? -37.931 181.185 10.412 1.00 33.14 226 TYR A O 1
ATOM 1795 N N . LEU A 1 227 ? -36.008 181.522 11.472 1.00 34.44 227 LEU A N 1
ATOM 1796 C CA . LEU A 1 227 ? -35.865 182.907 11.034 1.00 35.82 227 LEU A CA 1
ATOM 1797 C C . LEU A 1 227 ? -35.525 183.093 9.580 1.00 36.11 227 LEU A C 1
ATOM 1798 O O . LEU A 1 227 ? -36.055 183.986 8.939 1.00 37.19 227 LEU A O 1
ATOM 1803 N N . SER A 1 228 ? -34.643 182.251 9.080 1.00 35.88 228 SER A N 1
ATOM 1804 C CA . SER A 1 228 ? -33.922 182.503 7.880 1.00 36.96 228 SER A CA 1
ATOM 1805 C C . SER A 1 228 ? -33.734 181.218 7.084 1.00 36.25 228 SER A C 1
ATOM 1806 O O . SER A 1 228 ? -34.001 180.131 7.583 1.00 37.79 228 SER A O 1
ATOM 1809 N N . ASP A 1 229 ? -33.219 181.362 5.866 1.00 35.74 229 ASP A N 1
ATOM 1810 C CA . ASP A 1 229 ? -32.855 180.236 5.017 1.00 36.58 229 ASP A CA 1
ATOM 1811 C C . ASP A 1 229 ? -31.401 179.767 5.305 1.00 35.60 229 ASP A C 1
ATOM 1812 O O . ASP A 1 229 ? -30.900 178.910 4.612 1.00 35.75 229 ASP A O 1
ATOM 1817 N N . HIS A 1 230 ? -30.751 180.345 6.307 1.00 34.06 230 HIS A N 1
ATOM 1818 C CA . HIS A 1 230 ? -29.416 179.865 6.717 1.00 33.89 230 HIS A CA 1
ATOM 1819 C C . HIS A 1 230 ? -29.452 179.495 8.195 1.00 33.40 230 HIS A C 1
ATOM 1820 O O . HIS A 1 230 ? -30.056 180.216 9.031 1.00 30.48 230 HIS A O 1
ATOM 1827 N N . SER A 1 231 ? -28.652 178.477 8.539 1.00 32.06 231 SER A N 1
ATOM 1828 C CA . SER A 1 231 ? -28.422 178.154 9.895 1.00 32.83 231 SER A CA 1
ATOM 1829 C C . SER A 1 231 ? -27.308 179.046 10.446 1.00 30.84 231 SER A C 1
ATOM 1830 O O . SER A 1 231 ? -26.439 179.524 9.657 1.00 32.31 231 SER A O 1
ATOM 1833 N N . ALA A 1 232 ? -27.339 179.262 11.762 1.00 30.95 232 ALA A N 1
ATOM 1834 C CA . ALA A 1 232 ? -26.331 180.100 12.462 1.00 31.67 232 ALA A CA 1
ATOM 1835 C C . ALA A 1 232 ? -25.165 179.224 12.832 1.00 32.42 232 ALA A C 1
ATOM 1836 O O . ALA A 1 232 ? -25.310 178.016 12.925 1.00 32.29 232 ALA A O 1
ATOM 1838 N N . ILE A 1 233 ? -24.020 179.853 13.108 1.00 32.19 233 ILE A N 1
ATOM 1839 C CA . ILE A 1 233 ? -22.923 179.177 13.793 1.00 33.21 233 ILE A CA 1
ATOM 1840 C C . ILE A 1 233 ? -22.489 180.014 14.992 1.00 33.58 233 ILE A C 1
ATOM 1841 O O . ILE A 1 233 ? -22.519 181.252 14.933 1.00 33.02 233 ILE A O 1
ATOM 1846 N N . LYS A 1 234 ? -22.059 179.311 16.053 1.00 34.76 234 LYS A N 1
ATOM 1847 C CA . LYS A 1 234 ? -21.728 179.879 17.349 1.00 34.46 234 LYS A CA 1
ATOM 1848 C C . LYS A 1 234 ? -20.332 179.367 17.738 1.00 35.24 234 LYS A C 1
ATOM 1849 O O . LYS A 1 234 ? -20.006 178.189 17.554 1.00 33.97 234 LYS A O 1
ATOM 1855 N N . LEU A 1 235 ? -19.503 180.262 18.220 1.00 34.26 235 LEU A N 1
ATOM 1856 C CA . LEU A 1 235 ? -18.180 179.916 18.696 1.00 34.24 235 LEU A CA 1
ATOM 1857 C C . LEU A 1 235 ? -18.066 180.419 20.146 1.00 34.37 235 LEU A C 1
ATOM 1858 O O . LEU A 1 235 ? -18.478 181.539 20.441 1.00 33.18 235 LEU A O 1
ATOM 1863 N N . GLU A 1 236 ? -17.601 179.547 21.037 1.00 32.47 236 GLU A N 1
ATOM 1864 C CA . GLU A 1 236 ? -17.355 179.885 22.407 1.00 34.49 236 GLU A CA 1
ATOM 1865 C C . GLU A 1 236 ? -15.838 180.056 22.509 1.00 34.24 236 GLU A C 1
ATOM 1866 O O . GLU A 1 236 ? -15.090 179.118 22.208 1.00 33.26 236 GLU A O 1
ATOM 1872 N N . LEU A 1 237 ? -15.426 181.255 22.937 1.00 35.99 237 LEU A N 1
ATOM 1873 C CA . LEU A 1 237 ? -14.015 181.665 22.972 1.00 36.92 237 LEU A CA 1
ATOM 1874 C C . LEU A 1 237 ? -13.529 182.025 24.395 1.00 37.51 237 LEU A C 1
ATOM 1875 O O . LEU A 1 237 ? -14.157 182.811 25.104 1.00 35.76 237 LEU A O 1
ATOM 1880 N N . ARG A 1 238 ? -12.436 181.394 24.814 1.00 38.43 238 ARG A N 1
ATOM 1881 C CA . ARG A 1 238 ? -11.830 181.679 26.115 1.00 40.57 238 ARG A CA 1
ATOM 1882 C C . ARG A 1 238 ? -11.234 183.087 26.027 1.00 41.39 238 ARG A C 1
ATOM 1883 O O . ARG A 1 238 ? -10.477 183.406 25.130 1.00 42.17 238 ARG A O 1
ATOM 1892 N N . SER B 1 6 ? -28.250 222.513 8.900 1.00 44.95 6 SER B N 1
ATOM 1893 C CA . SER B 1 6 ? -28.229 221.858 10.235 1.00 44.82 6 SER B CA 1
ATOM 1894 C C . SER B 1 6 ? -26.989 222.341 10.970 1.00 44.91 6 SER B C 1
ATOM 1895 O O . SER B 1 6 ? -26.154 223.041 10.384 1.00 45.14 6 SER B O 1
ATOM 1898 N N . HIS B 1 7 ? -26.907 222.019 12.254 1.00 44.61 7 HIS B N 1
ATOM 1899 C CA . HIS B 1 7 ? -25.904 222.617 13.139 1.00 44.27 7 HIS B CA 1
ATOM 1900 C C . HIS B 1 7 ? -25.549 221.636 14.196 1.00 43.74 7 HIS B C 1
ATOM 1901 O O . HIS B 1 7 ? -26.411 220.909 14.705 1.00 44.72 7 HIS B O 1
ATOM 1908 N N . ILE B 1 8 ? -24.276 221.611 14.523 1.00 40.43 8 ILE B N 1
ATOM 1909 C CA . ILE B 1 8 ? -23.838 220.923 15.704 1.00 39.27 8 ILE B CA 1
ATOM 1910 C C . ILE B 1 8 ? -23.071 221.892 16.557 1.00 36.76 8 ILE B C 1
ATOM 1911 O O . ILE B 1 8 ? -22.574 222.911 16.064 1.00 38.40 8 ILE B O 1
ATOM 1916 N N . THR B 1 9 ? -22.995 221.600 17.829 1.00 35.17 9 THR B N 1
ATOM 1917 C CA . THR B 1 9 ? -22.227 222.416 18.734 1.00 34.43 9 THR B CA 1
ATOM 1918 C C . THR B 1 9 ? -21.239 221.521 19.408 1.00 35.74 9 THR B C 1
ATOM 1919 O O . THR B 1 9 ? -21.536 220.354 19.726 1.00 34.37 9 THR B O 1
ATOM 1923 N N . ILE B 1 10 ? -20.034 222.050 19.541 1.00 35.58 10 ILE B N 1
ATOM 1924 C CA . ILE B 1 10 ? -18.947 221.326 20.179 1.00 36.99 10 ILE B CA 1
ATOM 1925 C C . ILE B 1 10 ? -18.418 222.231 21.297 1.00 36.95 10 ILE B C 1
ATOM 1926 O O . ILE B 1 10 ? -18.226 223.440 21.083 1.00 35.75 10 ILE B O 1
ATOM 1931 N N . LEU B 1 11 ? -18.228 221.655 22.481 1.00 36.58 11 LEU B N 1
ATOM 1932 C CA . LEU B 1 11 ? -17.867 222.432 23.683 1.00 36.97 11 LEU B CA 1
ATOM 1933 C C . LEU B 1 11 ? -16.605 221.783 24.286 1.00 37.58 11 LEU B C 1
ATOM 1934 O O . LEU B 1 11 ? -16.437 220.563 24.226 1.00 38.16 11 LEU B O 1
ATOM 1939 N N . THR B 1 12 ? -15.724 222.599 24.854 1.00 37.22 12 THR B N 1
ATOM 1940 C CA . THR B 1 12 ? -14.576 222.079 25.561 1.00 36.57 12 THR B CA 1
ATOM 1941 C C . THR B 1 12 ? -14.528 222.723 26.929 1.00 34.83 12 THR B C 1
ATOM 1942 O O . THR B 1 12 ? -14.804 223.900 27.051 1.00 33.83 12 THR B O 1
ATOM 1946 N N . LEU B 1 13 ? -14.170 221.928 27.936 1.00 34.64 13 LEU B N 1
ATOM 1947 C CA . LEU B 1 13 ? -14.036 222.392 29.296 1.00 33.93 13 LEU B CA 1
ATOM 1948 C C . LEU B 1 13 ? -13.045 221.521 30.075 1.00 32.43 13 LEU B C 1
ATOM 1949 O O . LEU B 1 13 ? -13.196 220.317 30.134 1.00 31.66 13 LEU B O 1
ATOM 1954 N N . ASN B 1 14 ? -12.094 222.175 30.715 1.00 32.22 14 ASN B N 1
ATOM 1955 C CA . ASN B 1 14 ? -11.298 221.529 31.740 1.00 32.95 14 ASN B CA 1
ATOM 1956 C C . ASN B 1 14 ? -12.134 221.570 33.031 1.00 32.54 14 ASN B C 1
ATOM 1957 O O . ASN B 1 14 ? -12.336 222.631 33.612 1.00 34.05 14 ASN B O 1
ATOM 1962 N N . ILE B 1 15 ? -12.600 220.412 33.482 1.00 33.04 15 ILE B N 1
ATOM 1963 C CA . ILE B 1 15 ? -13.534 220.298 34.659 1.00 34.30 15 ILE B CA 1
ATOM 1964 C C . ILE B 1 15 ? -12.829 220.282 36.036 1.00 34.81 15 ILE B C 1
ATOM 1965 O O . ILE B 1 15 ? -13.468 220.390 37.096 1.00 34.16 15 ILE B O 1
ATOM 1970 N N . ASN B 1 16 ? -11.512 220.151 36.012 1.00 35.48 16 ASN B N 1
ATOM 1971 C CA . ASN B 1 16 ? -10.720 220.072 37.228 1.00 36.36 16 ASN B CA 1
ATOM 1972 C C . ASN B 1 16 ? -11.190 218.980 38.217 1.00 36.01 16 ASN B C 1
ATOM 1973 O O . ASN B 1 16 ? -11.444 219.261 39.385 1.00 36.38 16 ASN B O 1
ATOM 1978 N N . GLY B 1 17 ? -11.320 217.751 37.745 1.00 35.14 17 GLY B N 1
ATOM 1979 C CA . GLY B 1 17 ? -11.611 216.614 38.608 1.00 36.21 17 GLY B CA 1
ATOM 1980 C C . GLY B 1 17 ? -13.081 216.212 38.683 1.00 36.54 17 GLY B C 1
ATOM 1981 O O . GLY B 1 17 ? -13.978 217.058 38.898 1.00 37.95 17 GLY B O 1
ATOM 1982 N N . LEU B 1 18 ? -13.311 214.909 38.558 1.00 36.80 18 LEU B N 1
ATOM 1983 C CA . LEU B 1 18 ? -14.654 214.312 38.661 1.00 36.90 18 LEU B CA 1
ATOM 1984 C C . LEU B 1 18 ? -14.747 213.127 39.612 1.00 36.87 18 LEU B C 1
ATOM 1985 O O . LEU B 1 18 ? -15.682 212.352 39.508 1.00 36.44 18 LEU B O 1
ATOM 1990 N N . ASN B 1 19 ? -13.804 212.964 40.553 1.00 37.36 19 ASN B N 1
ATOM 1991 C CA . ASN B 1 19 ? -13.938 211.874 41.538 1.00 37.48 19 ASN B CA 1
ATOM 1992 C C . ASN B 1 19 ? -15.026 212.125 42.600 1.00 37.79 19 ASN B C 1
ATOM 1993 O O . ASN B 1 19 ? -15.374 211.231 43.355 1.00 39.94 19 ASN B O 1
ATOM 1998 N N . SER B 1 20 ? -15.540 213.338 42.658 1.00 37.73 20 SER B N 1
ATOM 1999 C CA . SER B 1 20 ? -16.659 213.693 43.538 1.00 37.51 20 SER B CA 1
ATOM 2000 C C . SER B 1 20 ? -18.002 213.372 42.876 1.00 37.13 20 SER B C 1
ATOM 2001 O O . SER B 1 20 ? -18.274 213.853 41.785 1.00 37.21 20 SER B O 1
ATOM 2004 N N . ALA B 1 21 ? -18.858 212.619 43.560 1.00 37.07 21 ALA B N 1
ATOM 2005 C CA . ALA B 1 21 ? -20.238 212.327 43.069 1.00 36.66 21 ALA B CA 1
ATOM 2006 C C . ALA B 1 21 ? -21.058 213.586 42.806 1.00 36.24 21 ALA B C 1
ATOM 2007 O O . ALA B 1 21 ? -21.745 213.691 41.786 1.00 35.19 21 ALA B O 1
ATOM 2009 N N . ILE B 1 22 ? -20.944 214.547 43.712 1.00 36.50 22 ILE B N 1
ATOM 2010 C CA . ILE B 1 22 ? -21.697 215.792 43.637 1.00 36.63 22 ILE B CA 1
ATOM 2011 C C . ILE B 1 22 ? -21.273 216.599 42.422 1.00 36.79 22 ILE B C 1
ATOM 2012 O O . ILE B 1 22 ? -22.106 217.164 41.719 1.00 35.97 22 ILE B O 1
ATOM 2017 N N . LYS B 1 23 ? -19.973 216.647 42.187 1.00 36.37 23 LYS B N 1
ATOM 2018 C CA . LYS B 1 23 ? -19.459 217.338 41.030 1.00 36.26 23 LYS B CA 1
ATOM 2019 C C . LYS B 1 23 ? -19.909 216.701 39.716 1.00 35.27 23 LYS B C 1
ATOM 2020 O O . LYS B 1 23 ? -20.192 217.404 38.748 1.00 35.09 23 LYS B O 1
ATOM 2026 N N . ARG B 1 24 ? -19.978 215.370 39.691 1.00 34.79 24 ARG B N 1
ATOM 2027 C CA . ARG B 1 24 ? -20.448 214.651 38.506 1.00 34.62 24 ARG B CA 1
ATOM 2028 C C . ARG B 1 24 ? -21.883 215.059 38.205 1.00 33.67 24 ARG B C 1
ATOM 2029 O O . ARG B 1 24 ? -22.218 215.313 37.053 1.00 32.83 24 ARG B O 1
ATOM 2037 N N . HIS B 1 25 ? -22.685 215.171 39.256 1.00 34.05 25 HIS B N 1
ATOM 2038 C CA . HIS B 1 25 ? -24.082 215.587 39.153 1.00 34.58 25 HIS B CA 1
ATOM 2039 C C . HIS B 1 25 ? -24.174 217.033 38.649 1.00 34.16 25 HIS B C 1
ATOM 2040 O O . HIS B 1 25 ? -25.000 217.346 37.788 1.00 33.11 25 HIS B O 1
ATOM 2047 N N . ARG B 1 26 ? -23.299 217.910 39.139 1.00 33.48 26 ARG B N 1
ATOM 2048 C CA . ARG B 1 26 ? -23.296 219.313 38.664 1.00 34.89 26 ARG B CA 1
ATOM 2049 C C . ARG B 1 26 ? -22.921 219.428 37.191 1.00 33.66 26 ARG B C 1
ATOM 2050 O O . ARG B 1 26 ? -23.558 220.196 36.437 1.00 32.90 26 ARG B O 1
ATOM 2058 N N . LEU B 1 27 ? -21.883 218.684 36.799 1.00 34.02 27 LEU B N 1
ATOM 2059 C CA . LEU B 1 27 ? -21.473 218.611 35.391 1.00 33.94 27 LEU B CA 1
ATOM 2060 C C . LEU B 1 27 ? -22.634 218.120 34.511 1.00 33.85 27 LEU B C 1
ATOM 2061 O O . LEU B 1 27 ? -22.895 218.664 33.417 1.00 31.32 27 LEU B O 1
ATOM 2066 N N . ALA B 1 28 ? -23.334 217.102 35.008 1.00 33.16 28 ALA B N 1
ATOM 2067 C CA . ALA B 1 28 ? -24.436 216.532 34.256 1.00 33.15 28 ALA B CA 1
ATOM 2068 C C . ALA B 1 28 ? -25.521 217.575 34.014 1.00 33.15 28 ALA B C 1
ATOM 2069 O O . ALA B 1 28 ? -25.995 217.699 32.882 1.00 31.51 28 ALA B O 1
ATOM 2071 N N . SER B 1 29 ? -25.884 218.364 35.037 1.00 33.08 29 SER B N 1
ATOM 2072 C CA . SER B 1 29 ? -26.849 219.447 34.836 1.00 33.04 29 SER B CA 1
ATOM 2073 C C . SER B 1 29 ? -26.359 220.513 33.904 1.00 32.29 29 SER B C 1
ATOM 2074 O O . SER B 1 29 ? -27.137 221.052 33.134 1.00 32.78 29 SER B O 1
ATOM 2077 N N . TRP B 1 30 ? -25.065 220.841 33.969 1.00 32.61 30 TRP B N 1
ATOM 2078 C CA . TRP B 1 30 ? -24.515 221.909 33.159 1.00 32.92 30 TRP B CA 1
ATOM 2079 C C . TRP B 1 30 ? -24.516 221.515 31.695 1.00 32.57 30 TRP B C 1
ATOM 2080 O O . TRP B 1 30 ? -24.883 222.311 30.840 1.00 31.01 30 TRP B O 1
ATOM 2091 N N . ILE B 1 31 ? -24.047 220.291 31.416 1.00 33.63 31 ILE B N 1
ATOM 2092 C CA . ILE B 1 31 ? -24.077 219.740 30.050 1.00 33.49 31 ILE B CA 1
ATOM 2093 C C . ILE B 1 31 ? -25.507 219.750 29.502 1.00 33.33 31 ILE B C 1
ATOM 2094 O O . ILE B 1 31 ? -25.720 220.249 28.423 1.00 33.61 31 ILE B O 1
ATOM 2099 N N . LYS B 1 32 ? -26.476 219.306 30.286 1.00 34.33 32 LYS B N 1
ATOM 2100 C CA . LYS B 1 32 ? -27.885 219.302 29.864 1.00 35.62 32 LYS B CA 1
ATOM 2101 C C . LYS B 1 32 ? -28.349 220.687 29.443 1.00 35.86 32 LYS B C 1
ATOM 2102 O O . LYS B 1 32 ? -29.000 220.840 28.406 1.00 35.59 32 LYS B O 1
ATOM 2108 N N . SER B 1 33 ? -28.013 221.688 30.259 1.00 36.14 33 SER B N 1
ATOM 2109 C CA . SER B 1 33 ? -28.346 223.076 29.984 1.00 36.86 33 SER B CA 1
ATOM 2110 C C . SER B 1 33 ? -27.666 223.607 28.760 1.00 36.85 33 SER B C 1
ATOM 2111 O O . SER B 1 33 ? -28.279 224.339 27.991 1.00 37.53 33 SER B O 1
ATOM 2114 N N . GLN B 1 34 ? -26.384 223.292 28.579 1.00 36.43 34 GLN B N 1
ATOM 2115 C CA . GLN B 1 34 ? -25.672 223.724 27.383 1.00 36.81 34 GLN B CA 1
ATOM 2116 C C . GLN B 1 34 ? -26.082 222.971 26.105 1.00 36.88 34 GLN B C 1
ATOM 2117 O O . GLN B 1 34 ? -25.990 223.509 25.003 1.00 36.82 34 GLN B O 1
ATOM 2123 N N . ASP B 1 35 ? -26.539 221.749 26.298 1.00 37.42 35 ASP B N 1
ATOM 2124 C CA . ASP B 1 35 ? -26.965 220.831 25.247 1.00 37.27 35 ASP B CA 1
ATOM 2125 C C . ASP B 1 35 ? -26.026 220.694 24.037 1.00 36.64 35 ASP B C 1
ATOM 2126 O O . ASP B 1 35 ? -26.463 220.810 22.904 1.00 37.73 35 ASP B O 1
ATOM 2131 N N . PRO B 1 36 ? -24.751 220.453 24.253 1.00 35.93 36 PRO B N 1
ATOM 2132 C CA . PRO B 1 36 ? -23.817 220.325 23.139 1.00 35.69 36 PRO B CA 1
ATOM 2133 C C . PRO B 1 36 ? -24.003 219.001 22.395 1.00 35.37 36 PRO B C 1
ATOM 2134 O O . PRO B 1 36 ? -24.360 217.995 23.016 1.00 34.15 36 PRO B O 1
ATOM 2138 N N . SER B 1 37 ? -23.752 219.013 21.086 1.00 33.18 37 SER B N 1
ATOM 2139 C CA . SER B 1 37 ? -23.753 217.774 20.289 1.00 33.04 37 SER B CA 1
ATOM 2140 C C . SER B 1 37 ? -22.615 216.909 20.723 1.00 31.42 37 SER B C 1
ATOM 2141 O O . SER B 1 37 ? -22.758 215.706 20.777 1.00 29.43 37 SER B O 1
ATOM 2144 N N . VAL B 1 38 ? -21.443 217.534 20.900 1.00 33.18 38 VAL B N 1
ATOM 2145 C CA . VAL B 1 38 ? -20.216 216.864 21.324 1.00 33.42 38 VAL B CA 1
ATOM 2146 C C . VAL B 1 38 ? -19.569 217.720 22.426 1.00 33.46 38 VAL B C 1
ATOM 2147 O O . VAL B 1 38 ? -19.453 218.934 22.276 1.00 32.79 38 VAL B O 1
ATOM 2151 N N . CYS B 1 39 ? -19.115 217.079 23.495 1.00 34.42 39 CYS B N 1
ATOM 2152 C CA . CYS B 1 39 ? -18.495 217.762 24.622 1.00 34.56 39 CYS B CA 1
ATOM 2153 C C . CYS B 1 39 ? -17.117 217.144 24.889 1.00 34.94 39 CYS B C 1
ATOM 2154 O O . CYS B 1 39 ? -17.022 215.929 25.050 1.00 33.81 39 CYS B O 1
ATOM 2157 N N . CYS B 1 40 ? -16.065 217.965 24.896 1.00 34.51 40 CYS B N 1
ATOM 2158 C CA . CYS B 1 40 ? -14.742 217.523 25.256 1.00 34.96 40 CYS B CA 1
ATOM 2159 C C . CYS B 1 40 ? -14.368 218.003 26.648 1.00 34.60 40 CYS B C 1
ATOM 2160 O O . CYS B 1 40 ? -14.396 219.220 26.927 1.00 33.65 40 CYS B O 1
ATOM 2163 N N . ILE B 1 41 ? -14.029 217.057 27.530 1.00 33.39 41 ILE B N 1
ATOM 2164 C CA . ILE B 1 41 ? -13.684 217.378 28.899 1.00 33.42 41 ILE B CA 1
ATOM 2165 C C . ILE B 1 41 ? -12.211 217.008 29.160 1.00 32.54 41 ILE B C 1
ATOM 2166 O O . ILE B 1 41 ? -11.735 215.963 28.716 1.00 30.91 41 ILE B O 1
ATOM 2171 N N . GLN B 1 42 ? -11.483 217.865 29.868 1.00 31.97 42 GLN B N 1
ATOM 2172 C CA . GLN B 1 42 ? -10.139 217.544 30.312 1.00 32.49 42 GLN B CA 1
ATOM 2173 C C . GLN B 1 42 ? -10.063 217.560 31.823 1.00 32.42 42 GLN B C 1
ATOM 2174 O O . GLN B 1 42 ? -10.877 218.251 32.529 1.00 32.07 42 GLN B O 1
ATOM 2180 N N . GLU B 1 43 ? -9.043 216.842 32.318 1.00 32.77 43 GLU B N 1
ATOM 2181 C CA . GLU B 1 43 ? -8.791 216.654 33.736 1.00 33.24 43 GLU B CA 1
ATOM 2182 C C . GLU B 1 43 ? -10.003 216.099 34.475 1.00 33.80 43 GLU B C 1
ATOM 2183 O O . GLU B 1 43 ? -10.430 216.646 35.485 1.00 33.26 43 GLU B O 1
ATOM 2189 N N . THR B 1 44 ? -10.524 214.994 33.971 1.00 32.85 44 THR B N 1
ATOM 2190 C CA . THR B 1 44 ? -11.480 214.189 34.746 1.00 33.72 44 THR B CA 1
ATOM 2191 C C . THR B 1 44 ? -10.860 213.621 36.026 1.00 33.47 44 THR B C 1
ATOM 2192 O O . THR B 1 44 ? -11.562 213.380 37.003 1.00 32.88 44 THR B O 1
ATOM 2196 N N . HIS B 1 45 ? -9.545 213.394 35.992 1.00 32.78 45 HIS B N 1
ATOM 2197 C CA . HIS B 1 45 ? -8.804 212.748 37.073 1.00 33.87 45 HIS B CA 1
ATOM 2198 C C . HIS B 1 45 ? -9.269 211.318 37.399 1.00 34.11 45 HIS B C 1
ATOM 2199 O O . HIS B 1 45 ? -8.923 210.765 38.442 1.00 34.83 45 HIS B O 1
ATOM 2206 N N . LEU B 1 46 ? -9.992 210.698 36.474 1.00 34.16 46 LEU B N 1
ATOM 2207 C CA . LEU B 1 46 ? -10.457 209.330 36.651 1.00 35.10 46 LEU B CA 1
ATOM 2208 C C . LEU B 1 46 ? -9.361 208.366 36.198 1.00 34.98 46 LEU B C 1
ATOM 2209 O O . LEU B 1 46 ? -8.732 208.564 35.147 1.00 34.46 46 LEU B O 1
ATOM 2214 N N . THR B 1 47 ? -9.119 207.321 36.984 1.00 35.98 47 THR B N 1
ATOM 2215 C CA . THR B 1 47 ? -8.179 206.263 36.588 1.00 36.14 47 THR B CA 1
ATOM 2216 C C . THR B 1 47 ? -8.766 205.348 35.507 1.00 36.44 47 THR B C 1
ATOM 2217 O O . THR B 1 47 ? -10.000 205.316 35.267 1.00 36.00 47 THR B O 1
ATOM 2221 N N . CYS B 1 48 ? -7.890 204.598 34.855 1.00 35.78 48 CYS B N 1
ATOM 2222 C CA . CYS B 1 48 ? -8.330 203.633 33.869 1.00 38.53 48 CYS B CA 1
ATOM 2223 C C . CYS B 1 48 ? -9.255 202.575 34.485 1.00 39.19 48 CYS B C 1
ATOM 2224 O O . CYS B 1 48 ? -9.982 201.939 33.749 1.00 41.09 48 CYS B O 1
ATOM 2227 N N . ARG B 1 49 ? -9.243 202.413 35.811 1.00 39.31 49 ARG B N 1
ATOM 2228 C CA . ARG B 1 49 ? -10.155 201.513 36.521 1.00 39.83 49 ARG B CA 1
ATOM 2229 C C . ARG B 1 49 ? -11.490 202.166 36.936 1.00 40.89 49 ARG B C 1
ATOM 2230 O O . ARG B 1 49 ? -12.341 201.466 37.494 1.00 40.58 49 ARG B O 1
ATOM 2238 N N . ASP B 1 50 ? -11.664 203.475 36.714 1.00 41.22 50 ASP B N 1
ATOM 2239 C CA . ASP B 1 50 ? -12.826 204.207 37.241 1.00 42.52 50 ASP B CA 1
ATOM 2240 C C . ASP B 1 50 ? -13.610 204.910 36.145 1.00 43.21 50 ASP B C 1
ATOM 2241 O O . ASP B 1 50 ? -14.338 205.878 36.412 1.00 43.52 50 ASP B O 1
ATOM 2246 N N . THR B 1 51 ? -13.500 204.411 34.919 1.00 43.58 51 THR B N 1
ATOM 2247 C CA . THR B 1 51 ? -14.060 205.152 33.779 1.00 44.71 51 THR B CA 1
ATOM 2248 C C . THR B 1 51 ? -15.573 205.061 33.759 1.00 45.09 51 THR B C 1
ATOM 2249 O O . THR B 1 51 ? -16.227 206.072 33.454 1.00 44.53 51 THR B O 1
ATOM 2253 N N . HIS B 1 52 ? -16.080 203.885 34.158 1.00 44.79 52 HIS B N 1
ATOM 2254 C CA . HIS B 1 52 ? -17.515 203.592 34.305 1.00 44.91 52 HIS B CA 1
ATOM 2255 C C . HIS B 1 52 ? -18.269 204.574 35.199 1.00 44.07 52 HIS B C 1
ATOM 2256 O O . HIS B 1 52 ? -19.506 204.611 35.184 1.00 43.11 52 HIS B O 1
ATOM 2263 N N . ARG B 1 53 ? -17.537 205.353 35.990 1.00 43.09 53 ARG B N 1
ATOM 2264 C CA . ARG B 1 53 ? -18.162 206.278 36.927 1.00 43.42 53 ARG B CA 1
ATOM 2265 C C . ARG B 1 53 ? -18.738 207.468 36.202 1.00 42.70 53 ARG B C 1
ATOM 2266 O O . ARG B 1 53 ? -19.714 208.026 36.659 1.00 42.26 53 ARG B O 1
ATOM 2274 N N . LEU B 1 54 ? -18.145 207.855 35.067 1.00 42.53 54 LEU B N 1
ATOM 2275 C CA . LEU B 1 54 ? -18.663 208.981 34.295 1.00 42.72 54 LEU B CA 1
ATOM 2276 C C . LEU B 1 54 ? -19.877 208.578 33.441 1.00 41.97 54 LEU B C 1
ATOM 2277 O O . LEU B 1 54 ? -19.698 207.984 32.397 1.00 41.50 54 LEU B O 1
ATOM 2282 N N . LYS B 1 55 ? -21.079 208.911 33.924 1.00 41.56 55 LYS B N 1
ATOM 2283 C CA . LYS B 1 55 ? -22.358 208.657 33.264 1.00 41.97 55 LYS B CA 1
ATOM 2284 C C . LYS B 1 55 ? -23.246 209.905 33.336 1.00 40.86 55 LYS B C 1
ATOM 2285 O O . LYS B 1 55 ? -23.731 210.281 34.416 1.00 41.25 55 LYS B O 1
ATOM 2291 N N . ILE B 1 56 ? -23.482 210.508 32.182 1.00 39.27 56 ILE B N 1
ATOM 2292 C CA . ILE B 1 56 ? -24.269 211.718 32.077 1.00 38.71 56 ILE B CA 1
ATOM 2293 C C . ILE B 1 56 ? -25.520 211.395 31.274 1.00 37.44 56 ILE B C 1
ATOM 2294 O O . ILE B 1 56 ? -25.440 211.009 30.104 1.00 35.64 56 ILE B O 1
ATOM 2299 N N . LYS B 1 57 ? -26.671 211.530 31.925 1.00 37.40 57 LYS B N 1
ATOM 2300 C CA . LYS B 1 57 ? -27.948 211.310 31.293 1.00 36.85 57 LYS B CA 1
ATOM 2301 C C . LYS B 1 57 ? -28.150 212.212 30.070 1.00 34.97 57 LYS B C 1
ATOM 2302 O O . LYS B 1 57 ? -28.032 213.443 30.169 1.00 32.69 57 LYS B O 1
ATOM 2308 N N . GLY B 1 58 ? -28.477 211.575 28.942 1.00 34.70 58 GLY B N 1
ATOM 2309 C CA . GLY B 1 58 ? -28.590 212.222 27.634 1.00 34.65 58 GLY B CA 1
ATOM 2310 C C . GLY B 1 58 ? -27.316 212.179 26.765 1.00 34.86 58 GLY B C 1
ATOM 2311 O O . GLY B 1 58 ? -27.356 212.589 25.607 1.00 34.32 58 GLY B O 1
ATOM 2312 N N . TRP B 1 59 ? -26.196 211.732 27.348 1.00 34.01 59 TRP B N 1
ATOM 2313 C CA . TRP B 1 59 ? -24.872 211.631 26.696 1.00 34.63 59 TRP B CA 1
ATOM 2314 C C . TRP B 1 59 ? -24.317 210.239 26.967 1.00 34.81 59 TRP B C 1
ATOM 2315 O O . TRP B 1 59 ? -23.283 210.070 27.655 1.00 34.78 59 TRP B O 1
ATOM 2326 N N . ARG B 1 60 ? -24.996 209.249 26.386 1.00 34.28 60 ARG B N 1
ATOM 2327 C CA . ARG B 1 60 ? -24.645 207.854 26.609 1.00 35.56 60 ARG B CA 1
ATOM 2328 C C . ARG B 1 60 ? -23.283 207.458 26.012 1.00 35.66 60 ARG B C 1
ATOM 2329 O O . ARG B 1 60 ? -22.506 206.760 26.681 1.00 36.39 60 ARG B O 1
ATOM 2337 N N . LYS B 1 61 ? -22.948 207.924 24.808 1.00 34.62 61 LYS B N 1
ATOM 2338 C CA . LYS B 1 61 ? -21.686 207.500 24.166 1.00 35.79 61 LYS B CA 1
ATOM 2339 C C . LYS B 1 61 ? -20.558 208.370 24.653 1.00 34.07 61 LYS B C 1
ATOM 2340 O O . LYS B 1 61 ? -20.524 209.565 24.384 1.00 34.58 61 LYS B O 1
ATOM 2346 N N . ILE B 1 62 ? -19.624 207.760 25.365 1.00 33.73 62 ILE B N 1
ATOM 2347 C CA . ILE B 1 62 ? -18.534 208.518 25.936 1.00 33.77 62 ILE B CA 1
ATOM 2348 C C . ILE B 1 62 ? -17.272 207.738 25.583 1.00 33.39 62 ILE B C 1
ATOM 2349 O O . ILE B 1 62 ? -17.320 206.509 25.564 1.00 34.86 62 ILE B O 1
ATOM 2354 N N . TYR B 1 63 ? -16.219 208.437 25.201 1.00 32.76 63 TYR B N 1
ATOM 2355 C CA . TYR B 1 63 ? -14.934 207.809 24.822 1.00 32.51 63 TYR B CA 1
ATOM 2356 C C . TYR B 1 63 ? -13.869 208.418 25.749 1.00 31.97 63 TYR B C 1
ATOM 2357 O O . TYR B 1 63 ? -13.774 209.635 25.802 1.00 33.36 63 TYR B O 1
ATOM 2366 N N . GLN B 1 64 ? -13.125 207.600 26.479 1.00 31.41 64 GLN B N 1
ATOM 2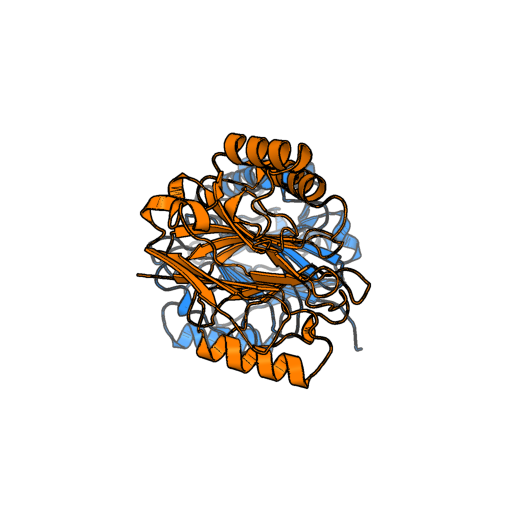367 C CA . GLN B 1 64 ? -12.172 208.135 27.482 1.00 32.28 64 GLN B CA 1
ATOM 2368 C C . GLN B 1 64 ? -10.720 207.647 27.287 1.00 31.23 64 GLN B C 1
ATOM 2369 O O . GLN B 1 64 ? -10.507 206.561 26.776 1.00 30.38 64 GLN B O 1
ATOM 2375 N N . ALA B 1 65 ? -9.749 208.474 27.687 1.00 30.33 65 ALA B N 1
ATOM 2376 C CA . ALA B 1 65 ? -8.351 208.075 27.833 1.00 31.92 65 ALA B CA 1
ATOM 2377 C C . ALA B 1 65 ? -7.881 208.480 29.219 1.00 31.88 65 ALA B C 1
ATOM 2378 O O . ALA B 1 65 ? -7.934 209.642 29.587 1.00 31.32 65 ALA B O 1
ATOM 2380 N N . ASN B 1 66 ? -7.444 207.491 29.988 1.00 34.57 66 ASN B N 1
ATOM 2381 C CA . ASN B 1 66 ? -7.056 207.672 31.365 1.00 34.67 66 ASN B CA 1
ATOM 2382 C C . ASN B 1 66 ? -5.791 206.921 31.690 1.00 35.10 66 ASN B C 1
ATOM 2383 O O . ASN B 1 66 ? -5.537 205.803 31.191 1.00 35.42 66 ASN B O 1
ATOM 2388 N N . GLY B 1 67 ? -4.985 207.543 32.546 1.00 36.19 67 GLY B N 1
ATOM 2389 C CA . GLY B 1 67 ? -3.846 206.886 33.146 1.00 36.40 67 GLY B CA 1
ATOM 2390 C C . GLY B 1 67 ? -4.247 206.079 34.378 1.00 36.65 67 GLY B C 1
ATOM 2391 O O . GLY B 1 67 ? -5.441 205.862 34.661 1.00 36.06 67 GLY B O 1
ATOM 2392 N N . LYS B 1 68 ? -3.244 205.638 35.120 1.00 36.56 68 LYS B N 1
ATOM 2393 C CA . LYS B 1 68 ? -3.474 204.757 36.253 1.00 37.20 68 LYS B CA 1
ATOM 2394 C C . LYS B 1 68 ? -3.638 205.545 37.526 1.00 37.13 68 LYS B C 1
ATOM 2395 O O . LYS B 1 68 ? -3.947 204.966 38.552 1.00 36.41 68 LYS B O 1
ATOM 2401 N N . GLN B 1 69 ? -3.401 206.854 37.459 1.00 37.50 69 GLN B N 1
ATOM 2402 C CA . GLN B 1 69 ? -3.455 207.715 38.626 1.00 38.02 69 GLN B CA 1
ATOM 2403 C C . GLN B 1 69 ? -4.583 208.729 38.507 1.00 37.79 69 GLN B C 1
ATOM 2404 O O . GLN B 1 69 ? -5.133 208.934 37.415 1.00 37.61 69 GLN B O 1
ATOM 2410 N N . LYS B 1 70 ? -4.919 209.367 39.636 1.00 37.22 70 LYS B N 1
ATOM 2411 C CA . LYS B 1 70 ? -6.026 210.317 39.668 1.00 37.43 70 LYS B CA 1
ATOM 2412 C C . LYS B 1 70 ? -5.565 211.718 39.231 1.00 36.70 70 LYS B C 1
ATOM 2413 O O . LYS B 1 70 ? -5.529 212.664 40.021 1.00 37.80 70 LYS B O 1
ATOM 2419 N N . LYS B 1 71 ? -5.189 211.812 37.965 1.00 35.42 71 LYS B N 1
ATOM 2420 C CA . LYS B 1 71 ? -4.648 213.019 37.334 1.00 34.95 71 LYS B CA 1
ATOM 2421 C C . LYS B 1 71 ? -4.812 212.837 35.848 1.00 33.43 71 LYS B C 1
ATOM 2422 O O . LYS B 1 71 ? -4.975 211.718 35.381 1.00 30.84 71 LYS B O 1
ATOM 2428 N N . ALA B 1 72 ? -4.708 213.935 35.112 1.00 31.81 72 ALA B N 1
ATOM 2429 C CA . ALA B 1 72 ? -4.986 213.955 33.684 1.00 32.19 72 ALA B CA 1
ATOM 2430 C C . ALA B 1 72 ? -6.377 213.371 33.486 1.00 31.49 72 ALA B C 1
ATOM 2431 O O . ALA B 1 72 ? -7.258 213.631 34.312 1.00 32.35 72 ALA B O 1
ATOM 2433 N N . GLY B 1 73 ? -6.597 212.584 32.437 1.00 31.31 73 GLY B N 1
ATOM 2434 C CA . GLY B 1 73 ? -7.956 212.099 32.127 1.00 31.11 73 GLY B CA 1
ATOM 2435 C C . GLY B 1 73 ? -8.697 212.977 31.145 1.00 32.04 73 GLY B C 1
ATOM 2436 O O . GLY B 1 73 ? -8.964 214.144 31.426 1.00 33.67 73 GLY B O 1
ATOM 2437 N N . VAL B 1 74 ? -9.071 212.425 29.992 1.00 30.51 74 VAL B N 1
ATOM 2438 C CA . VAL B 1 74 ? -9.867 213.173 29.013 1.00 31.30 74 VAL B CA 1
ATOM 2439 C C . VAL B 1 74 ? -11.077 212.329 28.586 1.00 30.14 74 VAL B C 1
ATOM 2440 O O . VAL B 1 74 ? -11.044 211.108 28.681 1.00 31.31 74 VAL B O 1
ATOM 2444 N N . ALA B 1 75 ? -12.134 212.992 28.090 1.00 30.68 75 ALA B N 1
ATOM 2445 C CA . ALA B 1 75 ? -13.371 212.339 27.647 1.00 30.48 75 ALA B CA 1
ATOM 2446 C C . ALA B 1 75 ? -14.040 213.130 26.538 1.00 29.14 75 ALA B C 1
ATOM 2447 O O . ALA B 1 75 ? -13.983 214.365 26.547 1.00 30.98 75 ALA B O 1
ATOM 2449 N N . ILE B 1 76 ? -14.627 212.421 25.575 1.00 30.56 76 ILE B N 1
ATOM 2450 C CA . ILE B 1 76 ? -15.413 213.035 24.520 1.00 31.31 76 ILE B CA 1
ATOM 2451 C C . ILE B 1 76 ? -16.788 212.381 24.652 1.00 32.51 76 ILE B C 1
ATOM 2452 O O . ILE B 1 76 ? -16.896 211.161 24.617 1.00 32.27 76 ILE B O 1
ATOM 2457 N N . LEU B 1 77 ? -17.794 213.209 24.959 1.00 30.24 77 LEU B N 1
ATOM 2458 C CA . LEU B 1 77 ? -19.167 212.795 25.121 1.00 32.03 77 LEU B CA 1
ATOM 2459 C C . LEU B 1 77 ? -20.022 213.237 23.929 1.00 31.24 77 LEU B C 1
ATOM 2460 O O . LEU B 1 77 ? -19.861 214.333 23.426 1.00 32.82 77 LEU B O 1
ATOM 2465 N N . VAL B 1 78 ? -20.929 212.385 23.484 1.00 31.09 78 VAL B N 1
ATOM 2466 C CA . VAL B 1 78 ? -21.787 212.681 22.348 1.00 31.21 78 VAL B CA 1
ATOM 2467 C C . VAL B 1 78 ? -23.261 212.626 22.797 1.00 31.25 78 VAL B C 1
ATOM 2468 O O . VAL B 1 78 ? -23.663 211.687 23.484 1.00 31.08 78 VAL B O 1
ATOM 2472 N N . SER B 1 79 ? -24.048 213.630 22.402 1.00 31.20 79 SER B N 1
ATOM 2473 C CA . SER B 1 79 ? -25.488 213.699 22.710 1.00 31.68 79 SER B CA 1
ATOM 2474 C C . SER B 1 79 ? -26.168 212.480 22.139 1.00 31.56 79 SER B C 1
ATOM 2475 O O . SER B 1 79 ? -25.839 212.027 21.032 1.00 31.72 79 SER B O 1
ATOM 2478 N N . ASP B 1 80 ? -27.126 211.954 22.889 1.00 31.25 80 ASP B N 1
ATOM 2479 C CA . ASP B 1 80 ? -28.087 210.987 22.329 1.00 32.44 80 ASP B CA 1
ATOM 2480 C C . ASP B 1 80 ? -28.896 211.476 21.109 1.00 32.22 80 ASP B C 1
ATOM 2481 O O . ASP B 1 80 ? -29.369 210.663 20.357 1.00 30.32 80 ASP B O 1
ATOM 2486 N N . LYS B 1 81 ? -29.039 212.784 20.928 1.00 33.58 81 LYS B N 1
ATOM 2487 C CA . LYS B 1 81 ? -29.695 213.363 19.748 1.00 34.20 81 LYS B CA 1
ATOM 2488 C C . LYS B 1 81 ? -28.759 213.470 18.532 1.00 35.18 81 LYS B C 1
ATOM 2489 O O . LYS B 1 81 ? -29.180 213.885 17.462 1.00 35.98 81 LYS B O 1
ATOM 2495 N N . THR B 1 82 ? -27.489 213.118 18.711 1.00 35.26 82 THR B N 1
ATOM 2496 C CA . THR B 1 82 ? -26.476 213.185 17.659 1.00 35.81 82 THR B CA 1
ATOM 2497 C C . THR B 1 82 ? -25.990 211.779 17.300 1.00 36.95 82 THR B C 1
ATOM 2498 O O . THR B 1 82 ? -25.626 210.998 18.166 1.00 38.13 82 THR B O 1
ATOM 2502 N N . ASP B 1 83 ? -25.912 211.476 16.023 1.00 37.93 83 ASP B N 1
ATOM 2503 C CA . ASP B 1 83 ? -25.289 210.219 15.600 1.00 38.63 83 ASP B CA 1
ATOM 2504 C C . ASP B 1 83 ? -23.890 210.483 15.036 1.00 38.73 83 ASP B C 1
ATOM 2505 O O . ASP B 1 83 ? -23.785 210.797 13.867 1.00 38.90 83 ASP B O 1
ATOM 2510 N N . PHE B 1 84 ? -22.855 210.371 15.865 1.00 39.30 84 PHE B N 1
ATOM 2511 C CA . PHE B 1 84 ? -21.449 210.533 15.459 1.00 39.58 84 PHE B CA 1
ATOM 2512 C C . PHE B 1 84 ? -20.852 209.145 15.184 1.00 40.00 84 PHE B C 1
ATOM 2513 O O . PHE B 1 84 ? -20.263 208.537 16.110 1.00 42.70 84 PHE B O 1
ATOM 2521 N N . LYS B 1 85 ? -20.999 208.647 13.958 1.00 38.20 85 LYS B N 1
ATOM 2522 C CA . LYS B 1 85 ? -20.587 207.261 13.605 1.00 37.11 85 LYS B CA 1
ATOM 2523 C C . LYS B 1 85 ? -19.041 207.150 13.583 1.00 35.36 85 LYS B C 1
ATOM 2524 O O . LYS B 1 85 ? -18.405 207.713 12.709 1.00 33.34 85 LYS B O 1
ATOM 2530 N N . PRO B 1 86 ? -18.434 206.439 14.547 1.00 34.42 86 PRO B N 1
ATOM 2531 C CA . PRO B 1 86 ? -16.971 206.425 14.704 1.00 32.96 86 PRO B CA 1
ATOM 2532 C C . PRO B 1 86 ? -16.315 205.498 13.687 1.00 30.77 86 PRO B C 1
ATOM 2533 O O . PRO B 1 86 ? -16.912 204.490 13.271 1.00 28.68 86 PRO B O 1
ATOM 2537 N N . THR B 1 87 ? -15.141 205.893 13.238 1.00 29.78 87 THR B N 1
ATOM 2538 C CA . THR B 1 87 ? -14.283 205.045 12.420 1.00 29.52 87 THR B CA 1
ATOM 2539 C C . THR B 1 87 ? -12.989 204.703 13.169 1.00 29.10 87 THR B C 1
ATOM 2540 O O . THR B 1 87 ? -12.371 203.709 12.886 1.00 27.68 87 THR B O 1
ATOM 2544 N N . LYS B 1 88 ? -12.563 205.547 14.082 1.00 30.47 88 LYS B N 1
ATOM 2545 C CA . LYS B 1 88 ? -11.267 205.342 14.726 1.00 31.59 88 LYS B CA 1
ATOM 2546 C C . LYS B 1 88 ? -11.236 206.088 16.075 1.00 31.37 88 LYS B C 1
ATOM 2547 O O . LYS B 1 88 ? -11.648 207.235 16.162 1.00 31.06 88 LYS B O 1
ATOM 2553 N N . ILE B 1 89 ? -10.780 205.401 17.126 1.00 30.72 89 ILE B N 1
ATOM 2554 C CA . ILE B 1 89 ? -10.657 206.013 18.431 1.00 32.36 89 ILE B CA 1
ATOM 2555 C C . ILE B 1 89 ? -9.247 205.724 18.895 1.00 31.80 89 ILE B C 1
ATOM 2556 O O . ILE B 1 89 ? -8.881 204.564 18.932 1.00 31.53 89 ILE B O 1
ATOM 2561 N N . LYS B 1 90 ? -8.477 206.764 19.204 1.00 33.18 90 LYS B N 1
ATOM 2562 C CA . LYS B 1 90 ? -7.084 206.609 19.619 1.00 33.64 90 LYS B CA 1
ATOM 2563 C C . LYS B 1 90 ? -6.902 207.243 21.010 1.00 32.31 90 LYS B C 1
ATOM 2564 O O . LYS B 1 90 ? -7.064 208.436 21.156 1.00 32.20 90 LYS B O 1
ATOM 2570 N N . ARG B 1 91 ? -6.634 206.421 22.010 1.00 31.55 91 ARG B N 1
ATOM 2571 C CA . ARG B 1 91 ? -6.501 206.861 23.393 1.00 32.24 91 ARG B CA 1
ATOM 2572 C C . ARG B 1 91 ? -5.035 206.924 23.843 1.00 32.45 91 ARG B C 1
ATOM 2573 O O . ARG B 1 91 ? -4.299 205.950 23.702 1.00 31.24 91 ARG B O 1
ATOM 2581 N N . ASP B 1 92 ? -4.636 208.044 24.445 1.00 32.98 92 ASP B N 1
ATOM 2582 C CA . ASP B 1 92 ? -3.362 208.132 25.168 1.00 32.90 92 ASP B CA 1
ATOM 2583 C C . ASP B 1 92 ? -3.361 207.202 26.397 1.00 33.12 92 ASP B C 1
ATOM 2584 O O . ASP B 1 92 ? -4.193 207.361 27.304 1.00 32.44 92 ASP B O 1
ATOM 2589 N N . LYS B 1 93 ? -2.407 206.281 26.449 1.00 34.55 93 LYS B N 1
ATOM 2590 C CA . LYS B 1 93 ? -2.193 205.457 27.640 1.00 35.10 93 LYS B CA 1
ATOM 2591 C C . LYS B 1 93 ? -1.955 206.311 28.914 1.00 34.10 93 LYS B C 1
ATOM 2592 O O . LYS B 1 93 ? -2.273 205.869 30.010 1.00 34.36 93 LYS B O 1
ATOM 2598 N N . GLU B 1 94 ? -1.398 207.510 28.762 1.00 33.22 94 GLU B N 1
ATOM 2599 C CA . GLU B 1 94 ? -1.140 208.414 29.880 1.00 33.64 94 GLU B CA 1
ATOM 2600 C C . GLU B 1 94 ? -2.281 209.387 30.205 1.00 32.63 94 GLU B C 1
ATOM 2601 O O . GLU B 1 94 ? -2.165 210.166 31.144 1.00 33.25 94 GLU B O 1
ATOM 2607 N N . GLY B 1 95 ? -3.359 209.349 29.416 1.00 30.58 95 GLY B N 1
ATOM 2608 C CA . GLY B 1 95 ? -4.577 210.122 29.679 1.00 31.60 95 GLY B CA 1
ATOM 2609 C C . GLY B 1 95 ? -4.539 211.601 29.377 1.00 30.74 95 GLY B C 1
ATOM 2610 O O . GLY B 1 95 ? -5.330 212.360 29.934 1.00 32.27 95 GLY B O 1
ATOM 2611 N N . HIS B 1 96 ? -3.631 212.032 28.493 1.00 30.16 96 HIS B N 1
ATOM 2612 C CA . HIS B 1 96 ? -3.557 213.444 28.096 1.00 29.74 96 HIS B CA 1
ATOM 2613 C C . HIS B 1 96 ? -4.260 213.753 26.765 1.00 29.96 96 HIS B C 1
ATOM 2614 O O . HIS B 1 96 ? -4.415 214.920 26.443 1.00 30.59 96 HIS B O 1
ATOM 2621 N N . TYR B 1 97 ? -4.628 212.748 25.970 1.00 30.38 97 TYR B N 1
ATOM 2622 C CA . TYR B 1 97 ? -5.378 213.035 24.768 1.00 31.28 97 TYR B CA 1
ATOM 2623 C C . TYR B 1 97 ? -6.269 211.866 24.306 1.00 30.83 97 TYR B C 1
ATOM 2624 O O . TYR B 1 97 ? -6.070 210.704 24.653 1.00 31.04 97 TYR B O 1
ATOM 2633 N N . ILE B 1 98 ? -7.235 212.218 23.486 1.00 30.92 98 ILE B N 1
ATOM 2634 C CA . ILE B 1 98 ? -8.033 211.222 22.823 1.00 32.22 98 ILE B CA 1
ATOM 2635 C C . ILE B 1 98 ? -8.516 211.788 21.495 1.00 32.81 98 ILE B C 1
ATOM 2636 O O . ILE B 1 98 ? -8.913 212.939 21.420 1.00 31.58 98 ILE B O 1
ATOM 2641 N N . MET B 1 99 ? -8.463 210.953 20.453 1.00 33.25 99 MET B N 1
ATOM 2642 C CA . MET B 1 99 ? -8.931 211.327 19.124 1.00 33.43 99 MET B CA 1
ATOM 2643 C C . MET B 1 99 ? -10.062 210.397 18.743 1.00 33.02 99 MET B C 1
ATOM 2644 O O . MET B 1 99 ? -9.911 209.181 18.854 1.00 30.87 99 MET B O 1
ATOM 2649 N N . VAL B 1 100 ? -11.189 210.971 18.289 1.00 32.54 100 VAL B N 1
ATOM 2650 C CA . VAL B 1 100 ? -12.295 210.238 17.715 1.00 33.13 100 VAL B CA 1
ATOM 2651 C C . VAL B 1 100 ? -12.552 210.781 16.327 1.00 32.98 100 VAL B C 1
ATOM 2652 O O . VAL B 1 100 ? -12.813 211.987 16.168 1.00 30.85 100 VAL B O 1
ATOM 2656 N N . LYS B 1 101 ? -12.448 209.893 15.337 1.00 32.76 101 LYS B N 1
ATOM 2657 C CA . LYS B 1 101 ? -12.757 210.170 13.928 1.00 33.24 101 LYS B CA 1
ATOM 2658 C C . LYS B 1 101 ? -14.074 209.525 13.586 1.00 32.77 101 LYS B C 1
ATOM 2659 O O . LYS B 1 101 ? -14.361 208.401 13.993 1.00 31.16 101 LYS B O 1
ATOM 2665 N N . GLY B 1 102 ? -14.873 210.244 12.841 1.00 32.15 102 GLY B N 1
ATOM 2666 C CA . GLY B 1 102 ? -16.172 209.730 12.494 1.00 33.72 102 GLY B CA 1
ATOM 2667 C C . GLY B 1 102 ? -16.878 210.667 11.551 1.00 33.82 102 GLY B C 1
ATOM 2668 O O . GLY B 1 102 ? -16.248 211.531 10.950 1.00 34.62 102 GLY B O 1
ATOM 2669 N N . SER B 1 103 ? -18.175 210.506 11.454 1.00 33.30 103 SER B N 1
ATOM 2670 C CA . SER B 1 103 ? -19.019 211.435 10.712 1.00 35.46 103 SER B CA 1
ATOM 2671 C C . SER B 1 103 ? -20.342 211.702 11.425 1.00 36.25 103 SER B C 1
ATOM 2672 O O . SER B 1 103 ? -20.816 210.862 12.200 1.00 36.01 103 SER B O 1
ATOM 2675 N N . ILE B 1 104 ? -20.905 212.882 11.153 1.00 37.66 104 ILE B N 1
ATOM 2676 C CA . ILE B 1 104 ? -22.233 213.302 11.627 1.00 37.97 104 ILE B CA 1
ATOM 2677 C C . ILE B 1 104 ? -23.004 213.747 10.405 1.00 38.67 104 ILE B C 1
ATOM 2678 O O . ILE B 1 104 ? -22.624 214.737 9.769 1.00 38.69 104 ILE B O 1
ATOM 2683 N N . GLN B 1 105 ? -24.064 213.029 10.080 1.00 39.33 105 GLN B N 1
ATOM 2684 C CA . GLN B 1 105 ? -24.875 213.339 8.906 1.00 40.71 105 GLN B CA 1
ATOM 2685 C C . GLN B 1 105 ? -23.977 213.404 7.661 1.00 40.83 105 GLN B C 1
ATOM 2686 O O . GLN B 1 105 ? -24.025 214.369 6.876 1.00 41.33 105 GLN B O 1
ATOM 2692 N N . GLN B 1 106 ? -23.151 212.372 7.509 1.00 40.37 106 GLN B N 1
ATOM 2693 C CA . GLN B 1 106 ? -22.238 212.223 6.395 1.00 40.33 106 GLN B CA 1
ATOM 2694 C C . GLN B 1 106 ? -21.082 213.229 6.358 1.00 40.09 106 GLN B C 1
ATOM 2695 O O . GLN B 1 106 ? -20.208 213.097 5.502 1.00 40.88 106 GLN B O 1
ATOM 2701 N N . GLU B 1 107 ? -21.060 214.232 7.228 1.00 39.64 107 GLU B N 1
ATOM 2702 C CA . GLU B 1 107 ? -19.912 215.136 7.271 1.00 39.76 107 GLU B CA 1
ATOM 2703 C C . GLU B 1 107 ? -18.819 214.548 8.175 1.00 39.08 107 GLU B C 1
ATOM 2704 O O . GLU B 1 107 ? -19.054 214.358 9.371 1.00 37.74 107 GLU B O 1
ATOM 2710 N N . GLU B 1 108 ? -17.636 214.320 7.612 1.00 37.85 108 GLU B N 1
ATOM 2711 C CA . GLU B 1 108 ? -16.544 213.728 8.360 1.00 38.23 108 GLU B CA 1
ATOM 2712 C C . GLU B 1 108 ? -15.930 214.746 9.305 1.00 36.98 108 GLU B C 1
ATOM 2713 O O . GLU B 1 108 ? -15.740 215.922 8.956 1.00 35.74 108 GLU B O 1
ATOM 2719 N N . LEU B 1 109 ? -15.619 214.285 10.512 1.00 35.73 109 LEU B N 1
ATOM 2720 C CA . LEU B 1 109 ? -15.033 215.121 11.540 1.00 36.85 109 LEU B CA 1
ATOM 2721 C C . LEU B 1 109 ? -14.018 214.296 12.327 1.00 35.51 109 LEU B C 1
ATOM 2722 O O . LEU B 1 109 ? -14.278 213.146 12.683 1.00 34.88 109 LEU B O 1
ATOM 2727 N N . THR B 1 110 ? -12.877 214.915 12.585 1.00 35.02 110 THR B N 1
ATOM 2728 C CA . THR B 1 110 ? -11.808 214.332 13.384 1.00 35.30 110 THR B CA 1
ATOM 2729 C C . THR B 1 110 ? -11.607 215.241 14.596 1.00 35.53 110 THR B C 1
ATOM 2730 O O . THR B 1 110 ? -11.257 216.416 14.430 1.00 35.60 110 THR B O 1
ATOM 2734 N N . ILE B 1 111 ? -11.852 214.730 15.809 1.00 34.09 111 ILE B N 1
ATOM 2735 C CA . ILE B 1 111 ? -11.769 215.550 17.011 1.00 34.00 111 ILE B CA 1
ATOM 2736 C C . ILE B 1 111 ? -10.677 215.030 17.914 1.00 33.80 111 ILE B C 1
ATOM 2737 O O . ILE B 1 111 ? -10.715 213.862 18.314 1.00 32.72 111 ILE B O 1
ATOM 2742 N N . LEU B 1 112 ? -9.678 215.882 18.165 1.00 33.20 112 LEU B N 1
ATOM 2743 C CA . LEU B 1 112 ? -8.596 215.580 19.078 1.00 34.30 112 LEU B CA 1
ATOM 2744 C C . LEU B 1 112 ? -8.773 216.434 20.343 1.00 35.01 112 LEU B C 1
ATOM 2745 O O . LEU B 1 112 ? -8.757 217.664 20.268 1.00 34.37 112 LEU B O 1
ATOM 2750 N N . ASN B 1 113 ? -9.016 215.764 21.479 1.00 34.07 113 ASN B N 1
ATOM 2751 C CA . ASN B 1 113 ? -9.174 216.384 22.767 1.00 33.66 113 ASN B CA 1
ATOM 2752 C C . ASN B 1 113 ? -7.891 216.261 23.533 1.00 32.99 113 ASN B C 1
ATOM 2753 O O . ASN B 1 113 ? -7.408 215.140 23.781 1.00 32.03 113 ASN B O 1
ATOM 2758 N N . ILE B 1 114 ? -7.297 217.390 23.879 1.00 33.95 114 ILE B N 1
ATOM 2759 C CA . ILE B 1 114 ? -5.968 217.382 24.504 1.00 34.53 114 ILE B CA 1
ATOM 2760 C C . ILE B 1 114 ? -5.884 218.173 25.827 1.00 33.48 114 ILE B C 1
ATOM 2761 O O . ILE B 1 114 ? -6.508 219.192 26.000 1.00 32.85 114 ILE B O 1
ATOM 2766 N N . TYR B 1 115 ? -5.155 217.606 26.767 1.00 33.21 115 TYR B N 1
ATOM 2767 C CA . TYR B 1 115 ? -4.787 218.259 28.001 1.00 33.78 115 TYR B CA 1
ATOM 2768 C C . TYR B 1 115 ? -3.249 218.216 28.053 1.00 33.11 115 TYR B C 1
ATOM 2769 O O . TYR B 1 115 ? -2.653 217.139 28.253 1.00 34.73 115 TYR B O 1
ATOM 2778 N N . ALA B 1 116 ? -2.604 219.364 27.840 1.00 33.23 116 ALA B N 1
ATOM 2779 C CA . ALA B 1 116 ? -1.124 219.485 27.930 1.00 33.52 116 ALA B CA 1
ATOM 2780 C C . ALA B 1 116 ? -0.673 219.733 29.351 1.00 33.66 116 ALA B C 1
ATOM 2781 O O . ALA B 1 116 ? -1.358 220.441 30.091 1.00 32.06 116 ALA B O 1
ATOM 2783 N N . PRO B 1 117 ? 0.510 219.242 29.735 1.00 33.54 117 PRO B N 1
ATOM 2784 C CA . PRO B 1 117 ? 0.999 219.440 31.090 1.00 35.36 117 PRO B CA 1
ATOM 2785 C C . PRO B 1 117 ? 1.364 220.890 31.333 1.00 36.29 117 PRO B C 1
ATOM 2786 O O . PRO B 1 117 ? 1.612 221.623 30.377 1.00 36.65 117 PRO B O 1
ATOM 2790 N N . ASN B 1 118 ? 1.452 221.276 32.607 1.00 37.73 118 ASN B N 1
ATOM 27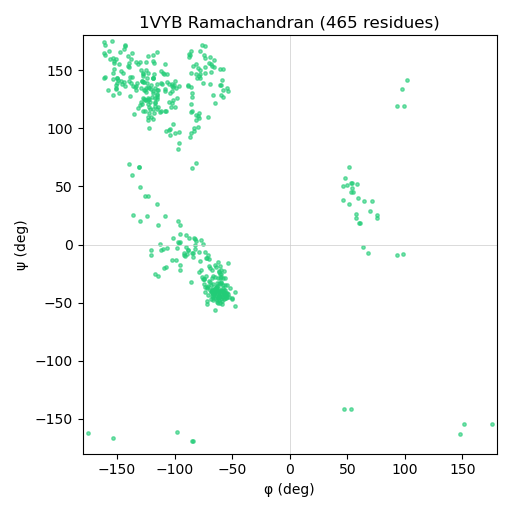91 C CA . ASN B 1 118 ? 1.787 222.639 33.001 1.00 38.11 118 ASN B CA 1
ATOM 2792 C C . ASN B 1 118 ? 3.175 223.028 32.494 1.00 38.81 118 ASN B C 1
ATOM 2793 O O . ASN B 1 118 ? 3.374 224.132 32.036 1.00 40.46 118 ASN B O 1
ATOM 2798 N N . THR B 1 119 ? 4.115 222.101 32.553 1.00 37.64 119 THR B N 1
ATOM 2799 C CA . THR B 1 119 ? 5.473 222.343 32.122 1.00 37.01 119 THR B CA 1
ATOM 2800 C C . THR B 1 119 ? 5.761 221.750 30.740 1.00 36.12 119 THR B C 1
ATOM 2801 O O . THR B 1 119 ? 5.365 220.617 30.456 1.00 34.96 119 THR B O 1
ATOM 2805 N N . GLY B 1 120 ? 6.451 222.521 29.896 1.00 35.21 120 GLY B N 1
ATOM 2806 C CA . GLY B 1 120 ? 6.789 222.087 28.540 1.00 35.45 120 GLY B CA 1
ATOM 2807 C C . GLY B 1 120 ? 5.582 221.886 27.643 1.00 35.58 120 GLY B C 1
ATOM 2808 O O . GLY B 1 120 ? 5.571 220.964 26.831 1.00 35.69 120 GLY B O 1
ATOM 2809 N N . ALA B 1 121 ? 4.569 222.747 27.772 1.00 35.69 121 ALA B N 1
ATOM 2810 C CA . ALA B 1 121 ? 3.276 222.541 27.086 1.00 36.39 121 ALA B CA 1
ATOM 2811 C C . ALA B 1 121 ? 3.343 222.607 25.549 1.00 36.83 121 ALA B C 1
ATOM 2812 O O . ALA B 1 121 ? 2.851 221.690 24.872 1.00 37.38 121 ALA B O 1
ATOM 2814 N N . PRO B 1 122 ? 3.847 223.710 24.989 1.00 36.61 122 PRO B N 1
ATOM 2815 C CA . PRO B 1 122 ? 3.945 223.834 23.520 1.00 37.29 122 PRO B CA 1
ATOM 2816 C C . PRO B 1 122 ? 4.729 222.705 22.883 1.00 37.17 122 PRO B C 1
ATOM 2817 O O . PRO B 1 122 ? 4.329 222.213 21.829 1.00 35.99 122 PRO B O 1
ATOM 2821 N N . ARG B 1 123 ? 5.808 222.277 23.538 1.00 37.97 123 ARG B N 1
ATOM 2822 C CA . ARG B 1 123 ? 6.622 221.159 23.092 1.00 38.47 123 ARG B CA 1
ATOM 2823 C C . ARG B 1 123 ? 5.827 219.846 23.146 1.00 37.75 123 ARG B C 1
ATOM 2824 O O . ARG B 1 123 ? 5.905 219.025 22.239 1.00 36.82 123 ARG B O 1
ATOM 2832 N N . PHE B 1 124 ? 5.049 219.654 24.201 1.00 37.07 124 PHE B N 1
ATOM 2833 C CA . PHE B 1 124 ? 4.217 218.437 24.336 1.00 37.38 124 PHE B CA 1
ATOM 2834 C C . PHE B 1 124 ? 3.209 218.352 23.189 1.00 36.91 124 PHE B C 1
ATOM 2835 O O . PHE B 1 124 ? 3.002 217.290 22.605 1.00 35.18 124 PHE B O 1
ATOM 2843 N N . ILE B 1 125 ? 2.593 219.487 22.891 1.00 37.41 125 ILE B N 1
ATOM 2844 C CA . ILE B 1 125 ? 1.521 219.543 21.913 1.00 37.87 125 ILE B CA 1
ATOM 2845 C C . ILE B 1 125 ? 2.108 219.243 20.542 1.00 38.90 125 ILE B C 1
ATOM 2846 O O . ILE B 1 125 ? 1.551 218.443 19.767 1.00 39.41 125 ILE B O 1
ATOM 2851 N N . LYS B 1 126 ? 3.252 219.860 20.255 1.00 39.70 126 LYS B N 1
ATOM 2852 C CA . LYS B 1 126 ? 3.939 219.637 19.002 1.00 39.55 126 LYS B CA 1
ATOM 2853 C C . LYS B 1 126 ? 4.263 218.168 18.813 1.00 39.73 126 LYS B C 1
ATOM 2854 O O . LYS B 1 126 ? 4.216 217.655 17.693 1.00 41.49 126 LYS B O 1
ATOM 2860 N N . GLN B 1 127 ? 4.621 217.487 19.898 1.00 39.25 127 GLN B N 1
ATOM 2861 C CA . GLN B 1 127 ? 4.955 216.071 19.815 1.00 38.05 127 GLN B CA 1
ATOM 2862 C C . GLN B 1 127 ? 3.698 215.223 19.570 1.00 36.11 127 GLN B C 1
ATOM 2863 O O . GLN B 1 127 ? 3.767 214.220 18.883 1.00 35.45 127 GLN B O 1
ATOM 2869 N N . VAL B 1 128 ? 2.582 215.586 20.166 1.00 36.93 128 VAL B N 1
ATOM 2870 C CA . VAL B 1 128 ? 1.353 214.844 19.920 1.00 36.46 128 VAL B CA 1
ATOM 2871 C C . VAL B 1 128 ? 0.929 215.037 18.450 1.00 36.86 128 VAL B C 1
ATOM 2872 O O . VAL B 1 128 ? 0.539 214.070 17.790 1.00 35.95 128 VAL B O 1
ATOM 2876 N N . LEU B 1 129 ? 1.025 216.267 17.935 1.00 36.57 129 LEU B N 1
ATOM 2877 C CA . LEU B 1 129 ? 0.702 216.532 16.528 1.00 37.43 129 LEU B CA 1
ATOM 2878 C C . LEU B 1 129 ? 1.556 215.695 15.573 1.00 37.73 129 LEU B C 1
ATOM 2879 O O . LEU B 1 129 ? 1.073 215.164 14.566 1.00 37.01 129 LEU B O 1
ATOM 2884 N N . SER B 1 130 ? 2.844 215.605 15.889 1.00 37.17 130 SER B N 1
ATOM 2885 C CA . SER B 1 130 ? 3.727 214.762 15.163 1.00 37.80 130 SER B CA 1
ATOM 2886 C C . SER B 1 130 ? 3.371 213.272 15.215 1.00 37.14 130 SER B C 1
ATOM 2887 O O . SER B 1 130 ? 3.441 212.577 14.197 1.00 38.15 130 SER B O 1
ATOM 2890 N N . ASP B 1 131 ? 3.051 212.776 16.403 1.00 36.89 131 ASP B N 1
ATOM 2891 C CA . ASP B 1 131 ? 2.716 211.371 16.574 1.00 36.82 131 ASP B CA 1
ATOM 2892 C C . ASP B 1 131 ? 1.446 210.980 15.827 1.00 36.59 131 ASP B C 1
ATOM 2893 O O . ASP B 1 131 ? 1.332 209.861 15.331 1.00 35.20 131 ASP B O 1
ATOM 2898 N N . LEU B 1 132 ? 0.476 211.888 15.804 1.00 36.77 132 LEU B N 1
ATOM 2899 C CA . LEU B 1 132 ? -0.772 211.663 15.145 1.00 37.30 132 LEU B CA 1
ATOM 2900 C C . LEU B 1 132 ? -0.854 212.211 13.734 1.00 38.39 132 LEU B C 1
ATOM 2901 O O . LEU B 1 132 ? -1.952 212.216 13.148 1.00 38.16 132 LEU B O 1
ATOM 2906 N N . GLN B 1 133 ? 0.275 212.666 13.192 1.00 38.23 133 GLN B N 1
ATOM 2907 C CA . GLN B 1 133 ? 0.309 213.381 11.910 1.00 39.19 133 GLN B CA 1
ATOM 2908 C C . GLN B 1 133 ? -0.491 212.685 10.784 1.00 39.00 133 GLN B C 1
ATOM 2909 O O . GLN B 1 133 ? -1.172 213.359 10.010 1.00 38.13 133 GLN B O 1
ATOM 2915 N N . ARG B 1 134 ? -0.407 211.360 10.707 1.00 38.92 134 ARG B N 1
ATOM 2916 C CA . ARG B 1 134 ? -1.096 210.589 9.664 1.00 40.46 134 ARG B CA 1
ATOM 2917 C C . ARG B 1 134 ? -2.631 210.548 9.823 1.00 40.13 134 ARG B C 1
ATOM 2918 O O . ARG B 1 134 ? -3.349 210.242 8.874 1.00 40.18 134 ARG B O 1
ATOM 2926 N N . ASP B 1 135 ? -3.120 210.847 11.012 1.00 39.91 135 ASP B N 1
ATOM 2927 C CA . ASP B 1 135 ? -4.574 210.854 11.294 1.00 40.44 135 ASP B CA 1
ATOM 2928 C C . ASP B 1 135 ? -5.242 212.208 11.186 1.00 39.56 135 ASP B C 1
ATOM 2929 O O . ASP B 1 135 ? -6.470 212.292 11.108 1.00 40.92 135 ASP B O 1
ATOM 2934 N N . LEU B 1 136 ? -4.463 213.272 11.211 1.00 39.28 136 LEU B N 1
ATOM 2935 C CA . LEU B 1 136 ? -5.005 214.604 11.010 1.00 38.64 136 LEU B CA 1
ATOM 2936 C C . LEU B 1 136 ? -5.362 214.810 9.529 1.00 38.14 136 LEU B C 1
ATOM 2937 O O . LEU B 1 136 ? -4.761 214.206 8.615 1.00 37.22 136 LEU B O 1
ATOM 2942 N N . ASP B 1 137 ? -6.329 215.686 9.273 1.00 36.88 137 ASP B N 1
ATOM 2943 C CA . ASP B 1 137 ? -6.820 215.888 7.909 1.00 36.17 137 ASP B CA 1
ATOM 2944 C C . ASP B 1 137 ? -7.385 217.285 7.743 1.00 35.32 137 ASP B C 1
ATOM 2945 O O . ASP B 1 137 ? -7.147 218.150 8.604 1.00 33.80 137 ASP B O 1
ATOM 2950 N N . SER B 1 138 ? -8.122 217.512 6.649 1.00 34.48 138 SER B N 1
ATOM 2951 C CA . SER B 1 138 ? -8.803 218.801 6.409 1.00 34.59 138 SER B CA 1
ATOM 2952 C C . SER B 1 138 ? -10.146 219.007 7.134 1.00 34.46 138 SER B C 1
ATOM 2953 O O . SER B 1 138 ? -10.785 220.039 6.933 1.00 33.64 138 SER B O 1
ATOM 2956 N N . HIS B 1 139 ? -10.556 218.049 7.966 1.00 33.14 139 HIS B N 1
ATOM 2957 C CA . HIS B 1 139 ? -11.773 218.211 8.782 1.00 33.65 139 HIS B CA 1
ATOM 2958 C C . HIS B 1 139 ? -11.472 217.881 10.252 1.00 32.84 139 HIS B C 1
ATOM 2959 O O . HIS B 1 139 ? -12.212 217.178 10.939 1.00 32.93 139 HIS B O 1
ATOM 2966 N N . THR B 1 140 ? -10.402 218.497 10.740 1.00 32.09 140 THR B N 1
ATOM 2967 C CA . THR B 1 140 ? -9.822 218.261 12.053 1.00 32.82 140 THR B CA 1
ATOM 2968 C C . THR B 1 140 ? -10.086 219.442 12.987 1.00 32.54 140 THR B C 1
ATOM 2969 O O . THR B 1 140 ? -10.012 220.589 12.551 1.00 31.83 140 THR B O 1
ATOM 2973 N N . LEU B 1 141 ? -10.545 219.126 14.199 1.00 32.34 141 LEU B N 1
ATOM 2974 C CA . LEU B 1 141 ? -10.616 220.025 15.348 1.00 34.27 141 LEU B CA 1
ATOM 2975 C C . LEU B 1 141 ? -9.729 219.544 16.508 1.00 35.76 141 LEU B C 1
ATOM 2976 O O . LEU B 1 141 ? -9.853 218.400 16.963 1.00 36.50 141 LEU B O 1
ATOM 2981 N N . ILE B 1 142 ? -8.854 220.420 16.986 1.00 35.82 142 ILE B N 1
ATOM 2982 C CA . ILE B 1 142 ? -8.055 220.174 18.153 1.00 36.64 142 ILE B CA 1
ATOM 2983 C C . ILE B 1 142 ? -8.528 221.145 19.234 1.00 37.98 142 ILE B C 1
ATOM 2984 O O . ILE B 1 142 ? -8.404 222.356 19.084 1.00 37.52 142 ILE B O 1
ATOM 2989 N N . MET B 1 143 ? -9.101 220.576 20.297 1.00 37.82 143 MET B N 1
ATOM 2990 C CA . MET B 1 143 ? -9.638 221.310 21.416 1.00 39.86 143 MET B CA 1
ATOM 2991 C C . MET B 1 143 ? -9.136 220.869 22.763 1.00 38.00 143 MET B C 1
ATOM 2992 O O . MET B 1 143 ? -8.908 219.673 22.974 1.00 36.79 143 MET B O 1
ATOM 2997 N N . GLY B 1 144 ? -9.026 221.815 23.696 1.00 37.91 144 GLY B N 1
ATOM 2998 C CA . GLY B 1 144 ? -8.622 221.494 25.055 1.00 37.08 144 GLY B CA 1
ATOM 2999 C C . GLY B 1 144 ? -7.826 222.577 25.738 1.00 36.15 144 GLY B C 1
ATOM 3000 O O . GLY B 1 144 ? -7.808 223.736 25.312 1.00 35.14 144 GLY B O 1
ATOM 3001 N N . ASP B 1 145 ? -7.174 222.157 26.806 1.00 36.00 145 ASP B N 1
ATOM 3002 C CA . ASP B 1 145 ? -6.421 223.017 27.642 1.00 34.64 145 ASP B CA 1
ATOM 3003 C C . ASP B 1 145 ? -4.982 222.820 27.202 1.00 35.59 145 ASP B C 1
ATOM 3004 O O . ASP B 1 145 ? -4.321 221.843 27.583 1.00 34.10 145 ASP B O 1
ATOM 3009 N N . PHE B 1 146 ? -4.544 223.724 26.334 1.00 35.16 146 PHE B N 1
ATOM 3010 C CA . PHE B 1 146 ? -3.132 223.733 25.840 1.00 34.99 146 PHE B CA 1
ATOM 3011 C C . PHE B 1 146 ? -2.108 224.181 26.871 1.00 34.89 146 PHE B C 1
ATOM 3012 O O . PHE B 1 146 ? -0.914 224.031 26.634 1.00 33.85 146 PHE B O 1
ATOM 3020 N N . ASN B 1 147 ? -2.562 224.735 27.998 1.00 35.06 147 ASN B N 1
ATOM 3021 C CA . ASN B 1 147 ? -1.666 225.312 28.995 1.00 34.88 147 ASN B CA 1
ATOM 3022 C C . ASN B 1 147 ? -0.663 226.310 28.439 1.00 34.49 147 ASN B C 1
ATOM 3023 O O . ASN B 1 147 ? 0.448 226.429 28.948 1.00 34.12 147 ASN B O 1
ATOM 3028 N N . THR B 1 148 ? -1.069 227.069 27.433 1.00 33.32 148 THR B N 1
ATOM 3029 C CA . THR B 1 148 ? -0.212 228.070 26.791 1.00 33.85 148 THR B CA 1
ATOM 3030 C C . THR B 1 148 ? -1.112 229.043 26.030 1.00 33.14 148 THR B C 1
ATOM 3031 O O . THR B 1 148 ? -2.125 228.636 25.448 1.00 32.11 148 THR B O 1
ATOM 3035 N N . PRO B 1 149 ? -0.736 230.305 26.030 1.00 32.96 149 PRO B N 1
ATOM 3036 C CA . PRO B 1 149 ? -1.277 231.252 25.060 1.00 33.14 149 PRO B CA 1
ATOM 3037 C C . PRO B 1 149 ? -0.733 230.850 23.667 1.00 33.45 149 PRO B C 1
ATOM 3038 O O . PRO B 1 149 ? 0.356 230.242 23.572 1.00 36.07 149 PRO B O 1
ATOM 3042 N N . LEU B 1 150 ? -1.433 231.202 22.602 1.00 32.46 150 LEU B N 1
ATOM 3043 C CA . LEU B 1 150 ? -0.962 231.032 21.234 1.00 32.75 150 LEU B CA 1
ATOM 3044 C C . LEU B 1 150 ? -0.583 232.356 20.601 1.00 32.95 150 LEU B C 1
ATOM 3045 O O . LEU B 1 150 ? 0.158 232.418 19.643 1.00 32.45 150 LEU B O 1
ATOM 3050 N N . SER B 1 151 ? -1.068 233.447 21.159 1.00 33.13 151 SER B N 1
ATOM 3051 C CA . SER B 1 151 ? -0.783 234.756 20.602 1.00 33.94 151 SER B CA 1
ATOM 3052 C C . SER B 1 151 ? -0.723 235.775 21.732 1.00 33.79 151 SER B C 1
ATOM 3053 O O . SER B 1 151 ? -1.154 235.501 22.840 1.00 33.14 151 SER B O 1
ATOM 3056 N N . THR B 1 152 ? -0.182 236.949 21.420 1.00 33.20 152 THR B N 1
ATOM 3057 C CA . THR B 1 152 ? -0.003 237.996 22.403 1.00 33.19 152 THR B CA 1
ATOM 3058 C C . THR B 1 152 ? -1.312 238.386 23.099 1.00 32.50 152 THR B C 1
ATOM 3059 O O . THR B 1 152 ? -1.282 238.619 24.273 1.00 30.82 152 THR B O 1
ATOM 3063 N N . LEU B 1 153 ? -2.460 238.361 22.406 1.00 32.37 153 LEU B N 1
ATOM 3064 C CA . LEU B 1 153 ? -3.686 238.811 23.041 1.00 32.89 153 LEU B CA 1
ATOM 3065 C C . LEU B 1 153 ? -4.289 237.747 23.979 1.00 32.46 153 LEU B C 1
ATOM 3066 O O . LEU B 1 153 ? -5.261 238.046 24.687 1.00 32.45 153 LEU B O 1
ATOM 3071 N N . ASP B 1 154 ? -3.721 236.543 23.995 1.00 31.38 154 ASP B N 1
ATOM 3072 C CA . ASP B 1 154 ? -4.089 235.493 24.969 1.00 32.80 154 ASP B CA 1
ATOM 3073 C C . ASP B 1 154 ? -3.547 235.699 26.418 1.00 33.55 154 ASP B C 1
ATOM 3074 O O . ASP B 1 154 ? -3.763 234.861 27.294 1.00 33.08 154 ASP B O 1
ATOM 3079 N N . ARG B 1 155 ? -2.823 236.779 26.665 1.00 34.63 155 ARG B N 1
ATOM 3080 C CA . ARG B 1 155 ? -2.400 237.092 28.005 1.00 36.17 155 ARG B CA 1
ATOM 3081 C C . ARG B 1 155 ? -2.651 238.548 28.343 1.00 36.29 155 ARG B C 1
ATOM 3082 O O . ARG B 1 155 ? -2.415 239.436 27.512 1.00 34.05 155 ARG B O 1
ATOM 3090 N N . SER B 1 156 ? -3.178 238.766 29.558 1.00 37.44 156 SER B N 1
ATOM 3091 C CA . SER B 1 156 ? -3.415 240.105 30.091 1.00 40.03 156 SER B CA 1
ATOM 3092 C C . SER B 1 156 ? -2.131 240.934 30.146 1.00 41.22 156 SER B C 1
ATOM 3093 O O . SER B 1 156 ? -2.165 242.161 30.051 1.00 42.36 156 SER B O 1
ATOM 3096 N N . THR B 1 157 ? -0.999 240.263 30.299 1.00 43.22 157 THR B N 1
ATOM 3097 C CA . THR B 1 157 ? 0.272 240.943 30.314 1.00 44.28 157 THR B CA 1
ATOM 3098 C C . THR B 1 157 ? 0.673 241.415 28.921 1.00 45.41 157 THR B C 1
ATOM 3099 O O . THR B 1 157 ? 1.696 242.073 28.782 1.00 45.16 157 THR B O 1
ATOM 3103 N N . ARG B 1 158 ? -0.088 241.051 27.893 1.00 46.81 158 ARG B N 1
ATOM 3104 C CA . ARG B 1 158 ? 0.268 241.377 26.498 1.00 47.83 158 ARG B CA 1
ATOM 3105 C C . ARG B 1 158 ? 1.737 241.077 26.179 1.00 47.71 158 ARG B C 1
ATOM 3106 O O . ARG B 1 158 ? 2.425 241.821 25.472 1.00 48.27 158 ARG B O 1
ATOM 3114 N N . GLN B 1 159 ? 2.191 239.975 26.744 1.00 48.13 159 GLN B N 1
ATOM 3115 C CA . GLN B 1 159 ? 3.557 239.501 26.638 1.00 48.04 159 GLN B CA 1
ATOM 3116 C C . GLN B 1 159 ? 3.682 238.696 25.333 1.00 47.52 159 GLN B C 1
ATOM 3117 O O . GLN B 1 159 ? 2.848 237.830 25.024 1.00 47.24 159 GLN B O 1
ATOM 3123 N N . LYS B 1 160 ? 4.706 239.006 24.548 1.00 46.96 160 LYS B N 1
ATOM 3124 C CA . LYS B 1 160 ? 4.956 238.260 23.327 1.00 46.15 160 LYS B CA 1
ATOM 3125 C C . LYS B 1 160 ? 5.146 236.794 23.662 1.00 45.24 160 LYS B C 1
ATOM 3126 O O . LYS B 1 160 ? 5.615 236.446 24.747 1.00 45.26 160 LYS B O 1
ATOM 3132 N N . VAL B 1 161 ? 4.796 235.939 22.712 1.00 43.36 161 VAL B N 1
ATOM 3133 C CA . VAL B 1 161 ? 4.808 234.505 22.917 1.00 41.56 161 VAL B CA 1
ATOM 3134 C C . VAL B 1 161 ? 6.268 233.919 22.768 1.00 39.24 161 VAL B C 1
ATOM 3135 O O . VAL B 1 161 ? 7.064 234.394 21.953 1.00 37.32 161 VAL B O 1
ATOM 3139 N N . ASN B 1 162 ? 6.601 232.923 23.590 1.00 37.16 162 ASN B N 1
ATOM 3140 C CA . ASN B 1 162 ? 8.004 232.385 23.671 1.00 38.10 162 ASN B CA 1
ATOM 3141 C C . ASN B 1 162 ? 8.409 231.535 22.463 1.00 35.98 162 ASN B C 1
ATOM 3142 O O . ASN B 1 162 ? 7.570 231.163 21.639 1.00 33.65 162 ASN B O 1
ATOM 3147 N N . LYS B 1 163 ? 9.695 231.179 22.382 1.00 35.24 163 LYS B N 1
ATOM 3148 C CA . LYS B 1 163 ? 10.204 230.494 21.194 1.00 35.00 163 LYS B CA 1
ATOM 3149 C C . LYS B 1 163 ? 9.548 229.128 20.918 1.00 34.96 163 LYS B C 1
ATOM 3150 O O . LYS B 1 163 ? 9.222 228.779 19.767 1.00 33.72 163 LYS B O 1
ATOM 3156 N N . ASP B 1 164 ? 9.284 228.384 21.987 1.00 34.78 164 ASP B N 1
ATOM 3157 C CA . ASP B 1 164 ? 8.589 227.111 21.879 1.00 34.86 164 ASP B CA 1
ATOM 3158 C C . ASP B 1 164 ? 7.153 227.224 21.499 1.00 33.55 164 ASP B C 1
ATOM 3159 O O . ASP B 1 164 ? 6.586 226.319 20.875 1.00 35.53 164 ASP B O 1
ATOM 3164 N N . THR B 1 165 ? 6.514 228.299 21.917 1.00 32.31 165 THR B N 1
ATOM 3165 C CA . THR B 1 165 ? 5.178 228.560 21.390 1.00 31.02 165 THR B CA 1
ATOM 3166 C C . THR B 1 165 ? 5.236 228.959 19.889 1.00 30.88 165 THR B C 1
ATOM 3167 O O . THR B 1 165 ? 4.388 228.515 19.068 1.00 29.90 165 THR B O 1
ATOM 3171 N N . GLN B 1 166 ? 6.231 229.755 19.505 1.00 30.29 166 GLN B N 1
ATOM 3172 C CA . GLN B 1 166 ? 6.391 230.097 18.088 1.00 31.56 166 GLN B CA 1
ATOM 3173 C C . GLN B 1 166 ? 6.557 228.823 17.256 1.00 31.75 166 GLN B C 1
ATOM 3174 O O . GLN B 1 166 ? 5.914 228.674 16.199 1.00 32.91 166 GLN B O 1
ATOM 3180 N N . GLU B 1 167 ? 7.329 227.865 17.763 1.00 31.89 167 GLU B N 1
ATOM 3181 C CA . GLU B 1 167 ? 7.567 226.599 17.041 1.00 31.97 167 GLU B CA 1
ATOM 3182 C C . GLU B 1 167 ? 6.294 225.755 16.904 1.00 31.85 167 GLU B C 1
ATOM 3183 O O . GLU B 1 167 ? 6.036 225.139 15.870 1.00 30.78 167 GLU B O 1
ATOM 3189 N N . LEU B 1 168 ? 5.503 225.719 17.966 1.00 31.80 168 LEU B N 1
ATOM 3190 C CA . LEU B 1 168 ? 4.188 225.097 17.913 1.00 31.86 168 LEU B CA 1
ATOM 3191 C C . LEU B 1 168 ? 3.304 225.777 16.825 1.00 31.48 168 LEU B C 1
ATOM 3192 O O . LEU B 1 168 ? 2.719 225.111 16.000 1.00 32.04 168 LEU B O 1
ATOM 3197 N N . ASN B 1 169 ? 3.237 227.099 16.821 1.00 31.13 169 ASN B N 1
ATOM 3198 C CA . ASN B 1 169 ? 2.432 227.819 15.806 1.00 31.19 169 ASN B CA 1
ATOM 3199 C C . ASN B 1 169 ? 2.895 227.507 14.387 1.00 31.33 169 ASN B C 1
ATOM 3200 O O . ASN B 1 169 ? 2.077 227.320 13.489 1.00 30.07 169 ASN B O 1
ATOM 3205 N N . SER B 1 170 ? 4.211 227.428 14.197 1.00 30.55 170 SER B N 1
ATOM 3206 C CA . SER B 1 170 ? 4.778 226.973 12.930 1.00 31.71 170 SER B CA 1
ATOM 3207 C C . SER B 1 170 ? 4.293 225.608 12.516 1.00 32.38 170 SER B C 1
ATOM 3208 O O . SER B 1 170 ? 3.947 225.394 11.361 1.00 33.02 170 SER B O 1
ATOM 3211 N N . ALA B 1 171 ? 4.244 224.678 13.459 1.00 33.07 171 ALA B N 1
ATOM 3212 C CA . ALA B 1 171 ? 3.809 223.325 13.144 1.00 32.84 171 ALA B CA 1
ATOM 3213 C C . ALA B 1 171 ? 2.288 223.256 12.843 1.00 32.39 171 ALA B C 1
ATOM 3214 O O . ALA B 1 171 ? 1.856 222.460 12.019 1.00 31.61 171 ALA B O 1
ATOM 3216 N N . LEU B 1 172 ? 1.491 224.055 13.543 1.00 32.43 172 LEU B N 1
ATOM 3217 C CA . LEU B 1 172 ? 0.077 224.169 13.223 1.00 33.79 172 LEU B CA 1
ATOM 3218 C C . LEU B 1 172 ? -0.131 224.643 11.781 1.00 34.31 172 LEU B C 1
ATOM 3219 O O . LEU B 1 172 ? -0.945 224.078 11.035 1.00 34.32 172 LEU B O 1
ATOM 3224 N N . HIS B 1 173 ? 0.627 225.644 11.377 1.00 33.59 173 HIS B N 1
ATOM 3225 C CA . HIS B 1 173 ? 0.469 226.186 10.047 1.00 35.08 173 HIS B CA 1
ATOM 3226 C C . HIS B 1 173 ? 0.912 225.206 8.967 1.00 34.79 173 HIS B C 1
ATOM 3227 O O . HIS B 1 173 ? 0.288 225.133 7.914 1.00 33.65 173 HIS B O 1
ATOM 3234 N N . GLN B 1 174 ? 1.952 224.415 9.248 1.00 35.16 174 GLN B N 1
ATOM 3235 C CA . GLN B 1 174 ? 2.396 223.366 8.322 1.00 35.77 174 GLN B CA 1
ATOM 3236 C C . GLN B 1 174 ? 1.298 222.330 8.047 1.00 34.61 174 GLN B C 1
ATOM 3237 O O . GLN B 1 174 ? 1.250 221.764 6.965 1.00 34.85 174 GLN B O 1
ATOM 3243 N N . ALA B 1 175 ? 0.456 222.055 9.035 1.00 34.45 175 ALA B N 1
ATOM 3244 C CA . ALA B 1 175 ? -0.666 221.126 8.876 1.00 34.00 175 ALA B CA 1
ATOM 3245 C C . ALA B 1 175 ? -1.967 221.825 8.532 1.00 33.92 175 ALA B C 1
ATOM 3246 O O . ALA B 1 175 ? -3.057 221.229 8.716 1.00 33.61 175 ALA B O 1
ATOM 3248 N N . ASP B 1 176 ? -1.878 223.070 8.079 1.00 33.12 176 ASP B N 1
ATOM 3249 C CA . ASP B 1 176 ? -3.030 223.835 7.640 1.00 34.10 176 ASP B CA 1
ATOM 3250 C C . ASP B 1 176 ? -4.104 223.892 8.754 1.00 33.43 176 ASP B C 1
ATOM 3251 O O . ASP B 1 176 ? -5.291 223.680 8.507 1.00 34.23 176 ASP B O 1
ATOM 3256 N N . LEU B 1 177 ? -3.643 224.166 9.972 1.00 33.10 177 LEU B N 1
ATOM 3257 C CA . LEU B 1 177 ? -4.473 224.374 11.139 1.00 32.95 177 LEU B CA 1
ATOM 3258 C C . LEU B 1 177 ? -4.414 225.848 11.530 1.00 33.07 177 LEU B C 1
ATOM 3259 O O . LEU B 1 177 ? -3.400 226.513 11.304 1.00 34.04 177 LEU B O 1
ATOM 3264 N N . ILE B 1 178 ? -5.517 226.359 12.075 1.00 31.90 178 ILE B N 1
ATOM 3265 C CA . ILE B 1 178 ? -5.654 227.729 12.548 1.00 32.25 178 ILE B CA 1
ATOM 3266 C C . ILE B 1 178 ? -6.313 227.738 13.919 1.00 32.66 178 ILE B C 1
ATOM 3267 O O . ILE B 1 178 ? -6.995 226.789 14.295 1.00 31.26 178 ILE B O 1
ATOM 3272 N N . ASP B 1 179 ? -6.094 228.815 14.672 1.00 32.97 179 ASP B N 1
ATOM 3273 C CA . ASP B 1 179 ? -6.847 229.053 15.886 1.00 32.86 179 ASP B CA 1
ATOM 3274 C C . ASP B 1 179 ? -8.210 229.610 15.480 1.00 32.26 179 ASP B C 1
ATOM 3275 O O . ASP B 1 179 ? -8.286 230.739 15.040 1.00 31.35 179 ASP B O 1
ATOM 3280 N N . ILE B 1 180 ? -9.278 228.828 15.620 1.00 33.87 180 ILE B N 1
ATOM 3281 C CA . ILE B 1 180 ? -10.615 229.228 15.124 1.00 33.53 180 ILE B CA 1
ATOM 3282 C C . ILE B 1 180 ? -11.123 230.411 15.923 1.00 32.96 180 ILE B C 1
ATOM 3283 O O . ILE B 1 180 ? -11.715 231.331 15.368 1.00 32.76 180 ILE B O 1
ATOM 3288 N N . TYR B 1 181 ? -10.869 230.398 17.229 1.00 34.46 181 TYR B N 1
ATOM 3289 C CA . TYR B 1 181 ? -11.373 231.476 18.087 1.00 34.27 181 TYR B CA 1
ATOM 3290 C C . TYR B 1 181 ? -10.772 232.816 17.678 1.00 34.67 181 TYR B C 1
ATOM 3291 O O . TYR B 1 181 ? -11.478 233.805 17.510 1.00 32.59 181 TYR B O 1
ATOM 3300 N N . ARG B 1 182 ? -9.445 232.853 17.544 1.00 33.96 182 ARG B N 1
ATOM 3301 C CA . ARG B 1 182 ? -8.786 234.086 17.219 1.00 33.97 182 ARG B CA 1
ATOM 3302 C C . ARG B 1 182 ? -9.069 234.521 15.793 1.00 33.26 182 ARG B C 1
ATOM 3303 O O . ARG B 1 182 ? -9.045 235.733 15.487 1.00 34.34 182 ARG B O 1
ATOM 3311 N N . THR B 1 183 ? -9.260 233.565 14.884 1.00 31.67 183 THR B N 1
ATOM 3312 C CA . THR B 1 183 ? -9.619 233.919 13.515 1.00 32.60 183 THR B CA 1
ATOM 3313 C C . THR B 1 183 ? -10.977 234.637 13.447 1.00 31.96 183 THR B C 1
ATOM 3314 O O . THR B 1 183 ? -11.160 235.599 12.700 1.00 30.18 183 THR B O 1
ATOM 3318 N N . LEU B 1 184 ? -11.914 234.155 14.239 1.00 32.38 184 LEU B N 1
ATOM 3319 C CA . LEU B 1 184 ? -13.258 234.681 14.264 1.00 33.11 184 LEU B CA 1
ATOM 3320 C C . LEU B 1 184 ? -13.357 235.966 15.073 1.00 33.83 184 LEU B C 1
ATOM 3321 O O . LEU B 1 184 ? -14.315 236.779 14.893 1.00 33.07 184 LEU B O 1
ATOM 3326 N N . HIS B 1 185 ? -12.407 236.135 16.000 1.00 31.79 185 HIS B N 1
ATOM 3327 C CA . HIS B 1 185 ? -12.347 237.271 16.932 1.00 32.70 185 HIS B CA 1
ATOM 3328 C C . HIS B 1 185 ? -10.916 237.747 17.100 1.00 33.03 185 HIS B C 1
ATOM 3329 O O . HIS B 1 185 ? -10.284 237.575 18.142 1.00 32.81 185 HIS B O 1
ATOM 3336 N N . PRO B 1 186 ? -10.385 238.329 16.042 1.00 32.71 186 PRO B N 1
ATOM 3337 C CA . PRO B 1 186 ? -8.952 238.719 16.043 1.00 33.18 186 PRO B CA 1
ATOM 3338 C C . PRO B 1 186 ? -8.580 239.725 17.135 1.00 33.22 186 PRO B C 1
ATOM 3339 O O . PRO B 1 186 ? -7.443 239.741 17.593 1.00 32.29 186 PRO B O 1
ATOM 3343 N N . LYS B 1 187 ? -9.534 240.555 17.544 1.00 31.06 187 LYS B N 1
ATOM 3344 C CA . LYS B 1 187 ? -9.269 241.610 18.551 1.00 31.77 187 LYS B CA 1
ATOM 3345 C C . LYS B 1 187 ? -9.620 241.252 20.002 1.00 30.82 187 LYS B C 1
ATOM 3346 O O . LYS B 1 187 ? -9.473 242.101 20.865 1.00 29.75 187 LYS B O 1
ATOM 3352 N N . SER B 1 188 ? -10.108 240.033 20.246 1.00 29.98 188 SER B N 1
ATOM 3353 C CA . SER B 1 188 ? -10.612 239.581 21.549 1.00 31.02 188 SER B CA 1
ATOM 3354 C C . SER B 1 188 ? -9.532 239.656 22.634 1.00 31.08 188 SER B C 1
ATOM 3355 O O . SER B 1 188 ? -8.361 239.282 22.404 1.00 30.93 188 SER B O 1
ATOM 3358 N N . THR B 1 189 ? -9.951 240.129 23.795 1.00 30.85 189 THR B N 1
ATOM 3359 C CA . THR B 1 189 ? -9.155 240.099 25.019 1.00 31.14 189 THR B CA 1
ATOM 3360 C C . THR B 1 189 ? -9.946 239.417 26.139 1.00 31.25 189 THR B C 1
ATOM 3361 O O . THR B 1 189 ? -9.893 239.838 27.263 1.00 30.45 189 THR B O 1
ATOM 3365 N N . GLU B 1 190 ? -10.628 238.332 25.802 1.00 31.95 190 GLU B N 1
ATOM 3366 C CA . GLU B 1 190 ? -11.304 237.473 26.774 1.00 32.34 190 GLU B CA 1
ATOM 3367 C C . GLU B 1 190 ? -10.307 236.464 27.286 1.00 33.14 190 GLU B C 1
ATOM 3368 O O . GLU B 1 190 ? -9.278 236.201 26.630 1.00 33.06 190 GLU B O 1
ATOM 3374 N N . TYR B 1 191 ? -10.611 235.831 28.397 1.00 31.97 191 TYR B N 1
ATOM 3375 C CA . TYR B 1 191 ? -9.700 234.839 28.966 1.00 31.72 191 TYR B CA 1
ATOM 3376 C C . TYR B 1 191 ? -10.476 233.616 29.433 1.00 33.02 191 TYR B C 1
ATOM 3377 O O . TYR B 1 191 ? -11.718 233.676 29.648 1.00 34.80 191 TYR B O 1
ATOM 3386 N N . THR B 1 192 ? -9.767 232.516 29.679 1.00 33.21 192 THR B N 1
ATOM 3387 C CA . THR B 1 192 ? -10.408 231.294 30.199 1.00 32.88 192 THR B CA 1
ATOM 3388 C C . THR B 1 192 ? -9.863 230.819 31.549 1.00 33.66 192 THR B C 1
ATOM 3389 O O . THR B 1 192 ? -10.411 229.890 32.138 1.00 33.35 192 THR B O 1
ATOM 3393 N N . PHE B 1 193 ? -8.767 231.432 32.010 1.00 32.54 193 PHE B N 1
ATOM 3394 C CA . PHE B 1 193 ? -8.118 231.018 33.251 1.00 34.17 193 PHE B CA 1
ATOM 3395 C C . PHE B 1 193 ? -7.551 232.204 34.040 1.00 35.26 193 PHE B C 1
ATOM 3396 O O . PHE B 1 193 ? -6.967 233.100 33.453 1.00 33.54 193 PHE B O 1
ATOM 3404 N N . PHE B 1 194 ? -7.694 232.165 35.370 1.00 36.86 194 PHE B N 1
ATOM 3405 C CA . PHE B 1 194 ? -7.034 233.095 36.290 1.00 39.09 194 PHE B CA 1
ATOM 3406 C C . PHE B 1 194 ? -6.056 232.313 37.162 1.00 41.19 194 PHE B C 1
ATOM 3407 O O . PHE B 1 194 ? -6.391 231.230 37.660 1.00 41.74 194 PHE B O 1
ATOM 3415 N N . SER B 1 195 ? -4.840 232.833 37.300 1.00 42.91 195 SER B N 1
ATOM 3416 C CA . SER B 1 195 ? -3.880 232.308 38.264 1.00 44.23 195 SER B CA 1
ATOM 3417 C C . SER B 1 195 ? -3.679 233.370 39.353 1.00 45.27 195 SER B C 1
ATOM 3418 O O . SER B 1 195 ? -3.190 234.474 39.088 1.00 45.60 195 SER B O 1
ATOM 3421 N N . ALA B 1 196 ? -4.085 233.021 40.572 1.00 46.65 196 ALA B N 1
ATOM 3422 C CA . ALA B 1 196 ? -4.114 233.937 41.725 1.00 47.29 196 ALA B CA 1
ATOM 3423 C C . ALA B 1 196 ? -2.761 234.432 42.270 1.00 47.93 196 ALA B C 1
ATOM 3424 O O . ALA B 1 196 ? -2.635 235.600 42.670 1.00 47.78 196 ALA B O 1
ATOM 3426 N N . PRO B 1 197 ? -1.762 233.563 42.334 1.00 48.73 197 PRO B N 1
ATOM 3427 C CA . PRO B 1 197 ? -0.471 233.972 42.898 1.00 49.43 197 PRO B CA 1
ATOM 3428 C C . PRO B 1 197 ? 0.035 235.276 42.289 1.00 49.96 197 PRO B C 1
ATOM 3429 O O . PRO B 1 197 ? 0.429 236.168 43.029 1.00 50.62 197 PRO B O 1
ATOM 3433 N N . HIS B 1 198 ? -0.021 235.403 40.961 1.00 50.70 198 HIS B N 1
ATOM 3434 C CA . HIS B 1 198 ? 0.477 236.613 40.289 1.00 50.57 198 HIS B CA 1
ATOM 3435 C C . HIS B 1 198 ? -0.636 237.513 39.760 1.00 50.53 198 HIS B C 1
ATOM 3436 O O . HIS B 1 198 ? -0.363 238.611 39.248 1.00 50.76 198 HIS B O 1
ATOM 3443 N N . HIS B 1 199 ? -1.880 237.063 39.921 1.00 49.76 199 HIS B N 1
ATOM 3444 C CA . HIS B 1 199 ? -3.041 237.726 39.344 1.00 49.39 199 HIS B CA 1
ATOM 3445 C C . HIS B 1 199 ? -2.793 237.953 37.874 1.00 47.66 199 HIS B C 1
ATOM 3446 O O . HIS B 1 199 ? -2.607 239.089 37.416 1.00 48.00 199 HIS B O 1
ATOM 3453 N N . THR B 1 200 ? -2.719 236.835 37.161 1.00 44.94 200 THR B N 1
ATOM 3454 C CA . THR B 1 200 ? -2.592 236.857 35.728 1.00 42.99 200 THR B CA 1
ATOM 3455 C C . THR B 1 200 ? -3.806 236.114 35.153 1.00 41.34 200 THR B C 1
ATOM 3456 O O . THR B 1 200 ? -4.224 235.058 35.659 1.00 41.16 200 THR B O 1
ATOM 3460 N N . TYR B 1 201 ? -4.349 236.705 34.097 1.00 38.92 201 TYR B N 1
ATOM 3461 C CA . TYR B 1 201 ? -5.474 236.170 33.368 1.00 37.29 201 TYR B CA 1
ATOM 3462 C C . TYR B 1 201 ? -4.920 235.755 32.026 1.00 36.41 201 TYR B C 1
ATOM 3463 O O . TYR B 1 201 ? -4.056 236.467 31.452 1.00 36.45 201 TYR B O 1
ATOM 3472 N N . SER B 1 202 ? -5.355 234.595 31.540 1.00 33.92 202 SER B N 1
ATOM 3473 C CA . SER B 1 202 ? -4.930 234.143 30.245 1.00 33.73 202 SER B CA 1
ATOM 3474 C C . SER B 1 202 ? -5.941 233.256 29.541 1.00 32.61 202 SER B C 1
ATOM 3475 O O . SER B 1 202 ? -6.871 232.676 30.147 1.00 33.50 202 SER B O 1
ATOM 3478 N N . LYS B 1 203 ? -5.786 233.180 28.226 1.00 31.93 203 LYS B N 1
ATOM 3479 C CA . LYS B 1 203 ? -6.500 232.218 27.431 1.00 32.75 203 LYS B CA 1
ATOM 3480 C C . LYS B 1 203 ? -5.553 231.067 27.019 1.00 31.45 203 LYS B C 1
ATOM 3481 O O . LYS B 1 203 ? -4.841 231.167 26.076 1.00 33.14 203 LYS B O 1
ATOM 3487 N N . ILE B 1 204 ? -5.655 229.974 27.757 1.00 33.06 204 ILE B N 1
ATOM 3488 C CA . ILE B 1 204 ? -4.890 228.760 27.564 1.00 33.77 204 ILE B CA 1
ATOM 3489 C C . ILE B 1 204 ? -5.740 227.594 27.084 1.00 34.42 204 ILE B C 1
ATOM 3490 O O . ILE B 1 204 ? -5.221 226.520 26.781 1.00 34.50 204 ILE B O 1
ATOM 3495 N N . ASP B 1 205 ? -7.053 227.805 26.999 1.00 34.61 205 ASP B N 1
ATOM 3496 C CA . ASP B 1 205 ? -7.976 226.839 26.402 1.00 34.77 205 ASP B CA 1
ATOM 3497 C C . ASP B 1 205 ? -8.277 227.300 24.990 1.00 35.03 205 ASP B C 1
ATOM 3498 O O . ASP B 1 205 ? -8.416 228.525 24.753 1.00 34.79 205 ASP B O 1
ATOM 3503 N N . HIS B 1 206 ? -8.359 226.340 24.046 1.00 33.81 206 HIS B N 1
ATOM 3504 C CA . HIS B 1 206 ? -8.318 226.662 22.620 1.00 34.00 206 HIS B CA 1
ATOM 3505 C C . HIS B 1 206 ? -9.163 225.728 21.764 1.00 34.31 206 HIS B C 1
ATOM 3506 O O . HIS B 1 206 ? -9.423 224.574 22.166 1.00 34.73 206 HIS B O 1
ATOM 3513 N N . ILE B 1 207 ? -9.685 226.296 20.656 1.00 35.11 207 ILE B N 1
ATOM 3514 C CA . ILE B 1 207 ? -10.253 225.545 19.540 1.00 34.08 207 ILE B CA 1
ATOM 3515 C C . ILE B 1 207 ? -9.400 225.877 18.280 1.00 33.63 207 ILE B C 1
ATOM 3516 O O . ILE B 1 207 ? -9.402 227.002 17.757 1.00 31.52 207 ILE B O 1
ATOM 3521 N N . VAL B 1 208 ? -8.614 224.886 17.856 1.00 33.82 208 VAL B N 1
ATOM 3522 C CA . VAL B 1 208 ? -7.796 224.935 16.665 1.00 34.26 208 VAL B CA 1
ATOM 3523 C C . VAL B 1 208 ? -8.466 223.978 15.676 1.00 34.83 208 VAL B C 1
ATOM 3524 O O . VAL B 1 208 ? -9.073 222.974 16.090 1.00 36.40 208 VAL B O 1
ATOM 3528 N N . GLY B 1 209 ? -8.391 224.296 14.415 1.00 32.96 209 GLY B N 1
ATOM 3529 C CA . GLY B 1 209 ? -8.913 223.418 13.383 1.00 33.82 209 GLY B CA 1
ATOM 3530 C C . GLY B 1 209 ? -8.383 223.648 12.003 1.00 32.57 209 GLY B C 1
ATOM 3531 O O . GLY B 1 209 ? -7.700 224.642 11.724 1.00 31.54 209 GLY B O 1
ATOM 3532 N N . SER B 1 210 ? -8.754 222.719 11.124 1.00 31.74 210 SER B N 1
ATOM 3533 C CA . SER B 1 210 ? -8.435 222.794 9.717 1.00 32.46 210 SER B CA 1
ATOM 3534 C C . SER B 1 210 ? -8.911 224.133 9.136 1.00 32.62 210 SER B C 1
ATOM 3535 O O . SER B 1 210 ? -10.075 224.547 9.304 1.00 31.31 210 SER B O 1
ATOM 3538 N N . LYS B 1 211 ? -8.054 224.751 8.354 1.00 31.96 211 LYS B N 1
ATOM 3539 C CA . LYS B 1 211 ? -8.358 226.033 7.745 1.00 33.10 211 LYS B CA 1
ATOM 3540 C C . LYS B 1 211 ? -9.586 225.857 6.853 1.00 32.18 211 LYS B C 1
ATOM 3541 O O . LYS B 1 211 ? -10.451 226.760 6.778 1.00 33.83 211 LYS B O 1
ATOM 3547 N N . ALA B 1 212 ? -9.693 224.679 6.241 1.00 31.27 212 ALA B N 1
ATOM 3548 C CA . ALA B 1 212 ? -10.836 224.322 5.410 1.00 32.86 212 ALA B CA 1
ATOM 3549 C C . ALA B 1 212 ? -12.200 224.347 6.118 1.00 33.06 212 ALA B C 1
ATOM 3550 O O . ALA B 1 212 ? -13.256 224.439 5.424 1.00 34.01 212 ALA B O 1
ATOM 3552 N N . LEU B 1 213 ? -12.216 224.238 7.431 1.00 32.36 213 LEU B N 1
ATOM 3553 C CA . LEU B 1 213 ? -13.479 224.252 8.189 1.00 32.82 213 LEU B CA 1
ATOM 3554 C C . LEU B 1 213 ? -13.975 225.658 8.482 1.00 32.68 213 LEU B C 1
ATOM 3555 O O . LEU B 1 213 ? -15.093 225.840 8.977 1.00 31.36 213 LEU B O 1
ATOM 3560 N N . LEU B 1 214 ? -13.177 226.676 8.178 1.00 31.76 214 LEU B N 1
ATOM 3561 C CA . LEU B 1 214 ? -13.555 228.023 8.576 1.00 31.88 214 LEU B CA 1
ATOM 3562 C C . LEU B 1 214 ? -14.964 228.477 8.121 1.00 31.65 214 LEU B C 1
ATOM 3563 O O . LEU B 1 214 ? -15.672 229.099 8.913 1.00 31.83 214 LEU B O 1
ATOM 3568 N N . SER B 1 215 ? -15.330 228.169 6.888 1.00 31.11 215 SER B N 1
ATOM 3569 C CA . SER B 1 215 ? -16.636 228.568 6.337 1.00 32.15 215 SER B CA 1
ATOM 3570 C C . SER B 1 215 ? -17.802 227.901 7.054 1.00 32.46 215 SER B C 1
ATOM 3571 O O . SER B 1 215 ? -18.948 228.335 6.882 1.00 33.35 215 SER B O 1
ATOM 3574 N N . LYS B 1 216 ? -17.523 226.840 7.772 1.00 32.08 216 LYS B N 1
ATOM 3575 C CA . LYS B 1 216 ? -18.528 226.149 8.557 1.00 34.08 216 LYS B CA 1
ATOM 3576 C C . LYS B 1 216 ? -18.642 226.640 9.976 1.00 33.76 216 LYS B C 1
ATOM 3577 O O . LYS B 1 216 ? -19.524 226.190 10.701 1.00 33.39 216 LYS B O 1
ATOM 3583 N N . CYS B 1 217 ? -17.720 227.488 10.429 1.00 33.48 217 CYS B N 1
ATOM 3584 C CA . CYS B 1 217 ? -17.718 227.953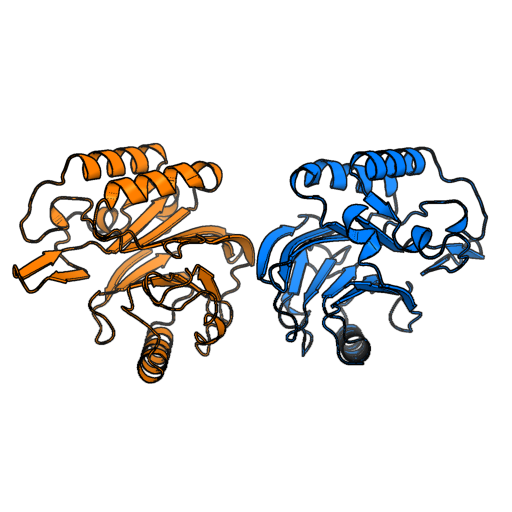 11.824 1.00 34.38 217 CYS B CA 1
ATOM 3585 C C . CYS B 1 217 ? -18.690 229.120 11.982 1.00 35.37 217 CYS B C 1
ATOM 3586 O O . CYS B 1 217 ? -18.388 230.246 11.580 1.00 37.43 217 CYS B O 1
ATOM 3589 N N . LYS B 1 218 ? -19.906 228.863 12.446 1.00 35.38 218 LYS B N 1
ATOM 3590 C CA . LYS B 1 218 ? -20.879 229.933 12.551 1.00 34.77 218 LYS B CA 1
ATOM 3591 C C . LYS B 1 218 ? -20.563 230.928 13.686 1.00 35.09 218 LYS B C 1
ATOM 3592 O O . LYS B 1 218 ? -20.622 232.140 13.479 1.00 34.52 218 LYS B O 1
ATOM 3598 N N . ARG B 1 219 ? -20.276 230.410 14.881 1.00 34.22 219 ARG B N 1
ATOM 3599 C CA . ARG B 1 219 ? -20.188 231.200 16.140 1.00 36.28 219 ARG B CA 1
ATOM 3600 C C . ARG B 1 219 ? -19.256 230.513 17.112 1.00 35.23 219 ARG B C 1
ATOM 3601 O O . ARG B 1 219 ? -19.206 229.259 17.192 1.00 34.39 219 ARG B O 1
ATOM 3609 N N . THR B 1 220 ? -18.476 231.307 17.853 1.00 33.94 220 THR B N 1
ATOM 3610 C CA . THR B 1 220 ? -17.720 230.739 18.907 1.00 33.68 220 THR B CA 1
ATOM 3611 C C . THR B 1 220 ? -17.744 231.690 20.124 1.00 34.58 220 THR B C 1
ATOM 3612 O O . THR B 1 220 ? -17.683 232.934 19.947 1.00 35.23 220 THR B O 1
ATOM 3616 N N . GLU B 1 221 ? -17.842 231.122 21.326 1.00 32.93 221 GLU B N 1
ATOM 3617 C CA . GLU B 1 221 ? -17.920 231.938 22.556 1.00 33.54 221 GLU B CA 1
ATOM 3618 C C . GLU B 1 221 ? -17.380 231.220 23.775 1.00 31.57 221 GLU B C 1
ATOM 3619 O O . GLU B 1 221 ? -17.343 229.974 23.823 1.00 30.34 221 GLU B O 1
ATOM 3625 N N . ILE B 1 222 ? -16.965 232.033 24.749 1.00 31.16 222 ILE B N 1
ATOM 3626 C CA . ILE B 1 222 ? -16.464 231.599 26.028 1.00 31.70 222 ILE B CA 1
ATOM 3627 C C . ILE B 1 222 ? -17.626 231.644 27.014 1.00 30.95 222 ILE B C 1
ATOM 3628 O O . ILE B 1 222 ? -18.443 232.575 26.979 1.00 31.70 222 ILE B O 1
ATOM 3633 N N . ILE B 1 223 ? -17.722 230.591 27.826 1.00 31.38 223 ILE B N 1
ATOM 3634 C CA . ILE B 1 223 ? -18.733 230.466 28.861 1.00 31.26 223 ILE B CA 1
ATOM 3635 C C . ILE B 1 223 ? -18.119 230.314 30.255 1.00 29.92 223 ILE B C 1
ATOM 3636 O O . ILE B 1 223 ? -17.558 229.280 30.598 1.00 31.05 223 ILE B O 1
ATOM 3641 N N . THR B 1 224 ? -18.261 231.339 31.065 1.00 28.88 224 THR B N 1
ATOM 3642 C CA . THR B 1 224 ? -17.883 231.299 32.472 1.00 28.96 224 THR B CA 1
ATOM 3643 C C . THR B 1 224 ? -18.803 230.337 33.213 1.00 29.80 224 THR B C 1
ATOM 3644 O O . THR B 1 224 ? -19.930 230.108 32.806 1.00 28.58 224 THR B O 1
ATOM 3648 N N . ASN B 1 225 ? -18.311 229.772 34.290 1.00 31.01 225 ASN B N 1
ATOM 3649 C CA . ASN B 1 225 ? -19.105 228.740 35.027 1.00 31.11 225 ASN B CA 1
ATOM 3650 C C . ASN B 1 225 ? -18.655 228.616 36.483 1.00 32.46 225 ASN B C 1
ATOM 3651 O O . ASN B 1 225 ? -17.578 229.150 36.830 1.00 34.26 225 ASN B O 1
ATOM 3656 N N . TYR B 1 226 ? -19.468 227.928 37.299 1.00 32.64 226 TYR B N 1
ATOM 3657 C CA . TYR B 1 226 ? -19.201 227.697 38.717 1.00 32.97 226 TYR B CA 1
ATOM 3658 C C . TYR B 1 226 ? -18.561 226.312 38.960 1.00 33.50 226 TYR B C 1
ATOM 3659 O O . TYR B 1 226 ? -18.307 225.953 40.091 1.00 33.84 226 TYR B O 1
ATOM 3668 N N . LEU B 1 227 ? -18.304 225.551 37.909 1.00 34.68 227 LEU B N 1
ATOM 3669 C CA . LEU B 1 227 ? -17.844 224.162 38.038 1.00 36.01 227 LEU B CA 1
ATOM 3670 C C . LEU B 1 227 ? -16.342 224.013 38.203 1.00 36.80 227 LEU B C 1
ATOM 3671 O O . LEU B 1 227 ? -15.867 223.070 38.821 1.00 37.80 227 LEU B O 1
ATOM 3676 N N . SER B 1 228 ? -15.607 224.915 37.588 1.00 38.06 228 SER B N 1
ATOM 3677 C CA . SER B 1 228 ? -14.209 224.701 37.358 1.00 38.46 228 SER B CA 1
ATOM 3678 C C . SER B 1 228 ? -13.402 225.966 37.471 1.00 38.32 228 SER B C 1
ATOM 3679 O O . SER B 1 228 ? -13.941 227.061 37.458 1.00 38.72 228 SER B O 1
ATOM 3682 N N . ASP B 1 229 ? -12.083 225.806 37.503 1.00 38.21 229 ASP B N 1
ATOM 3683 C CA . ASP B 1 229 ? -11.196 226.978 37.383 1.00 37.56 229 ASP B CA 1
ATOM 3684 C C . ASP B 1 229 ? -10.922 227.438 35.936 1.00 36.37 229 ASP B C 1
ATOM 3685 O O . ASP B 1 229 ? -10.180 228.386 35.724 1.00 36.51 229 ASP B O 1
ATOM 3690 N N . HIS B 1 230 ? -11.592 226.830 34.952 1.00 33.93 230 HIS B N 1
ATOM 3691 C CA . HIS B 1 230 ? -11.490 227.194 33.587 1.00 32.53 230 HIS B CA 1
ATOM 3692 C C . HIS B 1 230 ? -12.873 227.521 33.054 1.00 32.61 230 HIS B C 1
ATOM 3693 O O . HIS B 1 230 ? -13.838 226.835 33.394 1.00 33.08 230 HIS B O 1
ATOM 3700 N N . SER B 1 231 ? -12.942 228.519 32.184 1.00 31.00 231 SER B N 1
ATOM 3701 C CA . SER B 1 231 ? -14.187 228.752 31.408 1.00 31.04 231 SER B CA 1
ATOM 3702 C C . SER B 1 231 ? -14.203 227.807 30.236 1.00 32.35 231 SER B C 1
ATOM 3703 O O . SER B 1 231 ? -13.130 227.318 29.780 1.00 31.56 231 SER B O 1
ATOM 3706 N N . ALA B 1 232 ? -15.406 227.511 29.744 1.00 31.94 232 ALA B N 1
ATOM 3707 C CA . ALA B 1 232 ? -15.534 226.666 28.565 1.00 32.23 232 ALA B CA 1
ATOM 3708 C C . ALA B 1 232 ? -15.473 227.484 27.277 1.00 32.40 232 ALA B C 1
ATOM 3709 O O . ALA B 1 232 ? -15.699 228.696 27.312 1.00 31.49 232 ALA B O 1
ATOM 3711 N N . ILE B 1 233 ? -15.246 226.807 26.160 1.00 32.73 233 ILE B N 1
ATOM 3712 C CA . ILE B 1 233 ? -15.393 227.388 24.821 1.00 33.97 233 ILE B CA 1
ATOM 3713 C C . ILE B 1 233 ? -16.353 226.510 24.021 1.00 33.78 233 ILE B C 1
ATOM 3714 O O . ILE B 1 233 ? -16.258 225.293 24.050 1.00 33.12 233 ILE B O 1
ATOM 3719 N N . LYS B 1 234 ? -17.281 227.157 23.323 1.00 34.47 234 LYS B N 1
ATOM 3720 C CA . LYS B 1 234 ? -18.223 226.485 22.466 1.00 34.61 234 LYS B CA 1
ATOM 3721 C C . LYS B 1 234 ? -18.067 226.941 21.025 1.00 33.87 234 LYS B C 1
ATOM 3722 O O . LYS B 1 234 ? -17.809 228.131 20.759 1.00 34.91 234 LYS B O 1
ATOM 3728 N N . LEU B 1 235 ? -18.249 226.003 20.105 1.00 33.90 235 LEU B N 1
ATOM 3729 C CA . LEU B 1 235 ? -18.181 226.233 18.667 1.00 34.47 235 LEU B CA 1
ATOM 3730 C C . LEU B 1 235 ? -19.458 225.695 18.041 1.00 33.18 235 LEU B C 1
ATOM 3731 O O . LEU B 1 235 ? -19.852 224.574 18.346 1.00 32.15 235 LEU B O 1
ATOM 3736 N N . GLU B 1 236 ? -20.143 226.529 17.286 1.00 33.87 236 GLU B N 1
ATOM 3737 C CA . GLU B 1 236 ? -21.270 226.112 16.447 1.00 35.38 236 GLU B CA 1
ATOM 3738 C C . GLU B 1 236 ? -20.822 225.997 15.017 1.00 34.07 236 GLU B C 1
ATOM 3739 O O . GLU B 1 236 ? -20.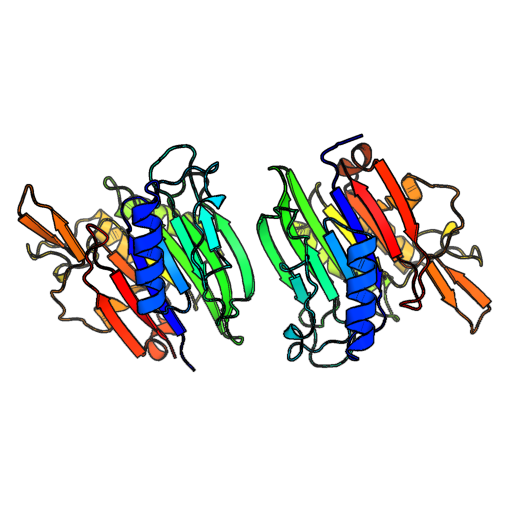368 226.976 14.410 1.00 31.85 236 GLU B O 1
ATOM 3745 N N . LEU B 1 237 ? -21.042 224.807 14.459 1.00 35.78 237 LEU B N 1
ATOM 3746 C CA . LEU B 1 237 ? -20.807 224.529 13.048 1.00 38.00 237 LEU B CA 1
ATOM 3747 C C . LEU B 1 237 ? -22.058 224.403 12.234 1.00 39.36 237 LEU B C 1
ATOM 3748 O O . LEU B 1 237 ? -23.071 223.910 12.738 1.00 38.50 237 LEU B O 1
ATOM 3753 N N . ARG B 1 238 ? -21.971 224.829 10.980 1.00 39.79 238 ARG B N 1
ATOM 3754 C CA . ARG B 1 238 ? -23.040 224.608 10.001 1.00 42.48 238 ARG B CA 1
ATOM 3755 C C . ARG B 1 238 ? -22.866 223.242 9.342 1.00 44.15 238 ARG B C 1
ATOM 3756 O O . ARG B 1 238 ? -23.809 222.516 9.056 1.00 45.51 238 ARG B O 1
#